Protein 4U5A (pdb70)

Nearest PDB structures (foldseek):
  4u5a-assembly2_B  TM=1.005E+00  e=2.539E-23  Plasmodium berghei
  4u5a-assembly1_A  TM=9.881E-01  e=2.448E-19  Plasmodium berghei
  4u5a-assembly4_D  TM=9.930E-01  e=2.817E-18  Plasmodium berghei
  4u5a-assembly3_C  TM=9.680E-01  e=3.582E-17  Plasmodium berghei
  1i49-assembly1_B  TM=2.188E-01  e=6.537E-01  Homo sapiens

Structure (mmCIF, N/CA/C/O backbone):
data_4U5A
#
_entry.id   4U5A
#
_cell.length_a   55.179
_cell.length_b   64.316
_cell.length_c   233.748
_cell.angle_alpha   90.000
_cell.angle_beta   90.000
_cell.angle_gamma   90.000
#
_symmetry.space_group_name_H-M   'P 21 21 21'
#
loop_
_atom_site.group_PDB
_atom_site.id
_atom_site.type_symbol
_atom_site.label_atom_id
_atom_site.label_alt_id
_atom_site.label_comp_id
_atom_site.label_asym_id
_atom_site.label_entity_id
_atom_site.label_seq_id
_atom_site.pdbx_PDB_ins_code
_atom_site.Cartn_x
_atom_site.Cartn_y
_atom_site.Cartn_z
_atom_site.occupancy
_atom_site.B_iso_or_equiv
_atom_site.auth_seq_id
_atom_site.auth_comp_id
_atom_site.auth_asym_id
_atom_site.auth_atom_id
_atom_site.pdbx_PDB_model_num
ATOM 1 N N . ASN A 1 8 ? 23.363 8.495 -29.189 1.00 62.52 48 ASN A N 1
ATOM 2 C CA . ASN A 1 8 ? 22.541 7.468 -29.819 1.00 91.08 48 ASN A CA 1
ATOM 3 C C . ASN A 1 8 ? 21.394 7.028 -28.901 1.00 92.37 48 ASN A C 1
ATOM 4 O O . ASN A 1 8 ? 20.244 6.915 -29.332 1.00 67.48 48 ASN A O 1
ATOM 9 N N . ASN A 1 9 ? 21.717 6.790 -27.632 1.00 78.01 49 ASN A N 1
ATOM 10 C CA . ASN A 1 9 ? 20.712 6.520 -26.607 1.00 71.41 49 ASN A CA 1
ATOM 11 C C . ASN A 1 9 ? 20.032 7.819 -26.184 1.00 75.27 49 ASN A C 1
ATOM 12 O O . ASN A 1 9 ? 19.079 7.819 -25.399 1.00 86.42 49 ASN A O 1
ATOM 17 N N . ILE A 1 10 ? 20.543 8.927 -26.709 1.00 68.27 50 ILE A N 1
ATOM 18 C CA . ILE A 1 10 ? 19.973 10.243 -26.472 1.00 73.25 50 ILE A CA 1
ATOM 19 C C . ILE A 1 10 ? 18.544 10.267 -27.012 1.00 62.92 50 ILE A C 1
ATOM 20 O O . ILE A 1 10 ? 17.619 10.754 -26.351 1.00 64.60 50 ILE A O 1
ATOM 25 N N . ILE A 1 11 ? 18.374 9.719 -28.211 1.00 59.76 51 ILE A N 1
ATOM 26 C CA . ILE A 1 11 ? 17.062 9.606 -28.830 1.00 57.13 51 ILE A CA 1
ATOM 27 C C . ILE A 1 11 ? 16.135 8.758 -27.957 1.00 55.13 51 ILE A C 1
ATOM 28 O O . ILE A 1 11 ? 14.938 9.032 -27.855 1.00 59.90 51 ILE A O 1
ATOM 33 N N . GLU A 1 12 ? 16.699 7.747 -27.303 1.00 58.87 52 GLU A N 1
ATOM 34 C CA . GLU A 1 12 ? 15.931 6.906 -26.392 1.00 53.39 52 GLU A CA 1
ATOM 35 C C . GLU A 1 12 ? 15.503 7.693 -25.156 1.00 53.46 52 GLU A C 1
ATOM 36 O O . GLU A 1 12 ? 14.417 7.473 -24.611 1.00 48.36 52 GLU A O 1
ATOM 38 N N . GLU A 1 13 ? 16.356 8.620 -24.730 1.00 48.10 53 GLU A N 1
ATOM 39 C CA . GLU A 1 13 ? 16.081 9.436 -23.551 1.00 53.28 53 GLU A CA 1
ATOM 40 C C . GLU A 1 13 ? 14.977 10.457 -23.836 1.00 51.46 53 GLU A C 1
ATOM 41 O O . GLU A 1 13 ? 14.110 10.716 -22.987 1.00 46.13 53 GLU A O 1
ATOM 47 N N . PHE A 1 14 ? 15.003 11.019 -25.042 1.00 44.46 54 PHE A N 1
ATOM 48 C CA . PHE A 1 14 ? 13.945 11.923 -25.488 1.00 47.92 54 PHE A CA 1
ATOM 49 C C . PHE A 1 14 ? 12.631 11.152 -25.621 1.00 46.15 54 PHE A C 1
ATOM 50 O O . PHE A 1 14 ? 11.556 11.640 -25.232 1.00 42.25 54 PHE A O 1
ATOM 58 N N . ASP A 1 15 ? 12.730 9.948 -26.180 1.00 34.84 55 ASP A N 1
ATOM 59 C CA . ASP A 1 15 ? 11.597 9.039 -26.248 1.00 39.50 55 ASP A CA 1
ATOM 60 C C . ASP A 1 15 ? 11.023 8.811 -24.845 1.00 42.30 55 ASP A C 1
ATOM 61 O O . ASP A 1 15 ? 9.803 8.727 -24.666 1.00 42.35 55 ASP A O 1
ATOM 66 N N . LYS A 1 16 ? 11.907 8.735 -23.852 1.00 38.04 56 LYS A N 1
ATOM 67 C CA . LYS A 1 16 ? 11.484 8.582 -22.463 1.00 41.90 56 LYS A CA 1
ATOM 68 C C . LYS A 1 16 ? 10.750 9.826 -21.974 1.00 48.73 56 LYS A C 1
ATOM 69 O O . LYS A 1 16 ? 9.771 9.719 -21.233 1.00 33.73 56 LYS A O 1
ATOM 71 N N . LEU A 1 17 ? 11.222 11.004 -22.379 1.00 42.09 57 LEU A N 1
ATOM 72 C CA . LEU A 1 17 ? 10.496 12.237 -22.064 1.00 34.07 57 LEU A CA 1
ATOM 73 C C . LEU A 1 17 ? 9.058 12.159 -22.582 1.00 39.68 57 LEU A C 1
ATOM 74 O O . LEU A 1 17 ? 8.093 12.410 -21.836 1.00 45.44 57 LEU A O 1
ATOM 79 N N . SER A 1 18 ? 8.919 11.780 -23.851 1.00 39.85 58 SER A N 1
ATOM 80 C CA . SER A 1 18 ? 7.598 11.674 -24.460 1.00 34.09 58 SER A CA 1
ATOM 81 C C . SER A 1 18 ? 6.705 10.672 -23.727 1.00 41.26 58 SER A C 1
ATOM 82 O O . SER A 1 18 ? 5.553 10.978 -23.389 1.00 39.15 58 SER A O 1
ATOM 85 N N . ASP A 1 19 ? 7.251 9.489 -23.461 1.00 35.21 59 ASP A N 1
ATOM 86 C CA . ASP A 1 19 ? 6.487 8.418 -22.830 1.00 39.76 59 ASP A CA 1
ATOM 87 C C . ASP A 1 19 ? 6.050 8.761 -21.400 1.00 47.94 59 ASP A C 1
ATOM 88 O O . ASP A 1 19 ? 4.897 8.514 -21.017 1.00 43.53 59 ASP A O 1
ATOM 93 N N . ASP A 1 20 ? 6.965 9.331 -20.620 1.00 39.53 60 ASP A N 1
ATOM 94 C CA . ASP A 1 20 ? 6.649 9.762 -19.262 1.00 38.38 60 ASP A CA 1
ATOM 95 C C . ASP A 1 20 ? 5.550 10.812 -19.273 1.00 39.58 60 ASP A C 1
ATOM 96 O O . ASP A 1 20 ? 4.581 10.724 -18.507 1.00 47.03 60 ASP A O 1
ATOM 101 N N . PHE A 1 21 ? 5.699 11.802 -20.150 1.00 44.84 61 PHE A N 1
ATOM 102 C CA . PHE A 1 21 ? 4.696 12.854 -20.249 1.00 37.75 61 PHE A CA 1
ATOM 103 C C . PHE A 1 21 ? 3.334 12.250 -20.582 1.00 40.25 61 PHE A C 1
ATOM 104 O O . PHE A 1 21 ? 2.320 12.622 -19.991 1.00 34.81 61 PHE A O 1
ATOM 112 N N . SER A 1 22 ? 3.322 11.302 -21.515 1.00 38.89 62 SER A N 1
ATOM 113 C CA . SER A 1 22 ? 2.086 10.628 -21.897 1.00 34.69 62 SER A CA 1
ATOM 114 C C . SER A 1 22 ? 1.442 9.910 -20.711 1.00 42.16 62 SER A C 1
ATOM 115 O O . SER A 1 22 ? 0.227 10.004 -20.508 1.00 44.68 62 SER A O 1
ATOM 118 N N . ASN A 1 23 ? 2.259 9.211 -19.924 1.00 44.25 63 ASN A N 1
ATOM 119 C CA . ASN A 1 23 ? 1.767 8.526 -18.728 1.00 38.38 63 ASN A CA 1
ATOM 120 C C . ASN A 1 23 ? 1.128 9.490 -17.731 1.00 47.95 63 ASN A C 1
ATOM 121 O O . ASN A 1 23 ? 0.005 9.263 -17.257 1.00 48.80 63 ASN A O 1
ATOM 126 N N . ASP A 1 24 ? 1.845 10.570 -17.424 1.00 33.65 64 ASP A N 1
ATOM 127 C CA . ASP A 1 24 ? 1.342 11.579 -16.496 1.00 41.29 64 ASP A CA 1
ATOM 128 C C . ASP A 1 24 ? 0.022 12.185 -16.991 1.00 40.88 64 ASP A C 1
ATOM 129 O O . ASP A 1 24 ? -0.931 12.349 -16.218 1.00 42.61 64 ASP A O 1
ATOM 134 N N . ILE A 1 25 ? -0.029 12.502 -18.283 1.00 38.74 65 ILE A N 1
ATOM 135 C CA . ILE A 1 25 ? -1.236 13.051 -18.894 1.00 33.47 65 ILE A CA 1
ATOM 136 C C . ILE A 1 25 ? -2.414 12.077 -18.799 1.00 44.28 65 ILE A C 1
ATOM 137 O O . ILE A 1 25 ? -3.533 12.484 -18.485 1.00 40.30 65 ILE A O 1
ATOM 142 N N . ASN A 1 26 ? -2.166 10.794 -19.056 1.00 40.39 66 ASN A N 1
ATOM 143 C CA . ASN A 1 26 ? -3.229 9.794 -18.966 1.00 43.41 66 ASN A CA 1
ATOM 144 C C . ASN A 1 26 ? -3.732 9.674 -17.528 1.00 48.27 66 ASN A C 1
ATOM 145 O O . ASN A 1 26 ? -4.931 9.491 -17.290 1.00 37.73 66 ASN A O 1
ATOM 147 N N . ALA A 1 27 ? -2.812 9.783 -16.572 1.00 38.92 67 ALA A N 1
ATOM 148 C CA . ALA A 1 27 ? -3.186 9.776 -15.162 1.00 38.41 67 ALA A CA 1
ATOM 149 C C . ALA A 1 27 ? -4.109 10.954 -14.832 1.00 41.59 67 ALA A C 1
ATOM 150 O O . ALA A 1 27 ? -5.147 10.785 -14.176 1.00 46.04 67 ALA A O 1
ATOM 152 N N . THR A 1 28 ? -3.724 12.143 -15.287 1.00 37.32 68 THR A N 1
ATOM 153 C CA . THR A 1 28 ? -4.558 13.335 -15.132 1.00 41.31 68 THR A CA 1
ATOM 154 C C . THR A 1 28 ? -5.944 13.131 -15.748 1.00 49.61 68 THR A C 1
ATOM 155 O O . THR A 1 28 ? -6.972 13.484 -15.149 1.00 54.90 68 THR A O 1
ATOM 159 N N . LYS A 1 29 ? -5.958 12.545 -16.944 1.00 40.09 69 LYS A N 1
ATOM 160 C CA . LYS A 1 29 ? -7.193 12.257 -17.660 1.00 38.13 69 LYS A CA 1
ATOM 161 C C . LYS A 1 29 ? -8.094 11.379 -16.809 1.00 41.99 69 LYS A C 1
ATOM 162 O O . LYS A 1 29 ? -9.289 11.648 -16.678 1.00 47.20 69 LYS A O 1
ATOM 168 N N . GLN A 1 30 ? -7.515 10.335 -16.224 1.00 42.89 70 GLN A N 1
ATOM 169 C CA . GLN A 1 30 ? -8.279 9.437 -15.369 1.00 41.67 70 GLN A CA 1
ATOM 170 C C . GLN A 1 30 ? -8.812 10.163 -14.136 1.00 41.61 70 GLN A C 1
ATOM 171 O O . GLN A 1 30 ? -9.944 9.928 -13.718 1.00 40.48 70 GLN A O 1
ATOM 177 N N . THR A 1 31 ? -8.003 11.048 -13.561 1.00 45.08 71 THR A N 1
ATOM 178 C CA . THR A 1 31 ? -8.446 11.828 -12.406 1.00 38.03 71 THR A CA 1
ATOM 179 C C . THR A 1 31 ? -9.686 12.669 -12.736 1.00 46.96 71 THR A C 1
ATOM 180 O O . THR A 1 31 ? -10.684 12.644 -12.002 1.00 54.18 71 THR A O 1
ATOM 184 N N . ILE A 1 32 ? -9.621 13.411 -13.841 1.00 48.21 72 ILE A N 1
ATOM 185 C CA . ILE A 1 32 ? -10.740 14.265 -14.252 1.00 46.93 72 ILE A CA 1
ATOM 186 C C . ILE A 1 32 ? -11.979 13.428 -14.609 1.00 50.43 72 ILE A C 1
ATOM 187 O O . ILE A 1 32 ? -13.124 13.798 -14.287 1.00 60.92 72 ILE A O 1
ATOM 192 N N . LYS A 1 33 ? -11.751 12.296 -15.268 1.00 47.34 73 LYS A N 1
ATOM 193 C CA . LYS A 1 33 ? -12.843 11.378 -15.556 1.00 54.47 73 LYS A CA 1
ATOM 194 C C . LYS A 1 33 ? -13.497 10.948 -14.251 1.00 55.95 73 LYS A C 1
ATOM 195 O O . LYS A 1 33 ? -14.714 10.865 -14.173 1.00 54.17 73 LYS A O 1
ATOM 201 N N . ASP A 1 34 ? -12.681 10.675 -13.232 1.00 60.45 74 ASP A N 1
ATOM 202 C CA . ASP A 1 34 ? -13.189 10.343 -11.901 1.00 58.83 74 ASP A CA 1
ATOM 203 C C . ASP A 1 34 ? -14.016 11.482 -11.317 1.00 54.46 74 ASP A C 1
ATOM 204 O O . ASP A 1 34 ? -15.005 11.238 -10.629 1.00 50.48 74 ASP A O 1
ATOM 209 N N . LEU A 1 35 ? -13.611 12.722 -11.586 1.00 53.95 75 LEU A N 1
ATOM 210 C CA . LEU A 1 35 ? -14.414 13.868 -11.168 1.00 50.16 75 LEU A CA 1
ATOM 211 C C . LEU A 1 35 ? -15.811 13.744 -11.758 1.00 55.52 75 LEU A C 1
ATOM 212 O O . LEU A 1 35 ? -16.817 13.737 -11.032 1.00 61.65 75 LEU A O 1
ATOM 217 N N . PHE A 1 36 ? -15.866 13.618 -13.082 1.00 63.73 76 PHE A N 1
ATOM 218 C CA . PHE A 1 36 ? -17.152 13.521 -13.766 1.00 59.50 76 PHE A CA 1
ATOM 219 C C . PHE A 1 36 ? -17.990 12.311 -13.329 1.00 64.97 76 PHE A C 1
ATOM 220 O O . PHE A 1 36 ? -19.199 12.427 -13.164 1.00 59.27 76 PHE A O 1
ATOM 228 N N . LEU A 1 37 ? -17.349 11.165 -13.120 1.00 58.08 77 LEU A N 1
ATOM 229 C CA . LEU A 1 37 ? -18.050 9.958 -12.688 1.00 57.39 77 LEU A CA 1
ATOM 230 C C . LEU A 1 37 ? -18.631 10.133 -11.291 1.00 65.00 77 LEU A C 1
ATOM 231 O O . LEU A 1 37 ? -19.757 9.713 -11.020 1.00 67.16 77 LEU A O 1
ATOM 236 N N . ASP A 1 38 ? -17.850 10.738 -10.401 1.00 66.24 78 ASP A N 1
ATOM 237 C CA . ASP A 1 38 ? -18.299 10.993 -9.039 1.00 66.56 78 ASP A CA 1
ATOM 238 C C . ASP A 1 38 ? -19.472 11.967 -9.039 1.00 67.32 78 ASP A C 1
ATOM 239 O O . ASP A 1 38 ? -20.367 11.872 -8.199 1.00 80.00 78 ASP A O 1
ATOM 244 N N . ILE A 1 39 ? -19.474 12.896 -9.990 1.00 61.57 79 ILE A N 1
ATOM 245 C CA . ILE A 1 39 ? -20.604 13.813 -10.121 1.00 57.98 79 ILE A CA 1
ATOM 246 C C . ILE A 1 39 ? -21.838 13.094 -10.666 1.00 65.60 79 ILE A C 1
ATOM 247 O O . ILE A 1 39 ? -22.963 13.389 -10.264 1.00 78.32 79 ILE A O 1
ATOM 252 N N . GLU A 1 40 ? -21.632 12.126 -11.556 1.00 76.62 80 GLU A N 1
ATOM 253 C CA . GLU A 1 40 ? -22.750 11.377 -12.123 1.00 72.51 80 GLU A CA 1
ATOM 254 C C . GLU A 1 40 ? -23.326 10.348 -11.149 1.00 80.36 80 GLU 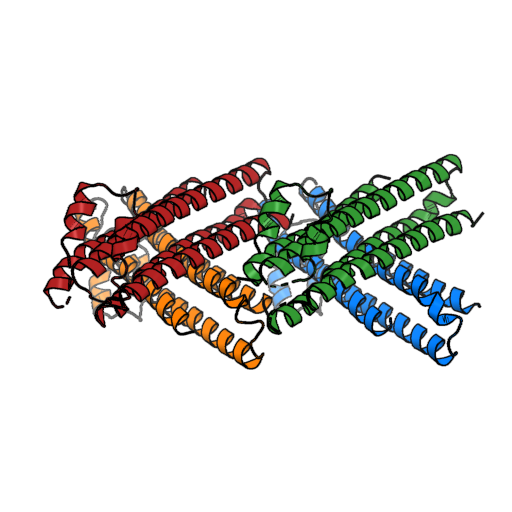A C 1
ATOM 255 O O . GLU A 1 40 ? -23.685 9.241 -11.547 1.00 86.55 80 GLU A O 1
ATOM 261 N N . ALA A 1 41 ? -23.413 10.720 -9.875 1.00 88.39 81 ALA A N 1
ATOM 262 C CA . ALA A 1 41 ? -24.075 9.903 -8.862 1.00 81.69 81 ALA A CA 1
ATOM 263 C C . ALA A 1 41 ? -24.819 10.760 -7.831 1.00 85.46 81 ALA A C 1
ATOM 264 O O . ALA A 1 41 ? -24.321 10.936 -6.721 1.00 77.36 81 ALA A O 1
ATOM 266 N N . SER A 1 42 ? -25.986 11.302 -8.177 1.00 79.19 82 SER A N 1
ATOM 267 C CA . SER A 1 42 ? -26.583 11.162 -9.500 1.00 70.74 82 SER A CA 1
ATOM 268 C C . SER A 1 42 ? -26.515 12.475 -10.273 1.00 68.13 82 SER A C 1
ATOM 269 O O . SER A 1 42 ? -27.424 13.302 -10.197 1.00 52.88 82 SER A O 1
ATOM 272 N N . ASP A 1 48 ? -30.726 10.261 -14.584 1.00 67.32 88 ASP A N 1
ATOM 273 C CA . ASP A 1 48 ? -30.572 9.488 -15.813 1.00 69.50 88 ASP A CA 1
ATOM 274 C C . ASP A 1 48 ? -30.523 10.404 -17.033 1.00 77.56 88 ASP A C 1
ATOM 275 O O . ASP A 1 48 ? -29.981 10.039 -18.077 1.00 70.84 88 ASP A O 1
ATOM 277 N N . ASP A 1 49 ? -31.091 11.596 -16.886 1.00 74.19 89 ASP A N 1
ATOM 278 C CA . ASP A 1 49 ? -31.175 12.562 -17.977 1.00 50.95 89 ASP A CA 1
ATOM 279 C C . ASP A 1 49 ? -30.016 13.555 -17.926 1.00 73.53 89 ASP A C 1
ATOM 280 O O . ASP A 1 49 ? -29.460 13.939 -18.956 1.00 70.90 89 ASP A O 1
ATOM 285 N N . VAL A 1 50 ? -29.666 13.973 -16.713 1.00 85.24 90 VAL A N 1
ATOM 286 C CA . VAL A 1 50 ? -28.535 14.865 -16.484 1.00 72.72 90 VAL A CA 1
ATOM 287 C C . VAL A 1 50 ? -27.212 14.107 -16.646 1.00 64.40 90 VAL A C 1
ATOM 288 O O . VAL A 1 50 ? -26.191 14.677 -17.059 1.00 66.75 90 VAL A O 1
ATOM 292 N N . VAL A 1 51 ? -27.254 12.809 -16.358 1.00 54.93 91 VAL A N 1
ATOM 293 C CA . VAL A 1 51 ? -26.084 11.944 -16.468 1.00 63.28 91 VAL A CA 1
ATOM 294 C C . VAL A 1 51 ? -25.509 11.928 -17.884 1.00 49.68 91 VAL A C 1
ATOM 295 O O . VAL A 1 51 ? -24.295 12.052 -18.067 1.00 70.12 91 VAL A O 1
ATOM 299 N N . LYS A 1 52 ? -26.378 11.783 -18.881 1.00 64.69 92 LYS A N 1
ATOM 300 C CA . LYS A 1 52 ? -25.931 11.743 -20.270 1.00 69.99 92 LYS A CA 1
ATOM 301 C C . LYS A 1 52 ? -25.298 13.078 -20.644 1.00 74.45 92 LYS A C 1
ATOM 302 O O . LYS A 1 52 ? -24.320 13.134 -21.396 1.00 70.62 92 LYS A O 1
ATOM 304 N N . LEU A 1 53 ? -25.861 14.149 -20.092 1.00 65.62 93 LEU A N 1
ATOM 305 C CA . LEU A 1 53 ? -25.376 15.500 -20.334 1.00 63.17 93 LEU A CA 1
ATOM 306 C C . LEU A 1 53 ? -23.950 15.656 -19.812 1.00 72.65 93 LEU A C 1
ATOM 307 O O . LEU A 1 53 ? -23.071 16.177 -20.505 1.00 74.68 93 LEU A O 1
ATOM 312 N N . LEU A 1 54 ? -23.731 15.202 -18.580 1.00 64.09 94 LEU A N 1
ATOM 313 C CA . LEU A 1 54 ? -22.416 15.297 -17.957 1.00 61.76 94 LEU A CA 1
ATOM 314 C C . LEU A 1 54 ? -21.395 14.416 -18.667 1.00 59.81 94 LEU A C 1
ATOM 315 O O . LEU A 1 54 ? -20.234 14.800 -18.825 1.00 72.00 94 LEU A O 1
ATOM 320 N N . SER A 1 55 ? -21.836 13.238 -19.101 1.00 53.83 95 SER A N 1
ATOM 321 C CA . SER A 1 55 ? -20.965 12.327 -19.836 1.00 58.15 95 SER A CA 1
ATOM 322 C C . SER A 1 55 ? -20.567 12.934 -21.171 1.00 64.51 95 SER A C 1
ATOM 323 O O . SER A 1 55 ? -19.463 12.701 -21.662 1.00 68.86 95 SER A O 1
ATOM 326 N N . LYS A 1 56 ? -21.473 13.710 -21.758 1.00 67.83 96 LYS A N 1
ATOM 327 C CA . LYS A 1 56 ? -21.138 14.483 -22.946 1.00 67.45 96 LYS A CA 1
ATOM 328 C C . LYS A 1 56 ? -20.077 15.522 -22.592 1.00 51.93 96 LYS A C 1
ATOM 329 O O . LYS A 1 56 ? -19.075 15.658 -23.295 1.00 62.99 96 LYS A O 1
ATOM 331 N N . TYR A 1 57 ? -20.318 16.260 -21.509 1.00 60.60 97 TYR A N 1
ATOM 332 C CA . TYR A 1 57 ? -19.393 17.297 -21.047 1.00 57.56 97 TYR A CA 1
ATOM 333 C C . TYR A 1 57 ? -17.977 16.774 -20.804 1.00 53.60 97 TYR A C 1
ATOM 334 O O . TYR A 1 57 ? -17.001 17.499 -20.980 1.00 50.11 97 TYR A O 1
ATOM 343 N N . SER A 1 58 ? -17.874 15.517 -20.386 1.00 46.69 98 SER A N 1
ATOM 344 C CA . SER A 1 58 ? -16.593 14.942 -19.988 1.00 46.90 98 SER A CA 1
ATOM 345 C C . SER A 1 58 ? -15.655 14.631 -21.154 1.00 48.59 98 SER A C 1
ATOM 346 O O . SER A 1 58 ? -14.490 14.300 -20.942 1.00 53.65 98 SER A O 1
ATOM 349 N N . PHE A 1 59 ? -16.153 14.743 -22.380 1.00 46.79 99 PHE A N 1
ATOM 350 C CA . PHE A 1 59 ? -15.363 14.357 -23.546 1.00 51.20 99 PHE A CA 1
ATOM 351 C C . PHE A 1 59 ? -14.402 15.453 -23.988 1.00 51.15 99 PHE A C 1
ATOM 352 O O . PHE A 1 59 ? -13.340 15.168 -24.544 1.00 37.17 99 PHE A O 1
ATOM 360 N N . VAL A 1 60 ? -14.770 16.703 -23.739 1.00 37.99 100 VAL A N 1
ATOM 361 C CA . VAL A 1 60 ? -13.943 17.826 -24.166 1.00 44.96 100 VAL A CA 1
ATOM 362 C C . VAL A 1 60 ? -12.630 17.947 -23.366 1.00 49.36 100 VAL A C 1
ATOM 363 O O . VAL A 1 60 ? -11.576 18.145 -23.968 1.00 44.48 100 VAL A O 1
ATOM 367 N N . PRO A 1 61 ? -12.677 17.820 -22.020 1.00 51.69 101 PRO A N 1
ATOM 368 C CA . PRO A 1 61 ? -11.402 17.904 -21.299 1.00 40.43 101 PRO A CA 1
ATOM 369 C C . PRO A 1 61 ? -10.413 16.817 -21.708 1.00 36.79 101 PRO A C 1
ATOM 370 O O . PRO A 1 61 ? -9.211 17.077 -21.707 1.00 36.22 101 PRO A O 1
ATOM 374 N N . GLU A 1 62 ? -10.907 15.634 -22.070 1.00 38.51 102 GLU A N 1
ATOM 375 C CA . GLU A 1 62 ? -10.033 14.551 -22.518 1.00 40.82 102 GLU A CA 1
ATOM 376 C C . GLU A 1 62 ? -9.371 14.924 -23.831 1.00 37.66 102 GLU A C 1
ATOM 377 O O . GLU A 1 62 ? -8.201 14.623 -24.054 1.00 42.53 102 GLU A O 1
ATOM 383 N N . GLU A 1 63 ? -10.125 15.593 -24.695 1.00 31.70 103 GLU A N 1
ATOM 384 C CA . GLU A 1 63 ? -9.590 16.027 -25.970 1.00 34.06 103 GLU A CA 1
ATOM 385 C C . GLU A 1 63 ? -8.471 17.044 -25.789 1.00 37.85 103 GLU A C 1
ATOM 386 O O . GLU A 1 63 ? -7.456 16.983 -26.482 1.00 42.78 103 GLU A O 1
ATOM 392 N N . LYS A 1 64 ? -8.648 17.955 -24.839 1.00 34.18 104 LYS A N 1
ATOM 393 C CA . LYS A 1 64 ? -7.654 18.986 -24.570 1.00 31.86 104 LYS A CA 1
ATOM 394 C C . LYS A 1 64 ? -6.354 18.393 -24.040 1.00 35.27 104 LYS A C 1
ATOM 395 O O . LYS A 1 64 ? -5.268 18.880 -24.346 1.00 35.67 104 LYS A O 1
ATOM 401 N N . LEU A 1 65 ? -6.470 17.336 -23.249 1.00 33.66 105 LEU A N 1
ATOM 402 C CA . LEU A 1 65 ? -5.297 16.694 -22.680 1.00 31.44 105 LEU A CA 1
ATOM 403 C C . LEU A 1 65 ? -4.616 15.820 -23.731 1.00 27.76 105 LEU A C 1
ATOM 404 O O . LEU A 1 65 ? -3.404 15.618 -23.691 1.00 36.72 105 LEU A O 1
ATOM 409 N N . ASN A 1 66 ? -5.395 15.314 -24.681 1.00 34.82 106 ASN A N 1
ATOM 410 C CA . ASN A 1 66 ? -4.827 14.558 -25.788 1.00 31.13 106 ASN A CA 1
ATOM 411 C C . ASN A 1 66 ? -4.039 15.483 -26.712 1.00 31.96 106 ASN A C 1
ATOM 412 O O . ASN A 1 66 ? -3.064 15.073 -27.338 1.00 33.04 106 ASN A O 1
ATOM 417 N N . ILE A 1 67 ? -4.459 16.744 -26.770 1.00 30.39 107 ILE A N 1
ATOM 418 C CA . ILE A 1 67 ? -3.762 17.762 -27.549 1.00 29.59 107 ILE A CA 1
ATOM 419 C C . ILE A 1 67 ? -2.407 18.089 -26.921 1.00 31.70 107 ILE A C 1
ATOM 420 O O . ILE A 1 67 ? -1.383 18.100 -27.602 1.00 26.23 107 ILE A O 1
ATOM 425 N N . ILE A 1 68 ? -2.420 18.355 -25.616 1.00 35.99 108 ILE A N 1
ATOM 426 C CA . ILE A 1 68 ? -1.204 18.632 -24.857 1.00 33.13 108 ILE A CA 1
ATOM 427 C C . ILE A 1 68 ? -0.202 17.489 -24.982 1.00 28.57 108 ILE A C 1
ATOM 428 O O . ILE A 1 68 ? 0.985 17.705 -25.235 1.00 33.29 108 ILE A O 1
ATOM 433 N N . ASP A 1 69 ? -0.701 16.269 -24.819 1.00 30.03 109 ASP A N 1
ATOM 434 C CA . ASP A 1 69 ? 0.114 15.070 -24.953 1.00 28.08 109 ASP A CA 1
ATOM 435 C C . ASP A 1 69 ? 0.710 14.974 -26.352 1.00 34.77 109 ASP A C 1
ATOM 436 O O . ASP A 1 69 ? 1.903 14.721 -26.505 1.00 30.14 109 ASP A O 1
ATOM 441 N N . GLY A 1 70 ? -0.114 15.208 -27.369 1.00 35.26 110 GLY A N 1
ATOM 442 C CA . GLY A 1 70 ? 0.344 15.078 -28.739 1.00 29.38 110 GLY A CA 1
ATOM 443 C C . GLY A 1 70 ? 1.264 16.194 -29.195 1.00 30.95 110 GLY A C 1
ATOM 444 O O . GLY A 1 70 ? 2.203 15.953 -29.956 1.00 26.96 110 GLY A O 1
ATOM 445 N N . ILE A 1 71 ? 1.010 17.409 -28.714 1.00 27.29 111 ILE A N 1
ATOM 446 C CA . ILE A 1 71 ? 1.837 18.560 -29.064 1.00 24.53 111 ILE A CA 1
ATOM 447 C C . ILE A 1 71 ? 3.258 18.378 -28.543 1.00 35.01 111 ILE A C 1
ATOM 448 O O . ILE A 1 71 ? 4.231 18.668 -29.247 1.00 38.38 111 ILE A O 1
ATOM 453 N N . LEU A 1 72 ? 3.383 17.866 -27.324 1.00 30.30 112 LEU A N 1
ATOM 454 C CA . LEU A 1 72 ? 4.705 17.674 -26.751 1.00 31.54 112 LEU A CA 1
ATOM 455 C C . LEU A 1 72 ? 5.440 16.551 -27.469 1.00 27.93 112 LEU A C 1
ATOM 456 O O . LEU A 1 72 ? 6.629 16.667 -27.757 1.00 40.58 112 LEU A O 1
ATOM 461 N N . ARG A 1 73 ? 4.726 15.470 -27.766 1.00 25.66 113 ARG A N 1
ATOM 462 C CA . ARG A 1 73 ? 5.325 14.332 -28.448 1.00 28.75 113 ARG A CA 1
ATOM 463 C C . ARG A 1 73 ? 5.768 14.725 -29.848 1.00 37.38 113 ARG A C 1
ATOM 464 O O . ARG A 1 73 ? 6.825 14.305 -30.314 1.00 36.89 113 ARG A O 1
ATOM 472 N N . SER A 1 74 ? 4.969 15.558 -30.505 1.00 28.22 114 SER A N 1
ATOM 473 C CA . SER A 1 74 ? 5.312 16.034 -31.838 1.00 26.08 114 SER A CA 1
ATOM 474 C C . SER A 1 74 ? 6.533 16.939 -31.781 1.00 41.50 114 SER A C 1
ATOM 475 O O . SER A 1 74 ? 7.373 16.913 -32.679 1.00 46.43 114 SER A O 1
ATOM 478 N N . PHE A 1 75 ? 6.639 17.727 -30.716 1.00 34.00 115 PHE A N 1
ATOM 479 C CA . PHE A 1 75 ? 7.776 18.627 -30.567 1.00 35.07 115 PHE A CA 1
ATOM 480 C C . PHE A 1 75 ? 9.085 17.869 -30.398 1.00 43.25 115 PHE A C 1
ATOM 481 O O . PHE A 1 75 ? 10.084 18.188 -31.044 1.00 46.01 115 PHE A O 1
ATOM 489 N N . ILE A 1 76 ? 9.073 16.873 -29.519 1.00 37.32 116 ILE A N 1
ATOM 490 C CA . ILE A 1 76 ? 10.253 16.064 -29.240 1.00 34.22 116 ILE A CA 1
ATOM 491 C C . ILE A 1 76 ? 10.737 15.319 -30.489 1.00 44.07 116 ILE A C 1
ATOM 492 O O . ILE A 1 76 ? 11.940 15.248 -30.743 1.00 53.82 116 ILE A O 1
ATOM 497 N N . GLU A 1 77 ? 9.812 14.769 -31.269 1.00 42.46 117 GLU A N 1
ATOM 498 C CA . GLU A 1 77 ? 10.186 14.039 -32.476 1.00 38.68 117 GLU A CA 1
ATOM 499 C C . GLU A 1 77 ? 10.897 14.952 -33.470 1.00 43.76 117 GLU A C 1
ATOM 500 O O . GLU A 1 77 ? 11.921 14.581 -34.048 1.00 52.06 117 GLU A O 1
ATOM 506 N N . ASN A 1 78 ? 10.342 16.143 -33.670 1.00 38.69 118 ASN A N 1
ATOM 507 C CA . ASN A 1 78 ? 10.886 17.100 -34.624 1.00 39.54 118 ASN A CA 1
ATOM 508 C C . ASN A 1 78 ? 12.150 17.778 -34.104 1.00 48.39 118 ASN A C 1
ATOM 509 O O . ASN A 1 78 ? 12.821 18.504 -34.840 1.00 62.10 118 ASN A O 1
ATOM 514 N N . ASN A 1 79 ? 12.478 17.526 -32.840 1.00 44.96 119 ASN A N 1
ATOM 515 C CA . ASN A 1 79 ? 13.629 18.155 -32.201 1.00 47.69 119 ASN A CA 1
ATOM 516 C C . ASN A 1 79 ? 14.799 17.175 -32.103 1.00 49.60 119 ASN A C 1
ATOM 517 O O . ASN A 1 79 ? 15.911 17.546 -31.726 1.00 53.15 119 ASN A O 1
ATOM 522 N N . LYS A 1 80 ? 14.533 15.920 -32.453 1.00 44.57 120 LYS A N 1
ATOM 523 C CA . LYS A 1 80 ? 15.561 14.890 -32.504 1.00 49.27 120 LYS A CA 1
ATOM 524 C C . LYS A 1 80 ? 16.649 15.235 -33.514 1.00 46.85 120 LYS A C 1
ATOM 525 O O . LYS A 1 80 ? 17.812 14.885 -33.326 1.00 56.88 120 LYS A O 1
ATOM 531 N N . THR A 1 81 ? 16.250 15.902 -34.594 1.00 46.81 121 THR A N 1
ATOM 532 C CA . THR A 1 81 ? 17.155 16.298 -35.670 1.00 46.42 121 THR A CA 1
ATOM 533 C C . THR A 1 81 ? 18.259 17.233 -35.172 1.00 63.10 121 THR A C 1
ATOM 534 O O . THR A 1 81 ? 19.430 17.068 -35.516 1.00 68.73 121 THR A O 1
ATOM 538 N N . HIS A 1 82 ? 17.873 18.201 -34.346 1.00 44.74 122 HIS A N 1
ATOM 539 C CA . HIS A 1 82 ? 18.804 19.180 -33.785 1.00 47.23 122 HIS A CA 1
ATOM 540 C C . HIS A 1 82 ? 19.769 18.549 -32.780 1.00 40.64 122 HIS A C 1
ATOM 541 O O . HIS A 1 82 ? 20.820 19.112 -32.476 1.00 54.78 122 HIS A O 1
ATOM 548 N N . VAL A 1 83 ? 19.408 17.378 -32.270 1.00 48.90 123 VAL A N 1
ATOM 549 C CA . VAL A 1 83 ? 20.135 16.756 -31.174 1.00 59.75 123 VAL A CA 1
ATOM 550 C C . VAL A 1 83 ? 21.361 15.988 -31.673 1.00 58.53 123 VAL A C 1
ATOM 551 O O . VAL A 1 83 ? 22.406 15.974 -31.015 1.00 64.20 123 VAL A O 1
ATOM 555 N N . ILE A 1 84 ? 21.239 15.370 -32.844 1.00 55.22 124 ILE A N 1
ATOM 556 C CA . ILE A 1 84 ? 22.313 14.543 -33.387 1.00 63.43 124 ILE A CA 1
ATOM 557 C C . ILE A 1 84 ? 23.618 15.297 -33.685 1.00 72.52 124 ILE A C 1
ATOM 558 O O . ILE A 1 84 ? 24.702 14.820 -33.348 1.00 74.61 124 ILE A O 1
ATOM 563 N N . ASN A 1 85 ? 23.520 16.469 -34.308 1.00 73.85 125 ASN A N 1
ATOM 564 C CA . ASN A 1 85 ? 24.722 17.216 -34.688 1.00 70.90 125 ASN A CA 1
ATOM 565 C C . ASN A 1 85 ? 25.081 18.411 -33.803 1.00 70.80 125 ASN A C 1
ATOM 566 O O . ASN A 1 85 ? 25.870 19.258 -34.212 1.00 74.21 125 ASN A O 1
ATOM 571 N N . SER A 1 86 ? 24.545 18.463 -32.589 1.00 60.79 126 SER A N 1
ATOM 572 C CA . SER A 1 86 ? 24.807 19.587 -31.690 1.00 55.25 126 SER A CA 1
ATOM 573 C C . SER A 1 86 ? 25.719 19.206 -30.536 1.00 51.30 126 SER A C 1
ATOM 574 O O . SER A 1 86 ? 25.954 18.025 -30.284 1.00 65.50 126 SER A O 1
ATOM 577 N N . SER A 1 87 ? 26.237 20.215 -29.841 1.00 61.31 127 SER A N 1
ATOM 578 C CA . SER A 1 87 ? 27.137 19.978 -28.718 1.00 57.79 127 SER A CA 1
ATOM 579 C C . SER A 1 87 ? 26.387 19.298 -27.581 1.00 61.04 127 SER A C 1
ATOM 580 O O . SER A 1 87 ? 25.162 19.402 -27.482 1.00 58.68 127 SER A O 1
ATOM 583 N N . ASN A 1 88 ? 27.128 18.588 -26.735 1.00 67.94 128 ASN A N 1
ATOM 584 C CA . ASN A 1 88 ? 26.541 17.865 -25.612 1.00 69.37 128 ASN A CA 1
ATOM 585 C C . ASN A 1 88 ? 25.812 18.829 -24.683 1.00 59.61 128 ASN A C 1
ATOM 586 O O . ASN A 1 88 ? 24.772 18.491 -24.095 1.00 70.87 128 ASN A O 1
ATOM 588 N N . ALA A 1 89 ? 26.364 20.034 -24.571 1.00 51.52 129 ALA A N 1
ATOM 589 C CA . ALA A 1 89 ? 25.763 21.097 -23.780 1.00 55.21 129 ALA A CA 1
ATOM 590 C C . ALA A 1 89 ? 24.328 21.346 -24.226 1.00 55.69 129 ALA A C 1
ATOM 591 O O . ALA A 1 89 ? 23.410 21.330 -23.404 1.00 51.19 129 ALA A O 1
ATOM 593 N N . TYR A 1 90 ? 24.133 21.552 -25.527 1.00 53.24 130 TYR A N 1
ATOM 594 C CA . TYR A 1 90 ? 22.789 21.767 -26.052 1.00 49.48 130 TYR A CA 1
ATOM 595 C C . TYR A 1 90 ? 21.855 20.620 -25.750 1.00 40.09 130 TYR A C 1
ATOM 596 O O . TYR A 1 90 ? 20.709 20.845 -25.395 1.00 39.56 130 TYR A O 1
ATOM 605 N N . ILE A 1 91 ? 22.346 19.394 -25.871 1.00 33.61 131 ILE A N 1
ATOM 606 C CA . ILE A 1 91 ? 21.504 18.232 -25.634 1.00 39.45 131 ILE A CA 1
ATOM 607 C C . ILE A 1 91 ? 21.011 18.171 -24.194 1.00 40.26 131 ILE A C 1
ATOM 608 O O . ILE A 1 91 ? 19.808 18.045 -23.939 1.00 49.47 131 ILE A O 1
ATOM 613 N N . TYR A 1 92 ? 21.943 18.282 -23.256 1.00 37.83 132 TYR A N 1
ATOM 614 C CA . TYR A 1 92 ? 21.605 18.164 -21.842 1.00 51.07 132 TYR A CA 1
ATOM 615 C C . TYR A 1 92 ? 20.734 19.336 -21.355 1.00 44.31 132 TYR A C 1
ATOM 616 O O . TYR A 1 92 ? 19.742 19.143 -20.631 1.00 48.76 132 TYR A O 1
ATOM 625 N N . ILE A 1 93 ? 21.086 20.542 -21.798 1.00 35.61 133 ILE A N 1
ATOM 626 C CA . ILE A 1 93 ? 20.330 21.746 -21.462 1.00 40.69 133 ILE A CA 1
ATOM 627 C C . ILE A 1 93 ? 18.911 21.710 -22.047 1.00 42.57 133 ILE A C 1
ATOM 628 O O . ILE A 1 93 ? 17.943 22.000 -21.347 1.00 42.24 133 ILE A O 1
ATOM 633 N N . GLN A 1 94 ? 18.797 21.364 -23.327 1.00 45.25 134 GLN A N 1
ATOM 634 C CA . GLN A 1 94 ? 17.498 21.234 -23.990 1.00 49.38 134 GLN A CA 1
ATOM 635 C C . GLN A 1 94 ? 16.618 20.193 -23.325 1.00 39.02 134 GLN A C 1
ATOM 636 O O . GLN A 1 94 ? 15.419 20.415 -23.129 1.00 31.28 134 GLN A O 1
ATOM 642 N N . LYS A 1 95 ? 17.217 19.054 -22.989 1.00 36.69 135 LYS A N 1
ATOM 643 C CA . LYS A 1 95 ? 16.502 17.994 -22.291 1.00 40.19 135 LYS A CA 1
ATOM 644 C C . LYS A 1 95 ? 15.941 18.542 -20.978 1.00 45.44 135 LYS A C 1
ATOM 645 O O . LYS A 1 95 ? 14.763 18.337 -20.646 1.00 44.46 135 LYS A O 1
ATOM 651 N N . GLU A 1 96 ? 16.780 19.296 -20.271 1.00 34.61 136 GLU A N 1
ATOM 652 C CA . GLU A 1 96 ? 16.368 19.968 -19.042 1.00 44.41 136 GLU A CA 1
ATOM 653 C C . GLU A 1 96 ? 15.186 20.926 -19.257 1.00 46.01 136 GLU A C 1
ATOM 654 O O . GLU A 1 96 ? 14.219 20.917 -18.489 1.00 42.64 136 GLU A O 1
ATOM 660 N N . LYS A 1 97 ? 15.255 21.721 -20.320 1.00 41.36 137 LYS A N 1
ATOM 661 C CA . LYS A 1 97 ? 14.200 22.678 -20.653 1.00 47.39 137 LYS A CA 1
ATOM 662 C C . LYS A 1 97 ? 12.862 21.992 -20.935 1.00 47.45 137 LYS A C 1
ATOM 663 O O . LYS A 1 97 ? 11.804 22.439 -20.472 1.00 39.76 137 LYS A O 1
ATOM 669 N N . ILE A 1 98 ? 12.917 20.906 -21.698 1.00 40.12 138 ILE A N 1
ATOM 670 C CA . ILE A 1 98 ? 11.723 20.136 -22.014 1.00 42.02 138 ILE A CA 1
ATOM 671 C C . ILE A 1 98 ? 11.115 19.564 -20.734 1.00 46.20 138 ILE A C 1
ATOM 672 O O . ILE A 1 98 ? 9.895 19.650 -20.518 1.00 39.86 138 ILE A O 1
ATOM 677 N N . LYS A 1 99 ? 11.970 19.006 -19.878 1.00 50.90 139 LYS A N 1
ATOM 678 C CA . LYS A 1 99 ? 11.517 18.508 -18.582 1.00 37.63 139 LYS A CA 1
ATOM 679 C C . LYS A 1 99 ? 10.816 19.613 -17.788 1.00 36.28 139 LYS A C 1
ATOM 680 O O . LYS A 1 99 ? 9.765 19.380 -17.180 1.00 44.68 139 LYS A O 1
ATOM 682 N N . ASN A 1 100 ? 11.388 20.816 -17.814 1.00 36.64 140 ASN A N 1
ATOM 683 C CA . ASN A 1 100 ? 10.805 21.948 -17.098 1.00 42.94 140 ASN A CA 1
ATOM 684 C C . ASN A 1 100 ? 9.425 22.324 -17.631 1.00 42.41 140 ASN A C 1
ATOM 685 O O . ASN A 1 100 ? 8.500 22.574 -16.854 1.00 45.01 140 ASN A O 1
ATOM 690 N N . VAL A 1 101 ? 9.289 22.347 -18.955 1.00 39.16 141 VAL A N 1
ATOM 691 C CA . VAL A 1 101 ? 8.009 22.657 -19.587 1.00 29.88 141 VAL A CA 1
ATOM 692 C C . VAL A 1 101 ? 6.953 21.628 -19.184 1.00 39.00 141 VAL A C 1
ATOM 693 O O . VAL A 1 101 ? 5.823 21.982 -18.810 1.00 40.90 141 VAL A O 1
ATOM 697 N N . CYS A 1 102 ? 7.333 20.354 -19.248 1.00 29.34 142 CYS A N 1
ATOM 698 C CA . CYS A 1 102 ? 6.434 19.273 -18.856 1.00 30.14 142 CYS A CA 1
ATOM 699 C C . CYS A 1 102 ? 5.970 19.432 -17.404 1.00 46.85 142 CYS A C 1
ATOM 700 O O . CYS A 1 102 ? 4.772 19.319 -17.103 1.00 47.40 142 CYS A O 1
ATOM 703 N N . ASN A 1 103 ? 6.916 19.714 -16.511 1.00 46.48 143 ASN A N 1
ATOM 704 C CA . ASN A 1 103 ? 6.583 19.899 -15.104 1.00 32.69 143 ASN A CA 1
ATOM 705 C C . ASN A 1 103 ? 5.658 21.091 -14.893 1.00 37.18 143 ASN A C 1
ATOM 706 O O . ASN A 1 103 ? 4.753 21.041 -14.059 1.00 47.66 143 ASN A O 1
ATOM 711 N N . PHE A 1 104 ? 5.881 22.154 -15.661 1.00 24.34 144 PHE A N 1
ATOM 712 C CA . PHE A 1 104 ? 5.011 23.327 -15.631 1.00 34.52 144 PHE A CA 1
ATOM 713 C C . PHE A 1 104 ? 3.575 22.934 -15.967 1.00 46.46 144 PHE A C 1
ATOM 714 O O . PHE A 1 104 ? 2.633 23.235 -15.208 1.00 42.55 144 PHE A O 1
ATOM 722 N N . ILE A 1 105 ? 3.418 22.250 -17.099 1.00 37.88 145 ILE A N 1
ATOM 723 C CA . ILE A 1 105 ? 2.100 21.794 -17.530 1.00 39.16 145 ILE A CA 1
ATOM 724 C C . ILE A 1 105 ? 1.429 20.948 -16.447 1.00 37.32 145 ILE A C 1
ATOM 725 O O . ILE A 1 105 ? 0.269 21.189 -16.092 1.00 41.15 145 ILE A O 1
ATOM 730 N N . LEU A 1 106 ? 2.164 19.981 -15.903 1.00 33.52 146 LEU A N 1
ATOM 731 C CA . LEU A 1 106 ? 1.599 19.092 -14.888 1.00 33.23 146 LEU A CA 1
ATOM 732 C C . LEU A 1 106 ? 1.180 19.845 -13.623 1.00 41.28 146 LEU A C 1
ATOM 733 O O . LEU A 1 106 ? 0.134 19.546 -13.037 1.00 44.81 146 LEU A O 1
ATOM 738 N N . LYS A 1 107 ? 1.969 20.839 -13.221 1.00 33.10 147 LYS A N 1
ATOM 739 C CA . LYS A 1 107 ? 1.624 21.639 -12.046 1.00 33.34 147 LYS A CA 1
ATOM 740 C C . LYS A 1 107 ? 0.330 22.414 -12.276 1.00 37.41 147 LYS A C 1
ATOM 741 O O . LYS A 1 107 ? -0.568 22.421 -11.415 1.00 50.58 147 LYS A O 1
ATOM 743 N N . LYS A 1 108 ? 0.229 23.056 -13.440 1.00 28.35 148 LYS A N 1
ATOM 744 C CA . LYS A 1 108 ? -0.970 23.825 -13.761 1.00 27.82 148 LYS A CA 1
ATOM 745 C C . LYS A 1 108 ? -2.205 22.917 -13.789 1.00 40.46 148 LYS A C 1
ATOM 746 O O . LYS A 1 108 ? -3.277 23.270 -13.274 1.00 39.14 148 LYS A O 1
ATOM 752 N N . LEU A 1 109 ? -2.035 21.734 -14.373 1.00 39.77 149 LEU A N 1
ATOM 753 C CA . LEU A 1 109 ? -3.111 20.753 -14.458 1.00 37.80 149 LEU A CA 1
ATOM 754 C C . LEU A 1 109 ? -3.567 20.281 -13.076 1.00 33.63 149 LEU A C 1
ATOM 755 O O . LEU A 1 109 ? -4.764 20.165 -12.828 1.00 44.82 149 LEU A O 1
ATOM 760 N N . ASN A 1 110 ? -2.619 19.998 -12.186 1.00 38.32 150 ASN A N 1
ATOM 761 C CA . ASN A 1 110 ? -2.958 19.567 -10.829 1.00 40.09 150 ASN A CA 1
ATOM 762 C C . ASN A 1 110 ? -3.693 20.663 -10.041 1.00 37.39 150 ASN A C 1
ATOM 763 O O . ASN A 1 110 ? -4.658 20.383 -9.311 1.00 45.25 150 ASN A O 1
ATOM 768 N N . SER A 1 111 ? -3.250 21.908 -10.206 1.00 25.54 151 SER A N 1
ATOM 769 C CA . SER A 1 111 ? -3.945 23.043 -9.600 1.00 35.84 151 SER A CA 1
ATOM 770 C C . SER A 1 111 ? -5.400 23.093 -10.085 1.00 46.15 151 SER A C 1
ATOM 771 O O . SER A 1 111 ? -6.353 23.226 -9.290 1.00 48.15 151 SER A O 1
ATOM 774 N N . LEU A 1 112 ? -5.550 22.949 -11.399 1.00 45.74 152 LEU A N 1
ATOM 775 C CA . LEU A 1 112 ? -6.854 22.924 -12.051 1.00 39.47 152 LEU A CA 1
ATOM 776 C C . LEU A 1 112 ? -7.739 21.809 -11.489 1.00 43.06 152 LEU A C 1
ATOM 777 O O . LEU A 1 112 ? -8.949 21.994 -11.278 1.00 40.91 152 LEU A O 1
ATOM 782 N N . ILE A 1 113 ? -7.123 20.654 -11.243 1.00 32.77 153 ILE A N 1
ATOM 783 C CA . ILE A 1 113 ? -7.818 19.512 -10.665 1.00 35.43 153 ILE A CA 1
ATOM 784 C C . ILE A 1 113 ? -8.338 19.862 -9.277 1.00 51.77 153 ILE A C 1
ATOM 785 O O . ILE A 1 113 ? -9.487 19.569 -8.962 1.00 57.63 153 ILE A O 1
ATOM 790 N N . GLN A 1 114 ? -7.513 20.507 -8.457 1.00 45.38 154 GLN A N 1
ATOM 791 C CA . GLN A 1 114 ? -7.971 20.912 -7.126 1.00 55.12 154 GLN A CA 1
ATOM 792 C C . GLN A 1 114 ? -9.189 21.835 -7.203 1.00 54.67 154 GLN A C 1
ATOM 793 O O . GLN A 1 114 ? -10.238 21.595 -6.556 1.00 65.09 154 GLN A O 1
ATOM 799 N N . ILE A 1 115 ? -9.039 22.883 -8.011 1.00 41.56 155 ILE A N 1
ATOM 800 C CA . ILE A 1 115 ? -10.121 23.833 -8.258 1.00 40.59 155 ILE A CA 1
ATOM 801 C C . ILE A 1 115 ? -11.431 23.112 -8.607 1.00 49.32 155 ILE A C 1
ATOM 802 O O . ILE A 1 115 ? -12.487 23.395 -8.019 1.00 52.64 155 ILE A O 1
ATOM 807 N N . ASN A 1 116 ? -11.364 22.175 -9.550 1.00 46.80 156 ASN A N 1
ATOM 808 C CA . ASN A 1 116 ? -12.575 21.482 -9.985 1.00 56.20 156 ASN A CA 1
ATOM 809 C C . ASN A 1 116 ? -13.002 20.355 -9.040 1.00 46.83 156 ASN A C 1
ATOM 810 O O . ASN A 1 116 ? -14.069 19.769 -9.215 1.00 47.61 156 ASN A O 1
ATOM 815 N N . GLU A 1 117 ? -12.167 20.040 -8.054 1.00 48.24 157 GLU A N 1
ATOM 816 C CA . GLU A 1 117 ? -12.578 19.136 -6.986 1.00 56.80 157 GLU A CA 1
ATOM 817 C C . GLU A 1 117 ? -13.533 19.901 -6.091 1.00 49.81 157 GLU A C 1
ATOM 818 O O . GLU A 1 117 ? -14.618 19.410 -5.739 1.00 44.36 157 GLU A O 1
ATOM 824 N N . LEU A 1 118 ? -13.143 21.126 -5.747 1.00 43.88 158 LEU A N 1
ATOM 825 C CA . LEU A 1 118 ? -14.049 21.976 -4.981 1.00 36.03 158 LEU A CA 1
ATOM 826 C C . LEU A 1 118 ? -15.317 22.290 -5.790 1.00 49.94 158 LEU A C 1
ATOM 827 O O . LEU A 1 118 ? -16.425 22.314 -5.238 1.00 51.89 158 LEU A O 1
ATOM 832 N N . ASN A 1 119 ? -15.154 22.513 -7.095 1.00 51.23 159 ASN A N 1
ATOM 833 C CA . ASN A 1 119 ? -16.301 22.717 -7.988 1.00 51.60 159 ASN A CA 1
ATOM 834 C C . ASN A 1 119 ? -17.247 21.506 -8.030 1.00 43.48 159 ASN A C 1
ATOM 835 O O . ASN A 1 119 ? -18.473 21.660 -8.028 1.00 48.68 159 ASN A O 1
ATOM 840 N N . LYS A 1 120 ? -16.666 20.308 -8.069 1.00 36.56 160 LYS A N 1
ATOM 841 C CA . LYS A 1 120 ? -17.421 19.055 -8.034 1.00 35.18 160 LYS A CA 1
ATOM 842 C C . LYS A 1 120 ? -18.233 18.934 -6.753 1.00 56.79 160 LYS A C 1
ATOM 843 O O . LYS A 1 120 ? -19.433 18.638 -6.794 1.00 57.57 160 LYS A O 1
ATOM 849 N N . SER A 1 121 ? -17.570 19.155 -5.618 1.00 61.08 161 SER A N 1
ATOM 850 C CA . SER A 1 121 ? -18.246 19.110 -4.325 1.00 50.59 161 SER A CA 1
ATOM 851 C C . SER A 1 121 ? -19.405 20.102 -4.291 1.00 50.16 161 SER A C 1
ATOM 852 O O . SER A 1 121 ? -20.504 19.781 -3.826 1.00 48.64 161 SER A O 1
ATOM 855 N N . HIS A 1 122 ? -19.147 21.305 -4.796 1.00 43.81 162 HIS A N 1
ATOM 856 C CA . HIS A 1 122 ? -20.159 22.352 -4.862 1.00 41.25 162 HIS A CA 1
ATOM 857 C C . HIS A 1 122 ? -21.376 21.900 -5.678 1.00 55.04 162 HIS A C 1
ATOM 858 O O . HIS A 1 122 ? -22.527 22.127 -5.279 1.00 61.06 162 HIS A O 1
ATOM 865 N N . ILE A 1 123 ? -21.118 21.255 -6.815 1.00 52.60 163 ILE A N 1
ATOM 866 C CA . ILE A 1 123 ? -22.192 20.769 -7.678 1.00 59.59 163 ILE A CA 1
ATOM 867 C C . ILE A 1 123 ? -23.010 19.672 -6.994 1.00 59.46 163 ILE A C 1
ATOM 868 O O . ILE A 1 123 ? -24.244 19.713 -7.005 1.00 49.20 163 ILE A O 1
ATOM 873 N N . ILE A 1 124 ? -22.324 18.692 -6.408 1.00 54.37 164 ILE A N 1
ATOM 874 C CA . ILE A 1 124 ? -23.006 17.605 -5.705 1.00 57.73 164 ILE A CA 1
ATOM 875 C C . ILE A 1 124 ? -23.882 18.151 -4.583 1.00 65.62 164 ILE A C 1
ATOM 876 O O . ILE A 1 124 ? -25.019 17.719 -4.420 1.00 65.05 164 ILE A O 1
ATOM 881 N N . LEU A 1 125 ? -23.365 19.114 -3.826 1.00 62.95 165 LEU A N 1
ATOM 882 C CA . LEU A 1 125 ? -24.152 19.706 -2.751 1.00 57.26 165 LEU A CA 1
ATOM 883 C C . LEU A 1 125 ? -25.375 20.469 -3.266 1.00 62.32 165 LEU A C 1
ATOM 884 O O . LEU A 1 125 ? -26.495 20.228 -2.809 1.00 68.58 165 LEU A O 1
ATOM 889 N N . LYS A 1 126 ? -25.166 21.386 -4.209 1.00 58.65 166 LYS A N 1
ATOM 890 C CA . LYS A 1 126 ? -26.248 22.270 -4.644 1.00 53.69 166 LYS A CA 1
ATOM 891 C C . LYS A 1 126 ? -27.413 21.525 -5.301 1.00 68.56 166 LYS A C 1
ATOM 892 O O . LYS A 1 126 ? -28.564 21.945 -5.180 1.00 78.63 166 LYS A O 1
ATOM 898 N N . TYR A 1 127 ? -27.126 20.424 -5.992 1.00 70.40 167 TYR A N 1
ATOM 899 C CA . TYR A 1 127 ? -28.179 19.692 -6.697 1.00 62.64 167 TYR A CA 1
ATOM 900 C C . TYR A 1 127 ? -28.287 18.240 -6.257 1.00 67.88 167 TYR A C 1
ATOM 901 O O . TYR A 1 127 ? -29.250 17.870 -5.584 1.00 104.01 167 TYR A O 1
ATOM 910 N N . GLY A 1 128 ? -27.321 17.421 -6.665 1.00 43.34 168 GLY A N 1
ATOM 911 C CA . GLY A 1 128 ? -27.338 15.999 -6.367 1.00 42.44 168 GLY A CA 1
ATOM 912 C C . GLY A 1 128 ? -27.615 15.678 -4.912 1.00 50.89 168 GLY A C 1
ATOM 913 O O . GLY A 1 128 ? -27.379 16.495 -4.025 1.00 78.29 168 GLY A O 1
ATOM 914 N N . LYS A 1 129 ? -28.132 14.483 -4.663 1.00 79.97 169 LYS A N 1
ATOM 915 C CA . LYS A 1 129 ? -28.440 14.064 -3.305 1.00 72.41 169 LYS A CA 1
ATOM 916 C C . LYS A 1 129 ? -28.207 12.574 -3.164 1.00 68.77 169 LYS A C 1
ATOM 917 O O . LYS A 1 129 ? -29.120 11.777 -3.381 1.00 111.81 169 LYS A O 1
ATOM 919 N N . GLY A 1 130 ? -26.973 12.213 -2.825 1.00 79.98 170 GLY A N 1
ATOM 920 C CA . GLY A 1 130 ? -26.568 10.829 -2.653 1.00 85.70 170 GLY A CA 1
ATOM 921 C C . GLY A 1 130 ? -27.563 9.941 -1.926 1.00 90.78 170 GLY A C 1
ATOM 922 O O . GLY A 1 130 ? -28.194 9.082 -2.543 1.00 118.50 170 GLY A O 1
ATOM 923 N N . GLU A 1 131 ? -27.707 10.134 -0.618 1.00 83.76 171 GLU A N 1
ATOM 924 C CA . GLU A 1 131 ? -26.936 11.125 0.122 1.00 82.93 171 GLU A CA 1
ATOM 925 C C . GLU A 1 131 ? -25.633 10.520 0.623 1.00 94.27 171 GLU A C 1
ATOM 926 O O . GLU A 1 131 ? -24.868 11.169 1.339 1.00 90.58 171 GLU A O 1
ATOM 928 N N . ALA A 1 132 ? -25.389 9.269 0.245 1.00 81.76 172 ALA A N 1
ATOM 929 C CA . ALA A 1 132 ? -24.137 8.607 0.578 1.00 74.39 172 ALA A CA 1
ATOM 930 C C . ALA A 1 132 ? -23.010 9.248 -0.218 1.00 75.96 172 ALA A C 1
ATOM 931 O O . ALA A 1 132 ? -21.864 9.287 0.227 1.00 80.73 172 ALA A O 1
ATOM 933 N N . LYS A 1 133 ? -23.350 9.753 -1.400 1.00 86.45 173 LYS A N 1
ATOM 934 C CA . LYS A 1 133 ? -22.412 10.524 -2.201 1.00 73.60 173 LYS A CA 1
ATOM 935 C C . LYS A 1 133 ? -22.403 11.954 -1.687 1.00 72.59 173 LYS A C 1
ATOM 936 O O . LYS A 1 133 ? -21.416 12.676 -1.826 1.00 77.39 173 LYS A O 1
ATOM 938 N N . LYS A 1 134 ? -23.516 12.348 -1.073 1.00 77.62 174 LYS A N 1
ATOM 939 C CA . LYS A 1 134 ? -23.631 13.655 -0.442 1.00 79.62 174 LYS A CA 1
ATOM 940 C C . LYS A 1 134 ? -23.058 13.565 0.976 1.00 94.44 174 LYS A C 1
ATOM 941 O O . LYS A 1 134 ? -23.387 14.361 1.855 1.00 89.85 174 LYS A O 1
ATOM 947 N N . GLY A 1 135 ? -22.192 12.576 1.184 1.00 101.01 175 GLY A N 1
ATOM 948 C CA . GLY A 1 135 ? -21.324 12.538 2.347 1.00 71.79 175 GLY A CA 1
ATOM 949 C C . GLY A 1 135 ? -20.108 13.391 2.037 1.00 82.36 175 GLY A C 1
ATOM 950 O O . GLY A 1 135 ? -19.006 13.149 2.526 1.00 73.90 175 GLY A O 1
ATOM 951 N N . VAL A 1 136 ? -20.331 14.392 1.193 1.00 89.98 176 VAL A N 1
ATOM 952 C CA . VAL A 1 136 ? -19.351 15.409 0.862 1.00 74.89 176 VAL A CA 1
ATOM 953 C C . VAL A 1 136 ? -19.474 16.471 1.948 1.00 76.82 176 VAL A C 1
ATOM 954 O O . VAL A 1 136 ? -18.533 17.217 2.231 1.00 76.12 176 VAL A O 1
ATOM 958 N N . LEU A 1 137 ? -20.644 16.491 2.581 1.00 79.41 177 LEU A N 1
ATOM 959 C CA . LEU A 1 137 ? -20.914 17.369 3.709 1.00 71.03 177 LEU A CA 1
ATOM 960 C C . LEU A 1 137 ? -19.921 17.181 4.855 1.00 67.41 177 LEU A C 1
ATOM 961 O O . LEU A 1 137 ? -19.579 18.141 5.541 1.00 73.11 177 LEU A O 1
ATOM 966 N N . GLU A 1 138 ? -19.453 15.952 5.056 1.00 65.25 178 GLU A N 1
ATOM 967 C CA . GLU A 1 138 ? -18.481 15.683 6.111 1.00 86.86 178 GLU A CA 1
ATOM 968 C C . GLU A 1 138 ? -17.089 16.141 5.682 1.00 85.68 178 GLU A C 1
ATOM 969 O O . GLU A 1 138 ? -16.295 16.615 6.501 1.00 88.68 178 GLU A O 1
ATOM 975 N N . SER A 1 139 ? -16.822 16.044 4.384 1.00 76.31 179 SER A N 1
ATOM 976 C CA . SER A 1 139 ? -15.529 16.420 3.842 1.00 75.08 179 SER A CA 1
ATOM 977 C C . SER A 1 139 ? -15.438 17.933 3.825 1.00 71.16 179 SER A C 1
ATOM 978 O O . SER A 1 139 ? -14.368 18.507 4.025 1.00 77.12 179 SER A O 1
ATOM 981 N N . ILE A 1 140 ? -16.574 18.578 3.590 1.00 66.75 180 ILE A N 1
ATOM 982 C CA . ILE A 1 140 ? -16.637 20.028 3.614 1.00 66.73 180 ILE A CA 1
ATOM 983 C C . ILE A 1 140 ? -16.534 20.492 5.066 1.00 73.68 180 ILE A C 1
ATOM 984 O O . ILE A 1 140 ? -15.849 21.469 5.364 1.00 73.11 180 ILE A O 1
ATOM 989 N N . LYS A 1 141 ? -17.205 19.773 5.963 1.00 67.51 181 LYS A N 1
ATOM 990 C CA . LYS A 1 141 ? -17.182 20.088 7.392 1.00 63.41 181 LYS A CA 1
ATOM 991 C C . LYS A 1 141 ? -15.780 19.984 7.985 1.00 72.19 181 LYS A C 1
ATOM 992 O O . LYS A 1 141 ? -15.436 20.724 8.906 1.00 79.58 181 LYS A O 1
ATOM 994 N N . ASN A 1 142 ? -14.976 19.062 7.459 1.00 85.84 182 ASN A N 1
ATOM 995 C CA . ASN A 1 142 ? -13.610 18.889 7.949 1.00 80.08 182 ASN A CA 1
ATOM 996 C C . ASN A 1 142 ? -12.586 19.708 7.166 1.00 71.65 182 ASN A C 1
ATOM 997 O O . ASN A 1 142 ? -11.458 19.890 7.620 1.00 84.02 182 ASN A O 1
ATOM 1002 N N . ASN A 1 143 ? -12.979 20.196 5.994 1.00 72.04 183 ASN A N 1
ATOM 1003 C CA . ASN A 1 143 ? -12.086 20.983 5.150 1.00 66.10 183 ASN A CA 1
ATOM 1004 C C . ASN A 1 143 ? -11.589 22.235 5.866 1.00 67.47 183 ASN A C 1
ATOM 1005 O O . ASN A 1 143 ? -12.359 23.155 6.148 1.00 79.03 183 ASN A O 1
ATOM 1010 N N . ASP A 1 144 ? -10.293 22.255 6.158 1.00 76.30 184 ASP A N 1
ATOM 1011 C CA . ASP A 1 144 ? -9.674 23.391 6.823 1.00 83.26 184 ASP A CA 1
ATOM 1012 C C . ASP A 1 144 ? -9.040 24.321 5.797 1.00 61.00 184 ASP A C 1
ATOM 1013 O O . ASP A 1 144 ? -8.463 25.351 6.148 1.00 68.52 184 ASP A O 1
ATOM 1015 N N . ASP A 1 145 ? -9.157 23.953 4.524 1.00 47.01 185 ASP A N 1
ATOM 1016 C CA . ASP A 1 145 ? -8.522 24.713 3.454 1.00 64.26 185 ASP A CA 1
ATOM 1017 C C . ASP A 1 145 ? -9.433 25.784 2.848 1.00 48.41 185 ASP A C 1
ATOM 1018 O O . ASP A 1 145 ? -8.942 26.733 2.238 1.00 51.03 185 ASP A O 1
ATOM 1020 N N . ILE A 1 146 ? -10.748 25.652 3.016 1.00 54.70 186 ILE A N 1
ATOM 1021 C CA . ILE A 1 146 ? -11.652 26.683 2.509 1.00 51.88 186 ILE A CA 1
ATOM 1022 C C . ILE A 1 146 ? -11.999 27.664 3.617 1.00 51.56 186 ILE A C 1
ATOM 1023 O O . ILE A 1 146 ? -11.905 27.334 4.801 1.00 65.46 186 ILE A O 1
ATOM 1028 N N . SER A 1 147 ? -12.406 28.868 3.229 1.00 40.14 187 SER A N 1
ATOM 1029 C CA . SER A 1 147 ? -12.800 29.883 4.195 1.00 44.06 187 SER A CA 1
ATOM 1030 C C . SER A 1 147 ? -14.046 29.421 4.944 1.00 49.37 187 SER A C 1
ATOM 1031 O O . SER A 1 147 ? -14.778 28.551 4.471 1.00 43.88 187 SER A O 1
ATOM 1034 N N . LYS A 1 148 ? -14.278 29.993 6.118 1.00 44.95 188 LYS A N 1
ATOM 1035 C CA . LYS A 1 148 ? -15.453 29.638 6.896 1.00 44.25 188 LYS A CA 1
ATOM 1036 C C . LYS A 1 148 ? -16.685 30.240 6.226 1.00 48.94 188 LYS A C 1
ATOM 1037 O O . LYS A 1 148 ? -17.808 29.785 6.441 1.00 39.93 188 LYS A O 1
ATOM 1039 N N . ASN A 1 149 ? -16.461 31.274 5.420 1.00 33.87 189 ASN A N 1
ATOM 1040 C CA . ASN A 1 149 ? -17.524 31.895 4.636 1.00 47.02 189 ASN A CA 1
ATOM 1041 C C . ASN A 1 149 ? -18.134 30.919 3.626 1.00 48.15 189 ASN A C 1
ATOM 1042 O O . ASN A 1 149 ? -19.355 30.705 3.602 1.00 58.50 189 ASN A O 1
ATOM 1047 N N . LEU A 1 150 ? -17.279 30.342 2.784 1.00 41.08 190 LEU A N 1
ATOM 1048 C CA . LEU A 1 150 ? -17.719 29.356 1.802 1.00 53.63 190 LEU A CA 1
ATOM 1049 C C . LEU A 1 150 ? -18.343 28.155 2.500 1.00 43.65 190 LEU A C 1
ATOM 1050 O O . LEU A 1 150 ? -19.362 27.639 2.058 1.00 53.90 190 LEU A O 1
ATOM 1055 N N . LYS A 1 151 ? -17.714 27.717 3.586 1.00 42.42 191 LYS A N 1
ATOM 1056 C CA . LYS A 1 151 ? -18.191 26.592 4.385 1.00 40.52 191 LYS A CA 1
ATOM 1057 C C . LYS A 1 151 ? -19.616 26.837 4.855 1.00 55.65 191 LYS A C 1
ATOM 1058 O O . LYS A 1 151 ? -20.494 25.971 4.748 1.00 53.53 191 LYS A O 1
ATOM 1064 N N . SER A 1 152 ? -19.831 28.052 5.348 1.00 44.85 192 SER A N 1
ATOM 1065 C CA . SER A 1 152 ? -21.128 28.493 5.826 1.00 47.38 192 SER A CA 1
ATOM 1066 C C . SER A 1 152 ? -22.160 28.469 4.712 1.00 57.09 192 SER A C 1
ATOM 1067 O O . SER A 1 152 ? -23.241 27.900 4.866 1.00 62.75 192 SER A O 1
ATOM 1070 N N . GLU A 1 153 ? -21.820 29.078 3.582 1.00 49.45 193 GLU A N 1
ATOM 1071 C CA . GLU A 1 153 ? -22.740 29.114 2.453 1.00 59.81 193 GLU A CA 1
ATOM 1072 C C . GLU A 1 153 ? -23.027 27.723 1.872 1.00 66.88 193 GLU A C 1
ATOM 1073 O O . GLU A 1 153 ? -24.072 27.507 1.266 1.00 69.57 193 GLU A O 1
ATOM 1079 N N . LEU A 1 154 ? -22.106 26.782 2.049 1.00 60.56 194 LEU A N 1
ATOM 1080 C CA . LEU A 1 154 ? -22.280 25.454 1.474 1.00 56.70 194 LEU A CA 1
ATOM 1081 C C . LEU A 1 154 ? -23.068 24.511 2.373 1.00 62.60 194 LEU A C 1
ATOM 1082 O O . LEU A 1 154 ? -23.844 23.693 1.878 1.00 65.76 194 LEU A O 1
ATOM 1087 N N . LEU A 1 155 ? -22.890 24.623 3.688 1.00 68.57 195 LEU A N 1
ATOM 1088 C CA . LEU A 1 155 ? -23.533 23.673 4.595 1.00 68.12 195 LEU A CA 1
ATOM 1089 C C . LEU A 1 155 ? -25.036 23.913 4.705 1.00 64.62 195 LEU A C 1
ATOM 1090 O O . LEU A 1 155 ? -25.752 23.138 5.342 1.00 76.06 195 LEU A O 1
ATOM 1095 N N . LYS A 1 156 ? -25.514 24.974 4.064 1.00 57.02 196 LYS A N 1
ATOM 1096 C CA . LYS A 1 156 ? -26.941 25.262 4.027 1.00 51.53 196 LYS A CA 1
ATOM 1097 C C . LYS A 1 156 ? -27.664 24.315 3.056 1.00 72.20 196 LYS A C 1
ATOM 1098 O O . LYS A 1 156 ? -28.894 24.229 3.058 1.00 83.41 196 LYS A O 1
ATOM 1104 N N . TYR A 1 157 ? -26.902 23.611 2.221 1.00 69.25 197 TYR A N 1
ATOM 1105 C CA . TYR A 1 157 ? -27.492 22.647 1.294 1.00 63.81 197 TYR A CA 1
ATOM 1106 C C . TYR A 1 157 ? -27.738 21.299 1.970 1.00 59.94 197 TYR A C 1
ATOM 1107 O O . TYR A 1 157 ? -27.271 21.053 3.082 1.00 67.35 197 TYR A O 1
ATOM 1116 N N . ARG A 1 166 ? -35.415 22.756 -12.859 1.00 63.52 206 ARG A N 1
ATOM 1117 C CA . ARG A 1 166 ? -34.536 21.764 -12.249 1.00 67.77 206 ARG A CA 1
ATOM 1118 C C . ARG A 1 166 ? -33.335 21.446 -13.142 1.00 92.80 206 ARG A C 1
ATOM 1119 O O . ARG A 1 166 ? -32.198 21.414 -12.672 1.00 109.71 206 ARG A O 1
ATOM 1121 N N . VAL A 1 167 ? -33.585 21.230 -14.432 1.00 74.98 207 VAL A N 1
ATOM 1122 C CA . VAL A 1 167 ? -32.510 20.891 -15.361 1.00 50.24 207 VAL A CA 1
ATOM 1123 C C . VAL A 1 167 ? -31.978 22.158 -16.016 1.00 50.93 207 VAL A C 1
ATOM 1124 O O . VAL A 1 167 ? -30.770 22.321 -16.165 1.00 64.45 207 VAL A O 1
ATOM 1128 N N . SER A 1 168 ? -32.876 23.065 -16.382 1.00 49.94 208 SER A N 1
ATOM 1129 C CA . SER A 1 168 ? -32.472 24.320 -17.004 1.00 58.58 208 SER A CA 1
ATOM 1130 C C . SER A 1 168 ? -31.636 25.094 -15.987 1.00 59.32 208 SER A C 1
ATOM 1131 O O . SER A 1 168 ? -30.733 25.865 -16.335 1.00 63.23 208 SER A O 1
ATOM 1134 N N . GLU A 1 169 ? -31.950 24.853 -14.717 1.00 60.62 209 GLU A N 1
ATOM 1135 C CA . GLU A 1 169 ? -31.256 25.468 -13.597 1.00 70.51 209 GLU A CA 1
ATOM 1136 C C . GLU A 1 169 ? -29.861 24.875 -13.428 1.00 64.50 209 GLU A C 1
ATOM 1137 O O . GLU A 1 169 ? -28.905 25.595 -13.135 1.00 60.06 209 GLU A O 1
ATOM 1143 N N . LEU A 1 170 ? -29.754 23.560 -13.611 1.00 61.38 210 LEU A N 1
ATOM 1144 C CA . LEU A 1 170 ? -28.472 22.870 -13.496 1.00 61.52 210 LEU A CA 1
ATOM 1145 C C . LEU A 1 170 ? -27.544 23.310 -14.631 1.00 64.19 210 LEU A C 1
ATOM 1146 O O . LEU A 1 170 ? -26.352 23.543 -14.410 1.00 55.06 210 LEU A O 1
ATOM 1151 N N . ILE A 1 171 ? -28.091 23.416 -15.840 1.00 54.19 211 ILE A N 1
ATOM 1152 C CA . ILE A 1 171 ? -27.342 23.975 -16.959 1.00 61.68 211 ILE A CA 1
ATOM 1153 C C . ILE A 1 171 ? -26.891 25.386 -16.606 1.00 56.76 211 ILE A C 1
ATOM 1154 O O . ILE A 1 171 ? -25.719 25.740 -16.786 1.00 63.96 211 ILE A O 1
ATOM 1159 N N . ASN A 1 172 ? -27.811 26.173 -16.054 1.00 55.00 212 ASN A N 1
ATOM 1160 C CA . ASN A 1 172 ? -27.498 27.550 -15.696 1.00 67.07 212 ASN A CA 1
ATOM 1161 C C . ASN A 1 172 ? -26.401 27.649 -14.638 1.00 57.69 212 ASN A C 1
ATOM 1162 O O . ASN A 1 172 ? -25.676 28.642 -14.580 1.00 63.51 212 ASN A O 1
ATOM 1167 N N . PHE A 1 173 ? -26.249 26.606 -13.828 1.00 49.23 213 PHE A N 1
ATOM 1168 C CA . PHE A 1 173 ? -25.243 26.639 -12.773 1.00 56.93 213 PHE A CA 1
ATOM 1169 C C . PHE A 1 173 ? -23.880 26.119 -13.215 1.00 58.41 213 PHE A C 1
ATOM 1170 O O . PHE A 1 173 ? -22.851 26.709 -12.886 1.00 46.08 213 PHE A O 1
ATOM 1178 N N . ILE A 1 174 ? -23.864 25.014 -13.953 1.00 59.65 214 ILE A N 1
ATOM 1179 C CA . ILE A 1 174 ? -22.594 24.398 -14.313 1.00 50.82 214 ILE A CA 1
ATOM 1180 C C . ILE A 1 174 ? -22.004 24.986 -15.592 1.00 56.69 214 ILE A C 1
ATOM 1181 O O . ILE A 1 174 ? -20.837 24.746 -15.898 1.00 61.55 214 ILE A O 1
ATOM 1186 N N . THR A 1 175 ? -22.796 25.750 -16.342 1.00 53.70 215 THR A N 1
ATOM 1187 C CA . THR A 1 175 ? -22.277 26.346 -17.574 1.00 61.73 215 THR A CA 1
ATOM 1188 C C . THR A 1 175 ? -21.108 27.320 -17.318 1.00 54.86 215 THR A C 1
ATOM 1189 O O . THR A 1 175 ? -20.088 27.237 -18.003 1.00 51.00 215 THR A O 1
ATOM 1193 N N . PRO A 1 176 ? -21.234 28.238 -16.335 1.00 61.17 216 PRO A N 1
ATOM 1194 C CA . PRO A 1 176 ? -20.051 29.085 -16.126 1.00 59.50 216 PRO A CA 1
ATOM 1195 C C . PRO A 1 176 ? -18.839 28.311 -15.612 1.00 55.38 216 PRO A C 1
ATOM 1196 O O . PRO A 1 176 ? -17.716 28.591 -16.028 1.00 55.18 216 PRO A O 1
ATOM 1200 N N . ILE A 1 177 ? -19.077 27.344 -14.731 1.00 44.16 217 ILE A N 1
ATOM 1201 C CA . ILE A 1 177 ? -18.006 26.543 -14.147 1.00 51.85 217 ILE A CA 1
ATOM 1202 C C . ILE A 1 177 ? -17.288 25.708 -15.205 1.00 49.49 217 ILE A C 1
ATOM 1203 O O . ILE A 1 177 ? -16.059 25.700 -15.276 1.00 46.41 217 ILE A O 1
ATOM 1208 N N . TYR A 1 178 ? -18.067 25.021 -16.034 1.00 53.13 218 TYR A N 1
ATOM 1209 C CA . TYR A 1 178 ? -17.524 24.175 -17.092 1.00 46.60 218 TYR A CA 1
ATOM 1210 C C . TYR A 1 178 ? -16.826 24.995 -18.182 1.00 52.08 218 TYR A C 1
ATOM 1211 O O . TYR A 1 178 ? -15.764 24.605 -18.668 1.00 39.67 218 TYR A O 1
ATOM 1220 N N . ASP A 1 179 ? -17.421 26.119 -18.572 1.00 45.81 219 ASP A N 1
ATOM 1221 C CA . ASP A 1 179 ? -16.820 26.973 -19.593 1.00 39.27 219 ASP A CA 1
ATOM 1222 C C . ASP A 1 179 ? -15.479 27.537 -19.128 1.00 44.97 219 ASP A C 1
ATOM 1223 O O . ASP A 1 179 ? -14.545 27.677 -19.918 1.00 56.50 219 ASP A O 1
ATOM 1228 N N . ASP A 1 180 ? -15.385 27.841 -17.838 1.00 47.43 220 ASP A N 1
ATOM 1229 C CA . ASP A 1 180 ? -14.147 28.353 -17.265 1.00 46.71 220 ASP A CA 1
ATOM 1230 C C . ASP A 1 180 ? -13.074 27.269 -17.206 1.00 42.56 220 ASP A C 1
ATOM 1231 O O . ASP A 1 180 ? -11.887 27.547 -17.384 1.00 43.18 220 ASP A O 1
ATOM 1236 N N . PHE A 1 181 ? -13.505 26.028 -16.995 1.00 39.27 221 PHE A N 1
ATOM 1237 C CA . PHE A 1 181 ? -12.592 24.890 -16.946 1.00 28.65 221 PHE A CA 1
ATOM 1238 C C . PHE A 1 181 ? -11.951 24.680 -18.308 1.00 42.12 221 PHE A C 1
ATOM 1239 O O . PHE A 1 181 ? -10.728 24.609 -18.425 1.00 45.22 221 PHE A O 1
ATOM 1247 N N . ILE A 1 182 ? -12.791 24.600 -19.335 1.00 43.30 222 ILE A N 1
ATOM 1248 C CA . ILE A 1 182 ? -12.326 24.398 -20.698 1.00 38.78 222 ILE A CA 1
ATOM 1249 C C . ILE A 1 182 ? -11.492 25.583 -21.177 1.00 43.54 222 ILE A C 1
ATOM 1250 O O . ILE A 1 182 ? -10.534 25.411 -21.930 1.00 43.78 222 ILE A O 1
ATOM 1255 N N . LYS A 1 183 ? -11.837 26.779 -20.712 1.00 41.43 223 LYS A N 1
ATOM 1256 C CA . LYS A 1 183 ? -11.090 27.976 -21.074 1.00 39.30 223 LYS A CA 1
ATOM 1257 C C . LYS A 1 183 ? -9.671 27.893 -20.501 1.00 50.15 223 LYS A C 1
ATOM 1258 O O . LYS A 1 183 ? -8.700 28.234 -21.178 1.00 41.10 223 LYS A O 1
ATOM 1264 N N . ASN A 1 184 ? -9.558 27.430 -19.258 1.00 39.32 224 ASN A N 1
ATOM 1265 C CA . ASN A 1 184 ? -8.255 27.269 -18.614 1.00 46.02 224 ASN A CA 1
ATOM 1266 C C . ASN A 1 184 ? -7.399 26.217 -19.314 1.00 41.34 224 ASN A C 1
ATOM 1267 O O . ASN A 1 184 ? -6.182 26.364 -19.411 1.00 37.18 224 ASN A O 1
ATOM 1272 N N . LEU A 1 185 ? -8.041 25.159 -19.802 1.00 37.12 225 LEU A N 1
ATOM 1273 C CA . LEU A 1 185 ? -7.344 24.112 -20.542 1.00 35.60 225 LEU A CA 1
ATOM 1274 C C . LEU A 1 185 ? -6.895 24.627 -21.904 1.00 41.30 225 LEU A C 1
ATOM 1275 O O . LEU A 1 185 ? -5.846 24.234 -22.415 1.00 42.04 225 LEU A O 1
ATOM 1280 N N . THR A 1 186 ? -7.689 25.523 -22.478 1.00 33.86 226 THR A N 1
ATOM 1281 C CA . THR A 1 186 ? -7.397 26.084 -23.789 1.00 38.18 226 THR A CA 1
ATOM 1282 C C . THR A 1 186 ? -6.212 27.044 -23.742 1.00 40.17 226 THR A C 1
ATOM 1283 O O . THR A 1 186 ? -5.360 27.041 -24.630 1.00 45.71 226 THR A O 1
ATOM 1287 N N . ASP A 1 187 ? -6.158 27.854 -22.691 1.00 43.61 227 ASP A N 1
ATOM 1288 C CA . ASP A 1 187 ? -5.064 28.799 -22.504 1.00 45.16 227 ASP A CA 1
ATOM 1289 C C . ASP A 1 187 ? -3.777 28.091 -22.088 1.00 42.00 227 ASP A C 1
ATOM 1290 O O . ASP A 1 187 ? -2.678 28.579 -22.352 1.00 37.93 227 ASP A O 1
ATOM 1295 N N . LEU A 1 188 ? -3.922 26.936 -21.445 1.00 41.50 228 LEU A N 1
ATOM 1296 C CA . LEU A 1 188 ? -2.776 26.128 -21.046 1.00 33.68 228 LEU A CA 1
ATOM 1297 C C . LEU A 1 188 ? -2.092 25.553 -22.277 1.00 40.76 228 LEU A C 1
ATOM 1298 O O . LEU A 1 188 ? -0.864 25.508 -22.359 1.00 38.02 228 LEU A O 1
ATOM 1303 N N . ILE A 1 189 ? -2.906 25.126 -23.236 1.00 33.05 229 ILE A N 1
ATOM 1304 C CA . ILE A 1 189 ? -2.417 24.656 -24.525 1.00 32.17 229 ILE A CA 1
ATOM 1305 C C . ILE A 1 189 ? -1.672 25.792 -25.219 1.00 40.16 229 ILE A C 1
ATOM 1306 O O . ILE A 1 189 ? -0.654 25.574 -25.877 1.00 39.80 229 ILE A O 1
ATOM 1311 N N . ASN A 1 190 ? -2.172 27.012 -25.051 1.00 36.27 230 ASN A N 1
ATOM 1312 C CA . ASN A 1 190 ? -1.531 28.175 -25.648 1.00 43.53 230 ASN A CA 1
ATOM 1313 C C . ASN A 1 190 ? -0.190 28.467 -24.973 1.00 46.63 230 ASN A C 1
ATOM 1314 O O . ASN A 1 190 ? 0.783 28.811 -25.644 1.00 55.08 230 ASN A O 1
ATOM 1319 N N . ASP A 1 191 ? -0.140 28.321 -23.651 1.00 47.40 231 ASP A N 1
ATOM 1320 C CA . ASP A 1 191 ? 1.105 28.511 -22.908 1.00 48.77 231 ASP A CA 1
ATOM 1321 C C . ASP A 1 191 ? 2.152 27.473 -23.305 1.00 40.03 231 ASP A C 1
ATOM 1322 O O . ASP A 1 191 ? 3.338 27.785 -23.409 1.00 36.83 231 ASP A O 1
ATOM 1327 N N . LEU A 1 192 ? 1.702 26.242 -23.531 1.00 42.11 232 LEU A N 1
ATOM 1328 C CA . LEU A 1 192 ? 2.585 25.156 -23.945 1.00 37.23 232 LEU A CA 1
ATOM 1329 C C . LEU A 1 192 ? 3.200 25.429 -25.316 1.00 37.96 232 LEU A C 1
ATOM 1330 O O . LEU A 1 192 ? 4.395 25.224 -25.526 1.00 39.52 232 LEU A O 1
ATOM 1335 N N . GLN A 1 193 ? 2.375 25.888 -26.250 1.00 43.44 233 GLN A N 1
ATOM 1336 C CA . GLN A 1 193 ? 2.848 26.184 -27.594 1.00 38.59 233 GLN A CA 1
ATOM 1337 C C . GLN A 1 193 ? 3.810 27.364 -27.602 1.00 48.68 233 GLN A C 1
ATOM 1338 O O . GLN A 1 193 ? 4.695 27.446 -28.454 1.00 58.31 233 GLN A O 1
ATOM 1344 N N . ILE A 1 194 ? 3.643 28.268 -26.643 1.00 33.33 234 ILE A N 1
ATOM 1345 C CA . ILE A 1 194 ? 4.531 29.416 -26.522 1.00 35.61 234 ILE A CA 1
ATOM 1346 C C . ILE A 1 194 ? 5.878 28.999 -25.930 1.00 49.62 234 ILE A C 1
ATOM 1347 O O . ILE A 1 194 ? 6.933 29.360 -26.454 1.00 53.90 234 ILE A O 1
ATOM 1352 N N . LYS A 1 195 ? 5.842 28.226 -24.849 1.00 40.10 235 LYS A N 1
ATOM 1353 C CA . LYS A 1 195 ? 7.068 27.810 -24.176 1.00 42.67 235 LYS A CA 1
ATOM 1354 C C . LYS A 1 195 ? 7.908 26.874 -25.039 1.00 42.10 235 LYS A C 1
ATOM 1355 O O . LYS A 1 195 ? 9.136 26.909 -24.978 1.00 48.50 235 LYS A O 1
ATOM 1361 N N . LEU A 1 196 ? 7.253 26.050 -25.851 1.00 43.08 236 LEU A N 1
ATOM 1362 C CA . LEU A 1 196 ? 7.974 25.145 -26.741 1.00 51.21 236 LEU A CA 1
ATOM 1363 C C . LEU A 1 196 ? 8.649 25.918 -27.865 1.00 46.03 236 LEU A C 1
ATOM 1364 O O . LEU A 1 196 ? 9.733 25.553 -28.317 1.00 51.23 236 LEU A O 1
ATOM 1369 N N . LYS A 1 197 ? 8.005 26.992 -28.307 1.00 52.41 237 LYS A N 1
ATOM 1370 C CA . LYS A 1 197 ? 8.563 27.827 -29.361 1.00 53.53 237 LYS A CA 1
ATOM 1371 C C . LYS A 1 197 ? 9.829 28.540 -28.883 1.00 52.84 237 LYS A C 1
ATOM 1372 O O . LYS A 1 197 ? 10.765 28.745 -29.656 1.00 62.09 237 LYS A O 1
ATOM 1378 N N . ASN A 1 198 ? 9.859 28.894 -27.601 1.00 44.61 238 ASN A N 1
ATOM 1379 C CA . ASN A 1 198 ? 10.998 29.597 -27.013 1.00 55.87 238 ASN A CA 1
ATOM 1380 C C . ASN A 1 198 ? 12.231 28.708 -26.888 1.00 63.16 238 ASN A C 1
ATOM 1381 O O . ASN A 1 198 ? 13.318 29.182 -26.561 1.00 81.95 238 ASN A O 1
ATOM 1386 N N . ILE A 1 199 ? 12.053 27.418 -27.151 1.00 58.36 239 ILE A N 1
ATOM 1387 C CA . ILE A 1 199 ? 13.150 26.458 -27.107 1.00 60.61 239 ILE A CA 1
ATOM 1388 C C . ILE A 1 199 ? 13.160 25.652 -28.401 1.00 50.59 239 ILE A C 1
ATOM 1389 O O . ILE A 1 199 ? 13.812 24.612 -28.502 1.00 56.06 239 ILE A O 1
ATOM 1394 N N . SER A 1 200 ? 12.426 26.159 -29.387 1.00 39.59 240 SER A N 1
ATOM 1395 C CA . SER A 1 200 ? 12.356 25.561 -30.715 1.00 51.89 240 SER A CA 1
ATOM 1396 C C . SER A 1 200 ? 13.393 26.189 -31.644 1.00 48.32 240 SER A C 1
ATOM 1397 O O . SER A 1 200 ? 14.110 27.113 -31.255 1.00 54.12 240 SER A O 1
ATOM 1400 N N . ILE B 1 10 ? -6.375 43.096 -23.903 1.00 72.90 50 ILE B N 1
ATOM 1401 C CA . ILE B 1 10 ? -6.892 44.460 -23.902 1.00 78.12 50 ILE B CA 1
ATOM 1402 C C . ILE B 1 10 ? -8.341 44.479 -24.391 1.00 72.42 50 ILE B C 1
ATOM 1403 O O . ILE B 1 10 ? -9.210 45.099 -23.772 1.00 70.26 50 ILE B O 1
ATOM 1408 N N . ILE B 1 11 ? -8.594 43.790 -25.502 1.00 62.79 51 ILE B N 1
ATOM 1409 C CA . ILE B 1 11 ? -9.942 43.667 -26.049 1.00 62.42 51 ILE B CA 1
ATOM 1410 C C . ILE B 1 11 ? -10.865 42.934 -25.074 1.00 63.84 51 ILE B C 1
ATOM 1411 O O . ILE B 1 11 ? -12.064 43.203 -25.022 1.00 68.14 51 ILE B O 1
ATOM 1416 N N . GLU B 1 12 ? -10.298 42.002 -24.313 1.00 70.12 52 GLU B N 1
ATOM 1417 C CA . GLU B 1 12 ? -11.048 41.254 -23.311 1.00 60.43 52 GLU B CA 1
ATOM 1418 C C . GLU B 1 12 ? -11.508 42.177 -22.191 1.00 66.28 52 GLU B C 1
ATOM 1419 O O . GLU B 1 12 ? -12.565 41.975 -21.593 1.00 74.10 52 GLU B O 1
ATOM 1421 N N . GLU B 1 13 ? -10.691 43.185 -21.911 1.00 54.28 53 GLU B N 1
ATOM 1422 C CA . GLU B 1 13 ? -10.963 44.152 -20.859 1.00 44.94 53 GLU B CA 1
ATOM 1423 C C . GLU B 1 13 ? -12.100 45.096 -21.278 1.00 60.77 53 GLU B C 1
ATOM 1424 O O . GLU B 1 13 ? -12.975 45.448 -20.473 1.00 69.16 53 GLU B O 1
ATOM 1430 N N . PHE B 1 14 ? -12.094 45.473 -22.555 1.00 54.61 54 PHE B N 1
ATOM 1431 C CA . PHE B 1 14 ? -13.162 46.282 -23.138 1.00 51.05 54 PHE B CA 1
ATOM 1432 C C . PHE B 1 14 ? -14.467 45.494 -23.166 1.00 44.92 54 PHE B C 1
ATOM 1433 O O . PHE B 1 14 ? -15.543 46.000 -22.806 1.00 49.59 54 PHE B O 1
ATOM 1441 N N . ASP B 1 15 ? -14.353 44.242 -23.597 1.00 39.97 55 ASP B N 1
ATOM 1442 C CA . ASP B 1 15 ? -15.466 43.307 -23.582 1.00 43.56 55 ASP B CA 1
ATOM 1443 C C . ASP B 1 15 ? -16.029 43.200 -22.173 1.00 46.61 55 ASP B C 1
ATOM 1444 O O . ASP B 1 15 ? -17.242 43.091 -21.981 1.00 52.53 55 ASP B O 1
ATOM 1449 N N . LYS B 1 16 ? -15.137 43.246 -21.187 1.00 46.26 56 LYS B N 1
ATOM 1450 C CA . LYS B 1 16 ? -15.550 43.187 -19.795 1.00 46.54 56 LYS B CA 1
ATOM 1451 C C . LYS B 1 16 ? -16.324 44.450 -19.427 1.00 46.68 56 LYS B C 1
ATOM 1452 O O . LYS B 1 16 ? -17.314 44.374 -18.696 1.00 42.16 56 LYS B O 1
ATOM 1458 N N . LEU B 1 17 ? -15.890 45.604 -19.938 1.00 38.55 57 LEU B N 1
ATOM 1459 C CA . LEU B 1 17 ? -16.668 46.835 -19.751 1.00 37.49 57 LEU B CA 1
ATOM 1460 C C . LEU B 1 17 ? -18.095 46.660 -20.260 1.00 42.89 57 LEU B C 1
ATOM 1461 O O . LEU B 1 17 ? -19.068 46.948 -19.547 1.00 44.33 57 LEU B O 1
ATOM 1466 N N . SER B 1 18 ? -18.209 46.170 -21.492 1.00 43.85 58 SER B N 1
ATOM 1467 C CA . SER B 1 18 ? -19.518 45.976 -22.106 1.00 37.01 58 SER B CA 1
ATOM 1468 C C . SER B 1 18 ? -20.397 45.017 -21.303 1.00 46.18 58 SER B C 1
ATOM 1469 O O . SER B 1 18 ? -21.562 45.315 -21.028 1.00 42.74 58 SER B O 1
ATOM 1472 N N . ASP B 1 19 ? -19.831 43.875 -20.918 1.00 43.75 59 ASP B N 1
ATOM 1473 C CA . ASP B 1 19 ? -20.588 42.856 -20.200 1.00 42.83 59 ASP B CA 1
ATOM 1474 C C . ASP B 1 19 ? -21.036 43.328 -18.820 1.00 52.38 59 ASP B C 1
ATOM 1475 O O . ASP B 1 19 ? -22.196 43.140 -18.433 1.00 58.13 59 ASP B O 1
ATOM 1480 N N . ASP B 1 20 ? -20.119 43.957 -18.090 1.00 43.23 60 ASP B N 1
ATOM 1481 C CA . ASP B 1 20 ? -20.426 44.481 -16.765 1.00 41.85 60 ASP B CA 1
ATOM 1482 C C . ASP B 1 20 ? -21.533 45.526 -16.843 1.00 45.15 60 ASP B C 1
ATOM 1483 O O . ASP B 1 20 ? -22.509 45.478 -16.081 1.00 53.66 60 ASP B O 1
ATOM 1488 N N . PHE B 1 21 ? -21.384 46.462 -17.778 1.00 42.05 61 PHE B N 1
ATOM 1489 C CA . PHE B 1 21 ? -22.382 47.508 -17.958 1.00 34.15 61 PHE B CA 1
ATOM 1490 C C . PHE B 1 21 ? -23.743 46.914 -18.305 1.00 45.74 61 PHE B C 1
ATOM 1491 O O . PHE B 1 21 ? -24.769 47.337 -17.771 1.00 48.13 61 PHE B O 1
ATOM 1499 N N . SER B 1 22 ? -23.742 45.929 -19.197 1.00 43.39 62 SER B N 1
ATOM 1500 C CA . SER B 1 22 ? -24.975 45.259 -19.593 1.00 40.45 62 SER B CA 1
ATOM 1501 C C . SER B 1 22 ? -25.658 44.590 -18.404 1.00 43.97 62 SER B C 1
ATOM 1502 O O . SER B 1 22 ? -26.877 44.695 -18.240 1.00 47.26 62 SER B O 1
ATOM 1505 N N . ASN B 1 23 ? -24.868 43.915 -17.573 1.00 42.06 63 ASN B N 1
ATOM 1506 C CA . ASN B 1 23 ? -25.397 43.282 -16.369 1.00 50.91 63 ASN B CA 1
ATOM 1507 C C . ASN B 1 23 ? -26.044 44.306 -15.440 1.00 53.97 63 ASN B C 1
ATOM 1508 O O . ASN B 1 23 ? -27.173 44.109 -14.967 1.00 54.76 63 ASN B O 1
ATOM 1513 N N . ASP B 1 24 ? -25.327 45.400 -15.190 1.00 34.66 64 ASP B N 1
ATOM 1514 C CA . ASP B 1 24 ? -25.837 46.468 -14.336 1.00 39.49 64 ASP B CA 1
ATOM 1515 C C . ASP B 1 24 ? -27.159 47.024 -14.884 1.00 45.01 64 ASP B C 1
ATOM 1516 O O . ASP B 1 24 ? -28.111 47.259 -14.129 1.00 42.07 64 ASP B O 1
ATOM 1521 N N . ILE B 1 25 ? -27.206 47.234 -16.198 1.00 39.08 65 ILE B N 1
ATOM 1522 C CA . ILE B 1 25 ? -28.416 47.716 -16.864 1.00 33.97 65 ILE B CA 1
ATOM 1523 C C . ILE B 1 25 ? -29.590 46.741 -16.720 1.00 44.06 65 ILE B C 1
ATOM 1524 O O . ILE B 1 25 ? -30.721 47.165 -16.493 1.00 44.43 65 ILE B O 1
ATOM 1529 N N . ASN B 1 26 ? -29.333 45.443 -16.859 1.00 42.18 66 ASN B N 1
ATOM 1530 C CA . ASN B 1 26 ? -30.396 44.455 -16.669 1.00 53.97 66 ASN B CA 1
ATOM 1531 C C . ASN B 1 26 ? -30.904 44.472 -15.231 1.00 50.04 66 ASN B C 1
ATOM 1532 O O . ASN B 1 26 ? -32.107 44.337 -14.982 1.00 37.41 66 ASN B O 1
ATOM 1537 N N . ALA B 1 27 ? -29.982 44.635 -14.286 1.00 40.84 67 ALA B N 1
ATOM 1538 C CA . ALA B 1 27 ? -30.363 44.779 -12.888 1.00 36.75 67 ALA B CA 1
ATOM 1539 C C . ALA B 1 27 ? -31.305 45.971 -12.712 1.00 43.77 67 ALA B C 1
ATOM 1540 O O . ALA B 1 27 ? -32.360 45.860 -12.068 1.00 54.38 67 ALA B O 1
ATOM 1542 N N . THR B 1 28 ? -30.927 47.102 -13.304 1.00 35.59 68 THR B N 1
ATOM 1543 C CA . THR B 1 28 ? -31.768 48.300 -13.293 1.00 42.46 68 THR B CA 1
ATOM 1544 C C . THR B 1 28 ? -33.157 48.029 -13.881 1.00 47.54 68 THR B C 1
ATOM 1545 O O . THR B 1 28 ? -34.183 48.440 -13.317 1.00 48.46 68 THR B O 1
ATOM 1549 N N . LYS B 1 29 ? -33.174 47.326 -15.011 1.00 45.77 69 LYS B N 1
ATOM 1550 C CA . LYS B 1 29 ? -34.414 46.970 -15.693 1.00 44.18 69 LYS B CA 1
ATOM 1551 C C . LYS B 1 29 ? -35.332 46.159 -14.799 1.00 49.34 69 LYS B C 1
ATOM 1552 O O . LYS B 1 29 ? -36.527 46.438 -14.710 1.00 50.90 69 LYS B O 1
ATOM 1558 N N . GLN B 1 30 ? -34.773 45.148 -14.140 1.00 59.58 70 GLN B N 1
ATOM 1559 C CA . GLN B 1 30 ? -35.569 44.316 -13.251 1.00 52.66 70 GLN B CA 1
ATOM 1560 C C . GLN B 1 30 ? -36.089 45.138 -12.071 1.00 50.61 70 GLN B C 1
ATOM 1561 O O . GLN B 1 30 ? -37.218 44.937 -11.622 1.00 61.43 70 GLN B O 1
ATOM 1567 N N . THR B 1 31 ? -35.264 46.052 -11.565 1.00 44.34 71 THR B N 1
ATOM 1568 C CA . THR B 1 31 ? -35.700 46.934 -10.482 1.00 38.59 71 THR B CA 1
ATOM 1569 C C . THR B 1 31 ? -36.934 47.759 -10.890 1.00 42.83 71 THR B C 1
ATOM 1570 O O . THR B 1 31 ? -37.937 47.797 -10.165 1.00 58.04 71 THR B O 1
ATOM 1574 N N . ILE B 1 32 ? -36.862 48.409 -12.050 1.00 46.90 72 ILE B N 1
ATOM 1575 C CA . ILE B 1 32 ? -37.975 49.237 -12.536 1.00 44.70 72 ILE B CA 1
ATOM 1576 C C . ILE B 1 32 ? -39.223 48.399 -12.838 1.00 48.70 72 ILE B C 1
ATOM 1577 O O . ILE B 1 32 ? -40.368 48.807 -12.556 1.00 62.09 72 ILE B O 1
ATOM 1582 N N . LYS B 1 33 ? -38.994 47.223 -13.412 1.00 47.05 73 LYS B N 1
ATOM 1583 C CA . LYS B 1 33 ? -40.069 46.284 -13.685 1.00 56.16 73 LYS B CA 1
ATOM 1584 C C . LYS B 1 33 ? -40.769 45.944 -12.375 1.00 57.94 73 LYS B C 1
ATOM 1585 O O . LYS B 1 33 ? -41.994 45.900 -12.310 1.00 56.16 73 LYS B O 1
ATOM 1591 N N . ASP B 1 34 ? -39.974 45.722 -11.333 1.00 55.29 74 ASP B N 1
ATOM 1592 C CA . ASP B 1 34 ? -40.486 45.477 -9.989 1.00 56.74 74 ASP B CA 1
ATOM 1593 C C . ASP B 1 34 ? -41.279 46.670 -9.456 1.00 56.03 74 ASP B C 1
ATOM 1594 O O . ASP B 1 34 ? -42.239 46.484 -8.708 1.00 65.77 74 ASP B O 1
ATOM 1599 N N . LEU B 1 35 ? -40.866 47.887 -9.809 1.00 55.76 75 LEU B N 1
ATOM 1600 C CA . LEU B 1 35 ? -41.661 49.068 -9.461 1.00 52.98 75 LEU B CA 1
ATOM 1601 C C . LEU B 1 35 ? -43.065 48.924 -10.038 1.00 56.49 75 LEU B C 1
ATOM 1602 O O . LEU B 1 35 ? -44.073 48.997 -9.309 1.00 60.72 75 LEU B O 1
ATOM 1607 N N . PHE B 1 36 ? -43.123 48.704 -11.350 1.00 58.43 76 PHE B N 1
ATOM 1608 C CA . PHE B 1 36 ? -44.411 48.575 -12.030 1.00 58.53 76 PHE B CA 1
ATOM 1609 C C . PHE B 1 36 ? -45.245 47.426 -11.459 1.00 65.82 76 PHE B C 1
ATOM 1610 O O . PHE B 1 36 ? -46.457 47.554 -11.300 1.00 59.20 76 PHE B O 1
ATOM 1618 N N . LEU B 1 37 ? -44.590 46.316 -11.129 1.00 60.30 77 LEU B N 1
ATOM 1619 C CA . LEU B 1 37 ? -45.276 45.158 -10.562 1.00 68.01 77 LEU B CA 1
ATOM 1620 C C . LEU B 1 37 ? -45.868 45.481 -9.192 1.00 67.03 77 LEU B C 1
ATOM 1621 O O . LEU B 1 37 ? -46.993 45.082 -8.886 1.00 71.33 77 LEU B O 1
ATOM 1626 N N . ASP B 1 38 ? -45.104 46.191 -8.367 1.00 59.36 78 ASP B N 1
ATOM 1627 C CA . ASP B 1 38 ? -45.577 46.585 -7.046 1.00 61.51 78 ASP B CA 1
ATOM 1628 C C . ASP B 1 38 ? -46.761 47.540 -7.155 1.00 67.48 78 ASP B C 1
ATOM 1629 O O . ASP B 1 38 ? -47.660 47.518 -6.313 1.00 82.35 78 ASP B O 1
ATOM 1634 N N . ILE B 1 39 ? -46.773 48.373 -8.194 1.00 69.83 79 ILE B N 1
ATOM 1635 C CA . ILE B 1 39 ? -47.928 49.249 -8.404 1.00 69.10 79 ILE B CA 1
ATOM 1636 C C . ILE B 1 39 ? -49.125 48.420 -8.873 1.00 67.11 79 ILE B C 1
ATOM 1637 O O . ILE B 1 39 ? -50.270 48.730 -8.541 1.00 74.67 79 ILE B O 1
ATOM 1642 N N . GLU B 1 40 ? -48.863 47.347 -9.617 1.00 79.45 80 GLU B N 1
ATOM 1643 C CA . GLU B 1 40 ? -49.945 46.469 -10.057 1.00 81.05 80 GLU B CA 1
ATOM 1644 C C . GLU B 1 40 ? -50.461 45.675 -8.866 1.00 86.45 80 GLU B C 1
ATOM 1645 O O . GLU B 1 40 ? -50.192 44.483 -8.703 1.00 84.49 80 GLU B O 1
ATOM 1651 N N . ALA B 1 41 ? -51.212 46.389 -8.040 1.00 92.56 81 ALA B N 1
ATOM 1652 C CA . ALA B 1 41 ? -51.913 45.854 -6.891 1.00 82.27 81 ALA B CA 1
ATOM 1653 C C . ALA B 1 41 ? -53.328 46.375 -7.029 1.00 87.54 81 ALA B C 1
ATOM 1654 O O . ALA B 1 41 ? -54.012 46.658 -6.042 1.00 82.46 81 ALA B O 1
ATOM 1656 N N . SER B 1 42 ? -53.718 46.538 -8.294 1.00 82.31 82 SER B N 1
ATOM 1657 C CA . SER B 1 42 ? -55.021 47.049 -8.703 1.00 73.05 82 SER B CA 1
ATOM 1658 C C . SER B 1 42 ? -55.172 48.519 -8.318 1.00 74.90 82 SER B C 1
ATOM 1659 O O . SER B 1 42 ? -54.364 49.361 -8.721 1.00 57.99 82 SER B O 1
ATOM 1662 N N . ASP B 1 49 ? -58.409 46.565 -17.034 1.00 80.59 89 ASP B N 1
ATOM 1663 C CA . ASP B 1 49 ? -58.107 47.119 -15.719 1.00 85.83 89 ASP B CA 1
ATOM 1664 C C . ASP B 1 49 ? -56.853 47.990 -15.741 1.00 87.01 89 ASP B C 1
ATOM 1665 O O . ASP B 1 49 ? -56.272 48.241 -16.798 1.00 77.72 89 ASP B O 1
ATOM 1670 N N . VAL B 1 50 ? -56.439 48.436 -14.558 1.00 100.47 90 VAL B N 1
ATOM 1671 C CA . VAL B 1 50 ? -55.221 49.223 -14.407 1.00 76.90 90 VAL B CA 1
ATOM 1672 C C . VAL B 1 50 ? -53.996 48.322 -14.582 1.00 70.46 90 VAL B C 1
ATOM 1673 O O . VAL B 1 50 ? -52.934 48.782 -15.006 1.00 79.93 90 VAL B O 1
ATOM 1677 N N . VAL B 1 51 ? -54.158 47.035 -14.280 1.00 63.11 91 VAL B N 1
ATOM 1678 C CA . VAL B 1 51 ? -53.065 46.067 -14.388 1.00 68.91 91 VAL B CA 1
ATOM 1679 C C . VAL B 1 51 ? -52.482 46.000 -15.801 1.00 79.00 91 VAL B C 1
ATOM 1680 O O . VAL B 1 51 ? -51.260 46.102 -15.985 1.00 73.25 91 VAL B O 1
ATOM 1684 N N . LYS B 1 52 ? -53.356 45.847 -16.793 1.00 74.92 92 LYS B N 1
ATOM 1685 C CA . LYS B 1 52 ? -52.922 45.755 -18.183 1.00 69.56 92 LYS B CA 1
ATOM 1686 C C . LYS B 1 52 ? -52.271 47.057 -18.625 1.00 76.47 92 LYS B C 1
ATOM 1687 O O . LYS B 1 52 ? -51.302 47.060 -19.387 1.00 76.20 92 LYS B O 1
ATOM 1689 N N . LEU B 1 53 ? -52.811 48.164 -18.130 1.00 68.32 93 LEU B N 1
ATOM 1690 C CA . LEU B 1 53 ? -52.301 49.486 -18.456 1.00 65.70 93 LEU B CA 1
ATOM 1691 C C . LEU B 1 53 ? -50.872 49.681 -17.950 1.00 70.60 93 LEU B C 1
ATOM 1692 O O . LEU B 1 53 ? -50.008 50.167 -18.678 1.00 67.58 93 LEU B O 1
ATOM 1697 N N . LEU B 1 54 ? -50.642 49.319 -16.692 1.00 60.25 94 LEU B N 1
ATOM 1698 C CA . LEU B 1 54 ? -49.328 49.454 -16.074 1.00 62.80 94 LEU B CA 1
ATOM 1699 C C . LEU B 1 54 ? -48.318 48.503 -16.705 1.00 65.20 94 LEU B C 1
ATOM 1700 O O . LEU B 1 54 ? -47.153 48.862 -16.906 1.00 69.11 94 LEU B O 1
ATOM 1705 N N . SER B 1 55 ? -48.774 47.293 -17.024 1.00 64.36 95 SER B N 1
ATOM 1706 C CA . SER B 1 55 ? -47.920 46.313 -17.688 1.00 67.61 95 SER B CA 1
ATOM 1707 C C . SER B 1 55 ? -47.540 46.795 -19.083 1.00 66.73 95 SER B C 1
ATOM 1708 O O . SER B 1 55 ? -46.451 46.502 -19.579 1.00 51.41 95 SER B O 1
ATOM 1711 N N . LYS B 1 56 ? -48.449 47.535 -19.711 1.00 61.03 96 LYS B N 1
ATOM 1712 C CA . LYS B 1 56 ? -48.193 48.092 -21.030 1.00 61.64 96 LYS B CA 1
ATOM 1713 C C . LYS B 1 56 ? -47.273 49.311 -20.929 1.00 74.03 96 LYS B C 1
ATOM 1714 O O . LYS B 1 56 ? -46.492 49.587 -21.840 1.00 65.16 96 LYS B O 1
ATOM 1720 N N . TYR B 1 57 ? -47.358 50.028 -19.811 1.00 68.85 97 TYR B N 1
ATOM 1721 C CA . TYR B 1 57 ? -46.489 51.176 -19.565 1.00 59.65 97 TYR B CA 1
ATOM 1722 C C . TYR B 1 57 ? -45.064 50.727 -19.266 1.00 55.34 97 TYR B C 1
ATOM 1723 O O . TYR B 1 57 ? -44.105 51.446 -19.546 1.00 58.37 97 TYR B O 1
ATOM 1732 N N . SER B 1 58 ? -44.932 49.536 -18.692 1.00 49.64 98 SER B N 1
ATOM 1733 C CA . SER B 1 58 ? -43.641 49.052 -18.213 1.00 47.37 98 SER B CA 1
ATOM 1734 C C . SER B 1 58 ? -42.678 48.702 -19.347 1.00 49.24 98 SER B C 1
ATOM 1735 O O . SER B 1 58 ? -41.510 48.401 -19.101 1.00 54.43 98 SER B O 1
ATOM 1738 N N . PHE B 1 59 ? -43.166 48.740 -20.583 1.00 53.53 99 PHE B N 1
ATOM 1739 C CA . PHE B 1 59 ? -42.356 48.347 -21.733 1.00 59.91 99 PHE B CA 1
ATOM 1740 C C . PHE B 1 59 ? -41.443 49.471 -22.210 1.00 64.12 99 PHE B C 1
ATOM 1741 O O . PHE B 1 59 ? -40.360 49.216 -22.739 1.00 72.38 99 PHE B O 1
ATOM 1749 N N . VAL B 1 60 ? -41.875 50.713 -22.016 1.00 42.48 100 VAL B N 1
ATOM 1750 C CA . VAL B 1 60 ? -41.122 51.863 -22.513 1.00 51.99 100 VAL B CA 1
ATOM 1751 C C . VAL B 1 60 ? -39.801 52.105 -21.763 1.00 54.05 100 VAL B C 1
ATOM 1752 O O . VAL B 1 60 ? -38.777 52.349 -22.404 1.00 49.91 100 VAL B O 1
ATOM 1756 N N . PRO B 1 61 ? -39.806 52.044 -20.414 1.00 53.44 101 PRO B N 1
ATOM 1757 C CA . PRO B 1 61 ? -38.501 52.214 -19.765 1.00 41.08 101 PRO B CA 1
ATOM 1758 C C . PRO B 1 61 ? -37.498 51.133 -20.158 1.00 39.72 101 PRO B C 1
ATOM 1759 O O . PRO B 1 61 ? -36.305 51.409 -20.251 1.00 46.16 101 PRO B O 1
ATOM 1763 N N . GLU B 1 62 ? -37.991 49.923 -20.404 1.00 43.22 102 GLU B N 1
ATOM 1764 C CA . GLU B 1 62 ? -37.141 48.818 -20.827 1.00 43.24 102 GLU B CA 1
ATOM 1765 C C . GLU B 1 62 ? -36.538 49.078 -22.205 1.00 44.27 102 GLU B C 1
ATOM 1766 O O . GLU B 1 62 ? -35.370 48.767 -22.444 1.00 37.41 102 GLU B O 1
ATOM 1772 N N . GLU B 1 63 ? -37.331 49.651 -23.107 1.00 45.35 103 GLU B N 1
ATOM 1773 C CA . GLU B 1 63 ? -36.835 50.010 -24.436 1.00 38.46 103 GLU B CA 1
ATOM 1774 C C . GLU B 1 63 ? -35.767 51.095 -24.354 1.00 39.70 103 GLU B C 1
ATOM 1775 O O . GLU B 1 63 ? -34.773 51.045 -25.078 1.00 44.49 103 GLU B O 1
ATOM 1781 N N . LYS B 1 64 ? -35.969 52.068 -23.469 1.00 43.12 104 LYS B N 1
ATOM 1782 C CA . LYS B 1 64 ? -35.000 53.146 -23.293 1.00 36.15 104 LYS B CA 1
ATOM 1783 C C . LYS B 1 64 ? -33.676 52.644 -22.712 1.00 36.87 104 LYS B C 1
ATOM 1784 O O . LYS B 1 64 ? -32.605 53.119 -23.087 1.00 37.26 104 LYS B O 1
ATOM 1790 N N . LEU B 1 65 ? -33.757 51.668 -21.814 1.00 31.37 105 LEU B N 1
ATOM 1791 C CA . LEU B 1 65 ? -32.569 51.116 -21.171 1.00 34.06 105 LEU B CA 1
ATOM 1792 C C . LEU B 1 65 ? -31.829 50.148 -22.099 1.00 33.70 105 LEU B C 1
ATOM 1793 O O . LEU B 1 65 ? -30.615 49.975 -21.984 1.00 43.69 105 LEU B O 1
ATOM 1798 N N . ASN B 1 66 ? -32.554 49.519 -23.019 1.00 39.82 106 ASN B N 1
ATOM 1799 C CA . ASN B 1 66 ? -31.910 48.659 -24.005 1.00 32.57 106 ASN B CA 1
ATOM 1800 C C . ASN B 1 66 ? -31.075 49.501 -24.969 1.00 38.82 106 ASN B C 1
ATOM 1801 O O . ASN B 1 66 ? -30.064 49.040 -25.511 1.00 32.58 106 ASN B O 1
ATOM 1806 N N . ILE B 1 67 ? -31.494 50.748 -25.163 1.00 29.00 107 ILE B N 1
ATOM 1807 C CA . ILE B 1 67 ? -30.745 51.680 -25.992 1.00 27.69 107 ILE B CA 1
ATOM 1808 C C . ILE B 1 67 ? -29.423 52.062 -25.319 1.00 35.32 107 ILE B C 1
ATOM 1809 O O . ILE B 1 67 ? -28.361 51.996 -25.943 1.00 38.31 107 ILE B O 1
ATOM 1814 N N . ILE B 1 68 ? -29.492 52.451 -24.048 1.00 29.67 108 ILE B N 1
ATOM 1815 C CA . ILE B 1 68 ? -28.298 52.790 -23.278 1.00 32.49 108 ILE B CA 1
ATOM 1816 C C . ILE B 1 68 ? -27.310 51.630 -23.301 1.00 30.39 108 ILE B C 1
ATOM 1817 O O . ILE B 1 68 ? -26.116 51.817 -23.529 1.00 33.11 108 ILE B O 1
ATOM 1822 N N . ASP B 1 69 ? -27.831 50.427 -23.086 1.00 34.45 109 ASP B N 1
ATOM 1823 C CA . ASP B 1 69 ? -27.029 49.212 -23.106 1.00 28.21 109 ASP B CA 1
ATOM 1824 C C . ASP B 1 69 ? -26.368 49.025 -24.469 1.00 35.15 109 ASP B C 1
ATOM 1825 O O . ASP B 1 69 ? -25.170 48.746 -24.556 1.00 38.88 109 ASP B O 1
ATOM 1830 N N . GLY B 1 70 ? -27.146 49.206 -25.529 1.00 35.12 110 GLY B N 1
ATOM 1831 C CA . GLY B 1 70 ? -26.650 49.004 -26.878 1.00 29.58 110 GLY B CA 1
ATOM 1832 C C . GLY B 1 70 ? -25.724 50.079 -27.413 1.00 28.13 110 GLY B C 1
ATOM 1833 O O . GLY B 1 70 ? -24.819 49.790 -28.199 1.00 31.87 110 GLY B O 1
ATOM 1834 N N . ILE B 1 71 ? -25.952 51.323 -27.000 1.00 24.06 111 ILE B N 1
ATOM 1835 C CA . ILE B 1 71 ? -25.116 52.435 -27.443 1.00 26.82 111 ILE B CA 1
ATOM 1836 C C . ILE B 1 71 ? -23.677 52.265 -26.968 1.00 36.93 111 ILE B C 1
ATOM 1837 O O . ILE B 1 71 ? -22.729 52.453 -27.734 1.00 47.68 111 ILE B O 1
ATOM 1842 N N . LEU B 1 72 ? -23.516 51.871 -25.711 1.00 33.38 112 LEU B N 1
ATOM 1843 C CA . LEU B 1 72 ? -22.182 51.705 -25.157 1.00 37.94 112 LEU B CA 1
ATOM 1844 C C . LEU B 1 72 ? -21.475 50.489 -25.743 1.00 34.25 112 LEU B C 1
ATOM 1845 O O . LEU B 1 72 ? -20.281 50.549 -26.039 1.00 36.51 112 LEU B O 1
ATOM 1850 N N . ARG B 1 73 ? -22.209 49.392 -25.912 1.00 26.59 113 ARG B N 1
ATOM 1851 C CA . ARG B 1 73 ? -21.616 48.171 -26.447 1.00 38.10 113 ARG B CA 1
ATOM 1852 C C . ARG B 1 73 ? -21.134 48.403 -27.870 1.00 44.14 113 ARG B C 1
ATOM 1853 O O . ARG B 1 73 ? -20.072 47.918 -28.261 1.00 35.66 113 ARG B O 1
ATOM 1861 N N . SER B 1 74 ? -21.906 49.175 -28.629 1.00 36.17 114 SER B N 1
ATOM 1862 C CA . SER B 1 74 ? -21.523 49.515 -29.988 1.00 31.07 114 SER B CA 1
ATOM 1863 C C . SER B 1 74 ? -20.302 50.417 -29.965 1.00 33.60 114 SER B C 1
ATOM 1864 O O . SER B 1 74 ? -19.413 50.299 -30.808 1.00 47.28 114 SER B O 1
ATOM 1867 N N . PHE B 1 75 ? -20.248 51.299 -28.972 1.00 39.40 115 PHE B N 1
ATOM 1868 C CA . PHE B 1 75 ? -19.129 52.221 -28.837 1.00 38.74 115 PHE B CA 1
ATOM 1869 C C . PHE B 1 75 ? -17.843 51.453 -28.542 1.00 42.34 115 PHE B C 1
ATOM 1870 O O . PHE B 1 75 ? -16.801 51.731 -29.129 1.00 40.28 115 PHE B O 1
ATOM 1878 N N . ILE B 1 76 ? -17.923 50.494 -27.624 1.00 38.94 116 ILE B N 1
ATOM 1879 C CA . ILE B 1 76 ? -16.771 49.676 -27.262 1.00 38.51 116 ILE B CA 1
ATOM 1880 C C . ILE B 1 76 ? -16.245 48.891 -28.468 1.00 43.90 116 ILE B C 1
ATOM 1881 O O . ILE B 1 76 ? -15.039 48.850 -28.712 1.00 59.61 116 ILE B O 1
ATOM 1886 N N . GLU B 1 77 ? -17.154 48.294 -29.233 1.00 48.96 117 GLU B N 1
ATOM 1887 C CA . GLU B 1 77 ? -16.776 47.505 -30.403 1.00 43.94 117 GLU B CA 1
ATOM 1888 C C . GLU B 1 77 ? -16.095 48.357 -31.475 1.00 50.22 117 GLU B C 1
ATOM 1889 O O . GLU B 1 77 ? -15.050 47.981 -32.011 1.00 51.70 117 GLU B O 1
ATOM 1895 N N . ASN B 1 78 ? -16.684 49.510 -31.776 1.00 40.73 118 ASN B N 1
ATOM 1896 C CA . ASN B 1 78 ? -16.159 50.388 -32.818 1.00 42.81 118 ASN B CA 1
ATOM 1897 C C . ASN B 1 78 ? -14.909 51.145 -32.378 1.00 51.96 118 ASN B C 1
ATOM 1898 O O . ASN B 1 78 ? -14.254 51.803 -33.187 1.00 65.46 118 ASN B O 1
ATOM 1903 N N . ASN B 1 79 ? -14.565 51.037 -31.099 1.00 47.62 119 ASN B N 1
ATOM 1904 C CA . ASN B 1 79 ? -13.420 51.763 -30.570 1.00 43.00 119 ASN B CA 1
ATOM 1905 C C . ASN B 1 79 ? -12.243 50.818 -30.415 1.00 52.09 119 ASN B C 1
ATOM 1906 O O . ASN B 1 79 ? -11.124 51.242 -30.140 1.00 63.23 119 ASN B O 1
ATOM 1911 N N . LYS B 1 80 ? -12.508 49.531 -30.615 1.00 49.70 120 LYS B N 1
ATOM 1912 C CA . LYS B 1 80 ? -11.463 48.518 -30.649 1.00 52.09 120 LYS B CA 1
ATOM 1913 C C . LYS B 1 80 ? -10.505 48.852 -31.790 1.00 54.08 120 LYS B C 1
ATOM 1914 O O . LYS B 1 80 ? -9.314 48.549 -31.727 1.00 62.43 120 LYS B O 1
ATOM 1920 N N . THR B 1 81 ? -11.051 49.456 -32.845 1.00 47.54 121 THR B N 1
ATOM 1921 C CA . THR B 1 81 ? -10.275 49.861 -34.014 1.00 50.75 121 THR B CA 1
ATOM 1922 C C . THR B 1 81 ? -9.180 50.863 -33.655 1.00 65.25 121 THR B C 1
ATOM 1923 O O . THR B 1 81 ? -7.994 50.560 -33.776 1.00 78.46 121 THR B O 1
ATOM 1927 N N . HIS B 1 82 ? -9.574 52.049 -33.198 1.00 60.88 122 HIS B N 1
ATOM 1928 C CA . HIS B 1 82 ? -8.612 53.084 -32.817 1.00 54.01 122 HIS B CA 1
ATOM 1929 C C . HIS B 1 82 ? -7.899 52.750 -31.502 1.00 49.35 122 HIS B C 1
ATOM 1930 O O . HIS B 1 82 ? -7.751 53.602 -30.625 1.00 80.67 122 HIS B O 1
ATOM 1932 N N . VAL B 1 83 ? -7.455 51.502 -31.384 1.00 46.77 123 VAL B N 1
ATOM 1933 C CA . VAL B 1 83 ? -6.756 51.005 -30.204 1.00 64.33 123 VAL B CA 1
ATOM 1934 C C . VAL B 1 83 ? -5.394 50.446 -30.603 1.00 62.24 123 VAL B C 1
ATOM 1935 O O . VAL B 1 83 ? -4.407 50.597 -29.877 1.00 69.13 123 VAL B O 1
ATOM 1939 N N . ILE B 1 84 ? -5.348 49.833 -31.782 1.00 63.47 124 ILE B N 1
ATOM 1940 C CA . ILE B 1 84 ? -4.145 49.173 -32.277 1.00 69.36 124 ILE B CA 1
ATOM 1941 C C . ILE B 1 84 ? -2.971 50.143 -32.400 1.00 74.50 124 ILE B C 1
ATOM 1942 O O . ILE B 1 84 ? -1.831 49.784 -32.101 1.00 74.88 124 ILE B O 1
ATOM 1947 N N . ASN B 1 85 ? -3.247 51.371 -32.824 1.00 70.32 125 ASN B N 1
ATOM 1948 C CA . ASN B 1 85 ? -2.187 52.349 -33.007 1.00 60.74 125 ASN B CA 1
ATOM 1949 C C . ASN B 1 85 ? -2.065 53.260 -31.792 1.00 64.52 125 ASN B C 1
ATOM 1950 O O . ASN B 1 85 ? -1.500 54.348 -31.880 1.00 69.50 125 ASN B O 1
ATOM 1955 N N . SER B 1 86 ? -2.580 52.818 -30.647 1.00 59.39 126 SER B N 1
ATOM 1956 C CA . SER B 1 86 ? -2.481 53.641 -29.450 1.00 53.97 126 SER B CA 1
ATOM 1957 C C . SER B 1 86 ? -1.492 53.063 -28.451 1.00 54.31 126 SER B C 1
ATOM 1958 O O . SER B 1 86 ? -1.249 51.855 -28.425 1.00 57.42 126 SER B O 1
ATOM 1961 N N . SER B 1 87 ? -0.948 53.935 -27.609 1.00 59.23 127 SER B N 1
ATOM 1962 C CA . SER B 1 87 ? -0.029 53.522 -26.561 1.00 52.19 127 SER B CA 1
ATOM 1963 C C . SER B 1 87 ? -0.840 52.818 -25.486 1.00 58.28 127 SER B C 1
ATOM 1964 O O . SER B 1 87 ? -2.060 52.979 -25.427 1.00 62.03 127 SER B O 1
ATOM 1967 N N . ASN B 1 88 ? -0.180 52.028 -24.650 1.00 57.49 128 ASN B N 1
ATOM 1968 C CA . ASN B 1 88 ? -0.885 51.335 -23.586 1.00 57.65 128 ASN B CA 1
ATOM 1969 C C . ASN B 1 88 ? -1.473 52.358 -22.622 1.00 56.50 128 ASN B C 1
ATOM 1970 O O . ASN B 1 88 ? -2.579 52.184 -22.105 1.00 68.44 128 ASN B O 1
ATOM 1975 N N . ALA B 1 89 ? -0.729 53.441 -22.413 1.00 54.52 129 ALA B N 1
ATOM 1976 C CA . ALA B 1 89 ? -1.147 54.523 -21.529 1.00 56.82 129 ALA B CA 1
ATOM 1977 C C . ALA B 1 89 ? -2.448 55.166 -21.994 1.00 56.08 129 ALA B C 1
ATOM 1978 O O . ALA B 1 89 ? -3.392 55.315 -21.211 1.00 59.33 129 ALA B O 1
ATOM 1980 N N . TYR B 1 90 ? -2.487 55.551 -23.267 1.00 45.41 130 TYR B N 1
ATOM 1981 C CA . TYR B 1 90 ? -3.667 56.188 -23.842 1.00 48.95 130 TYR B CA 1
ATOM 1982 C C . TYR B 1 90 ? -4.875 55.263 -23.722 1.00 46.45 130 TYR B C 1
ATOM 1983 O O . TYR B 1 90 ? -5.985 55.707 -23.421 1.00 47.12 130 TYR B O 1
ATOM 1992 N N . ILE B 1 91 ? -4.640 53.974 -23.950 1.00 41.45 131 ILE B N 1
ATOM 1993 C CA . ILE B 1 91 ? -5.682 52.957 -23.863 1.00 38.47 131 ILE B CA 1
ATOM 1994 C C . ILE B 1 91 ? -6.242 52.841 -22.449 1.00 47.61 131 ILE B C 1
ATOM 1995 O O . ILE B 1 91 ? -7.457 52.835 -22.262 1.00 55.68 131 ILE B O 1
ATOM 2000 N N . TYR B 1 92 ? -5.364 52.744 -21.456 1.00 42.57 132 TYR B N 1
ATOM 2001 C CA . TYR B 1 92 ? -5.810 52.623 -20.071 1.00 47.31 132 TYR B CA 1
ATOM 2002 C C . TYR B 1 92 ? -6.545 53.880 -19.610 1.00 44.51 132 TYR B C 1
ATOM 2003 O O . TYR B 1 92 ? -7.539 53.793 -18.884 1.00 55.33 132 TYR B O 1
ATOM 2012 N N . ILE B 1 93 ? -6.062 55.045 -20.034 1.00 44.07 133 ILE B N 1
ATOM 2013 C CA . ILE B 1 93 ? -6.730 56.303 -19.702 1.00 48.08 133 ILE B CA 1
ATOM 2014 C C . ILE B 1 93 ? -8.128 56.366 -20.309 1.00 44.27 133 ILE B C 1
ATOM 2015 O O . ILE B 1 93 ? -9.104 56.677 -19.616 1.00 47.96 133 ILE B O 1
ATOM 2020 N N . GLN B 1 94 ? -8.220 56.049 -21.598 1.00 43.30 134 GLN B N 1
ATOM 2021 C CA . GLN B 1 94 ? -9.501 56.043 -22.303 1.00 52.75 134 GLN B CA 1
ATOM 2022 C C . GLN B 1 94 ? -10.479 55.066 -21.650 1.00 46.99 134 GLN B C 1
ATOM 2023 O O . GLN B 1 94 ? -11.657 55.369 -21.461 1.00 39.76 134 GLN B O 1
ATOM 2029 N N . LYS B 1 95 ? -9.968 53.891 -21.313 1.00 42.79 135 LYS B N 1
ATOM 2030 C CA . LYS B 1 95 ? -10.727 52.854 -20.631 1.00 44.95 135 LYS B CA 1
ATOM 2031 C C . LYS B 1 95 ? -11.259 53.359 -19.271 1.00 44.97 135 LYS B C 1
ATOM 2032 O O . LYS B 1 95 ? -12.425 53.122 -18.918 1.00 40.62 135 LYS B O 1
ATOM 2038 N N . GLU B 1 96 ? -10.421 54.078 -18.528 1.00 38.15 136 GLU B N 1
ATOM 2039 C CA . GLU B 1 96 ? -10.858 54.716 -17.284 1.00 48.11 136 GLU B CA 1
ATOM 2040 C C . GLU B 1 96 ? -11.993 55.714 -17.523 1.00 47.16 136 GLU B C 1
ATOM 2041 O O . GLU B 1 96 ? -12.993 55.739 -16.797 1.00 42.91 136 GLU B O 1
ATOM 2047 N N . LYS B 1 97 ? -11.833 56.530 -18.559 1.00 42.50 137 LYS B N 1
ATOM 2048 C CA . LYS B 1 97 ? -12.827 57.539 -18.906 1.00 47.42 137 LYS B CA 1
ATOM 2049 C C . LYS B 1 97 ? -14.180 56.896 -19.254 1.00 51.87 137 LYS B C 1
ATOM 2050 O O . LYS B 1 97 ? -15.241 57.367 -18.815 1.00 45.90 137 LYS B O 1
ATOM 2056 N N . ILE B 1 98 ? -14.132 55.814 -20.029 1.00 41.90 138 ILE B N 1
ATOM 2057 C CA . ILE B 1 98 ? -15.331 55.063 -20.390 1.00 37.91 138 ILE B CA 1
ATOM 2058 C C . ILE B 1 98 ? -16.013 54.474 -19.158 1.00 42.11 138 ILE B C 1
ATOM 2059 O O . ILE B 1 98 ? -17.241 54.570 -19.007 1.00 45.04 138 ILE B O 1
ATOM 2064 N N . LYS B 1 99 ? -15.212 53.876 -18.276 1.00 45.49 139 LYS B N 1
ATOM 2065 C CA . LYS B 1 99 ? -15.733 53.344 -17.018 1.00 46.61 139 LYS B CA 1
ATOM 2066 C C . LYS B 1 99 ? -16.443 54.444 -16.226 1.00 38.42 139 LYS B C 1
ATOM 2067 O O . LYS B 1 99 ? -17.506 54.220 -15.633 1.00 34.06 139 LYS B O 1
ATOM 2073 N N . ASN B 1 100 ? -15.859 55.639 -16.243 1.00 31.95 140 ASN B N 1
ATOM 2074 C CA . ASN B 1 100 ? -16.449 56.782 -15.563 1.00 41.13 140 ASN B CA 1
ATOM 2075 C C . ASN B 1 100 ? -17.791 57.164 -16.176 1.00 42.06 140 ASN B C 1
ATOM 2076 O O . ASN B 1 100 ? -18.733 57.511 -15.458 1.00 44.92 140 ASN B O 1
ATOM 2081 N N . VAL B 1 101 ? -17.872 57.115 -17.503 1.00 38.59 141 VAL B N 1
ATOM 2082 C CA . VAL B 1 101 ? -19.129 57.401 -18.187 1.00 31.28 141 VAL B CA 1
ATOM 2083 C C . VAL B 1 101 ? -20.210 56.413 -17.743 1.00 36.40 141 VAL B C 1
ATOM 2084 O O . VAL B 1 101 ? -21.337 56.811 -17.394 1.00 42.33 141 VAL B O 1
ATOM 2088 N N . CYS B 1 102 ? -19.855 55.129 -17.728 1.00 33.00 142 CYS B N 1
ATOM 2089 C CA . CYS B 1 102 ? -20.785 54.089 -17.289 1.00 30.70 142 CYS B CA 1
ATOM 2090 C C . CYS B 1 102 ? -21.274 54.322 -15.859 1.00 40.25 142 CYS B C 1
ATOM 2091 O O . CYS B 1 102 ? -22.480 54.264 -15.581 1.00 44.22 142 CYS B O 1
ATOM 2094 N N . ASN B 1 103 ? -20.339 54.611 -14.959 1.00 40.65 143 ASN B N 1
ATOM 2095 C CA . ASN B 1 103 ? -20.688 54.850 -13.562 1.00 39.74 143 ASN B CA 1
ATOM 2096 C C . ASN B 1 103 ? -21.582 56.079 -13.396 1.00 40.95 143 ASN B C 1
ATOM 2097 O O . ASN B 1 103 ? -22.494 56.093 -12.562 1.00 39.79 143 ASN B O 1
ATOM 2102 N N . PHE B 1 104 ? -21.317 57.101 -14.204 1.00 28.89 144 PHE B N 1
ATOM 2103 C CA . PHE B 1 104 ? -22.141 58.306 -14.239 1.00 36.53 144 PHE B CA 1
ATOM 2104 C C . PHE B 1 104 ? -23.588 57.953 -14.569 1.00 45.36 144 PHE B C 1
ATOM 2105 O O . PHE B 1 104 ? -24.529 58.310 -13.828 1.00 44.19 144 PHE B O 1
ATOM 2113 N N . ILE B 1 105 ? -23.755 57.236 -15.682 1.00 38.58 145 ILE B N 1
ATOM 2114 C CA . ILE B 1 105 ? -25.082 56.813 -16.117 1.00 35.83 145 ILE B CA 1
ATOM 2115 C C . ILE B 1 105 ? -25.793 56.008 -15.029 1.00 32.11 145 ILE B C 1
ATOM 2116 O O . ILE B 1 105 ? -26.940 56.304 -14.684 1.00 30.71 145 ILE B O 1
ATOM 2121 N N . LEU B 1 106 ? -25.101 55.020 -14.464 1.00 32.94 146 LEU B N 1
ATOM 2122 C CA . LEU B 1 106 ? -25.712 54.158 -13.451 1.00 32.44 146 LEU B CA 1
ATOM 2123 C C . LEU B 1 106 ? -26.130 54.956 -12.217 1.00 39.57 146 LEU B C 1
ATOM 2124 O O . LEU B 1 106 ? -27.161 54.669 -11.599 1.00 41.38 146 LEU B O 1
ATOM 2129 N N . LYS B 1 107 ? -25.328 55.956 -11.864 1.00 33.80 147 LYS B N 1
ATOM 2130 C CA . LYS B 1 107 ? -25.664 56.851 -10.763 1.00 29.75 147 LYS B CA 1
ATOM 2131 C C . LYS B 1 107 ? -26.983 57.571 -11.032 1.00 35.17 147 LYS B C 1
ATOM 2132 O O . LYS B 1 107 ? -27.907 57.554 -10.194 1.00 42.59 147 LYS B O 1
ATOM 2138 N N . LYS B 1 108 ? -27.077 58.183 -12.213 1.00 36.49 148 LYS B N 1
ATOM 2139 C CA . LYS B 1 108 ? -28.310 58.876 -12.593 1.00 45.22 148 LYS B CA 1
ATOM 2140 C C . LYS B 1 108 ? -29.516 57.939 -12.569 1.00 31.81 148 LYS B C 1
ATOM 2141 O O . LYS B 1 108 ? -30.587 58.304 -12.077 1.00 40.43 148 LYS B O 1
ATOM 2147 N N . LEU B 1 109 ? -29.325 56.723 -13.071 1.00 33.97 149 LEU B N 1
ATOM 2148 C CA . LEU B 1 109 ? -30.387 55.723 -13.086 1.00 39.82 149 LEU B CA 1
ATOM 2149 C C . LEU B 1 109 ? -30.856 55.353 -11.682 1.00 35.51 149 LEU B C 1
ATOM 2150 O O . LEU B 1 109 ? -32.056 55.272 -11.432 1.00 38.93 149 LEU B O 1
ATOM 2155 N N . ASN B 1 110 ? -29.915 55.140 -10.768 1.00 38.50 150 ASN B N 1
ATOM 2156 C CA . ASN B 1 110 ? -30.280 54.803 -9.400 1.00 41.63 150 ASN B CA 1
ATOM 2157 C C . ASN B 1 110 ? -31.045 55.948 -8.732 1.00 41.14 150 ASN B C 1
ATOM 2158 O O . ASN B 1 110 ? -32.021 55.710 -8.008 1.00 42.10 150 ASN B O 1
ATOM 2163 N N . SER B 1 111 ? -30.620 57.186 -8.990 1.00 31.76 151 SER B N 1
ATOM 2164 C CA . SER B 1 111 ? -31.362 58.352 -8.498 1.00 35.11 151 SER B CA 1
ATOM 2165 C C . SER B 1 111 ? -32.799 58.375 -9.028 1.00 42.07 151 SER B C 1
ATOM 2166 O O . SER B 1 111 ? -33.763 58.593 -8.270 1.00 54.47 151 SER B O 1
ATOM 2169 N N . LEU B 1 112 ? -32.931 58.146 -10.332 1.00 34.76 152 LEU B N 1
ATOM 2170 C CA . LEU B 1 112 ? -34.238 58.101 -10.978 1.00 42.49 152 LEU B CA 1
ATOM 2171 C C . LEU B 1 112 ? -35.119 57.032 -10.338 1.00 45.50 152 LEU B C 1
ATOM 2172 O O . LEU B 1 112 ? -36.318 57.244 -10.111 1.00 42.16 152 LEU B O 1
ATOM 2177 N N . ILE B 1 113 ? -34.507 55.887 -10.042 1.00 36.16 153 ILE B N 1
ATOM 2178 C CA . ILE B 1 113 ? -35.203 54.784 -9.394 1.00 35.78 153 ILE B CA 1
ATOM 2179 C C . ILE B 1 113 ? -35.692 55.194 -8.015 1.00 45.83 153 ILE B C 1
ATOM 2180 O O . ILE B 1 113 ? -36.825 54.909 -7.667 1.00 56.08 153 ILE B O 1
ATOM 2185 N N . GLN B 1 114 ? -34.856 55.873 -7.234 1.00 43.59 154 GLN B N 1
ATOM 2186 C CA . GLN B 1 114 ? -35.292 56.336 -5.914 1.00 51.36 154 GLN B CA 1
ATOM 2187 C C . GLN B 1 114 ? -36.505 57.266 -6.002 1.00 48.76 154 GLN B C 1
ATOM 2188 O O . GLN B 1 114 ? -37.550 57.027 -5.350 1.00 63.91 154 GLN B O 1
ATOM 2194 N N . ILE B 1 115 ? -36.370 58.303 -6.830 1.00 38.26 155 ILE B N 1
ATOM 2195 C CA . ILE B 1 115 ? -37.472 59.227 -7.090 1.00 33.37 155 ILE B CA 1
ATOM 2196 C C . ILE B 1 115 ? -38.765 58.481 -7.425 1.00 45.06 155 ILE B C 1
ATOM 2197 O O . ILE B 1 115 ? -39.820 58.724 -6.821 1.00 50.46 155 ILE B O 1
ATOM 2202 N N . ASN B 1 116 ? -38.672 57.546 -8.366 1.00 45.16 156 ASN B N 1
ATOM 2203 C CA . ASN B 1 116 ? -39.860 56.841 -8.832 1.00 59.48 156 ASN B CA 1
ATOM 2204 C C . ASN B 1 116 ? -40.315 55.725 -7.891 1.00 43.16 156 ASN B C 1
ATOM 2205 O O . ASN B 1 116 ? -41.384 55.150 -8.082 1.00 49.62 156 ASN B O 1
ATOM 2210 N N . GLU B 1 117 ? -39.505 55.411 -6.885 1.00 46.80 157 GLU B N 1
ATOM 2211 C CA . GLU B 1 117 ? -39.940 54.522 -5.815 1.00 56.38 157 GLU B CA 1
ATOM 2212 C C . GLU B 1 117 ? -40.880 55.312 -4.935 1.00 49.96 157 GLU B C 1
ATOM 2213 O O . GLU B 1 117 ? -41.954 54.830 -4.551 1.00 42.32 157 GLU B O 1
ATOM 2219 N N . LEU B 1 118 ? -40.479 56.545 -4.633 1.00 43.81 158 LEU B N 1
ATOM 2220 C CA . LEU B 1 118 ? -41.371 57.422 -3.886 1.00 37.11 158 LEU B CA 1
ATOM 2221 C C . LEU B 1 118 ? -42.652 57.663 -4.688 1.00 50.70 158 LEU B C 1
ATOM 2222 O O . LEU B 1 118 ? -43.754 57.703 -4.126 1.00 49.25 158 LEU B O 1
ATOM 2227 N N . ASN B 1 119 ? -42.502 57.805 -6.004 1.00 56.08 159 ASN B N 1
ATOM 2228 C CA . ASN B 1 119 ? -43.656 57.927 -6.894 1.00 48.74 159 ASN B CA 1
ATOM 2229 C C . ASN B 1 119 ? -44.568 56.698 -6.84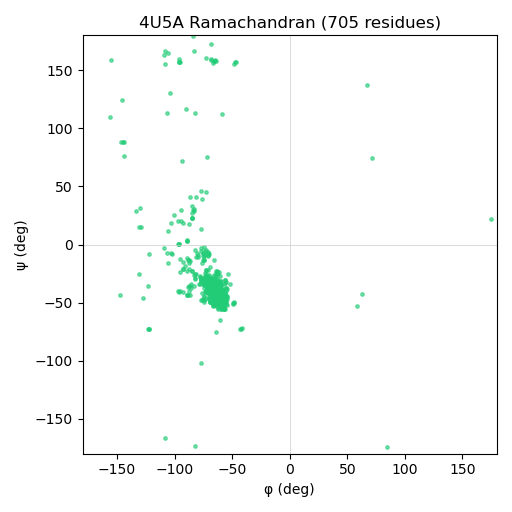1 1.00 45.22 159 ASN B C 1
ATOM 2230 O O . ASN B 1 119 ? -45.798 56.822 -6.839 1.00 43.75 159 ASN B O 1
ATOM 2235 N N . LYS B 1 120 ? -43.955 55.517 -6.795 1.00 45.76 160 LYS B N 1
ATOM 2236 C CA . LYS B 1 120 ? -44.690 54.258 -6.680 1.00 44.72 160 LYS B CA 1
ATOM 2237 C C . LYS B 1 120 ? -45.516 54.212 -5.399 1.00 54.25 160 LYS B C 1
ATOM 2238 O O . LYS B 1 120 ? -46.712 53.913 -5.430 1.00 57.79 160 LYS B O 1
ATOM 2244 N N . SER B 1 121 ? -44.868 54.502 -4.275 1.00 52.85 161 SER B N 1
ATOM 2245 C CA . SER B 1 121 ? -45.555 54.528 -2.989 1.00 49.73 161 SER B CA 1
ATOM 2246 C C . SER B 1 121 ? -46.710 55.519 -3.003 1.00 49.15 161 SER B C 1
ATOM 2247 O O . SER B 1 121 ? -47.807 55.223 -2.518 1.00 52.99 161 SER B O 1
ATOM 2250 N N . HIS B 1 122 ? -46.453 56.695 -3.564 1.00 44.80 162 HIS B N 1
ATOM 2251 C CA . HIS B 1 122 ? -47.469 57.733 -3.659 1.00 46.97 162 HIS B CA 1
ATOM 2252 C C . HIS B 1 122 ? -48.691 57.256 -4.443 1.00 51.56 162 HIS B C 1
ATOM 2253 O O . HIS B 1 122 ? -49.834 57.464 -4.022 1.00 65.60 162 HIS B O 1
ATOM 2260 N N . ILE B 1 123 ? -48.438 56.598 -5.572 1.00 54.91 163 ILE B N 1
ATOM 2261 C CA . ILE B 1 123 ? -49.509 56.088 -6.424 1.00 62.14 163 ILE B CA 1
ATOM 2262 C C . ILE B 1 123 ? -50.304 54.994 -5.711 1.00 60.75 163 ILE B C 1
ATOM 2263 O O . ILE B 1 123 ? -51.538 54.997 -5.731 1.00 52.10 163 ILE B O 1
ATOM 2268 N N . ILE B 1 124 ? -49.593 54.053 -5.094 1.00 56.05 164 ILE B N 1
ATOM 2269 C CA . ILE B 1 124 ? -50.233 52.958 -4.370 1.00 59.08 164 ILE B CA 1
ATOM 2270 C C . ILE B 1 124 ? -51.140 53.485 -3.264 1.00 64.93 164 ILE B C 1
ATOM 2271 O O . ILE B 1 124 ? -52.282 53.048 -3.119 1.00 67.82 164 ILE B O 1
ATOM 2276 N N . LEU B 1 125 ? -50.639 54.454 -2.506 1.00 61.47 165 LEU B N 1
ATOM 2277 C CA . LEU B 1 125 ? -51.418 55.037 -1.422 1.00 56.22 165 LEU B CA 1
ATOM 2278 C C . LEU B 1 125 ? -52.643 55.792 -1.921 1.00 63.94 165 LEU B C 1
ATOM 2279 O O . LEU B 1 125 ? -53.755 55.573 -1.436 1.00 69.49 165 LEU B O 1
ATOM 2284 N N . LYS B 1 126 ? -52.435 56.691 -2.881 1.00 60.64 166 LYS B N 1
ATOM 2285 C CA . LYS B 1 126 ? -53.496 57.599 -3.321 1.00 53.41 166 LYS B CA 1
ATOM 2286 C C . LYS B 1 126 ? -54.694 56.865 -3.927 1.00 71.36 166 LYS B C 1
ATOM 2287 O O . LYS B 1 126 ? -55.839 57.300 -3.786 1.00 73.06 166 LYS B O 1
ATOM 2293 N N . TYR B 1 127 ? -54.433 55.750 -4.599 1.00 70.38 167 TYR B N 1
ATOM 2294 C CA . TYR B 1 127 ? -55.499 55.025 -5.274 1.00 64.25 167 TYR B CA 1
ATOM 2295 C C . TYR B 1 127 ? -55.619 53.577 -4.818 1.00 68.90 167 TYR B C 1
ATOM 2296 O O . TYR B 1 127 ? -56.549 53.248 -4.092 1.00 109.05 167 TYR B O 1
ATOM 2305 N N . GLY B 1 128 ? -54.683 52.723 -5.222 1.00 45.62 168 GLY B N 1
ATOM 2306 C CA . GLY B 1 128 ? -54.753 51.299 -4.920 1.00 68.69 168 GLY B CA 1
ATOM 2307 C C . GLY B 1 128 ? -55.085 50.917 -3.485 1.00 69.94 168 GLY B C 1
ATOM 2308 O O . GLY B 1 128 ? -54.888 51.699 -2.554 1.00 79.59 168 GLY B O 1
ATOM 2309 N N . LYS B 1 129 ? -55.598 49.703 -3.309 1.00 77.20 169 LYS B N 1
ATOM 2310 C CA . LYS B 1 129 ? -55.977 49.216 -1.988 1.00 90.61 169 LYS B CA 1
ATOM 2311 C C . LYS B 1 129 ? -55.695 47.727 -1.863 1.00 89.02 169 LYS B C 1
ATOM 2312 O O . LYS B 1 129 ? -56.557 46.897 -2.155 1.00 81.60 169 LYS B O 1
ATOM 2314 N N . GLY B 1 130 ? -54.471 47.407 -1.451 1.00 99.27 170 GLY B N 1
ATOM 2315 C CA . GLY B 1 130 ? -54.020 46.037 -1.268 1.00 102.62 170 GLY B CA 1
ATOM 2316 C C . GLY B 1 130 ? -54.991 45.089 -0.585 1.00 102.17 170 GLY B C 1
ATOM 2317 O O . GLY B 1 130 ? -55.574 44.221 -1.235 1.00 118.42 170 GLY B O 1
ATOM 2318 N N . GLU B 1 131 ? -55.169 45.247 0.725 1.00 111.36 171 GLU B N 1
ATOM 2319 C CA . GLU B 1 131 ? -54.450 46.254 1.499 1.00 112.13 171 GLU B CA 1
ATOM 2320 C C . GLU B 1 131 ? -53.133 45.703 2.031 1.00 109.63 171 GLU B C 1
ATOM 2321 O O . GLU B 1 131 ? -52.407 46.391 2.751 1.00 110.45 171 GLU B O 1
ATOM 2323 N N . ALA B 1 132 ? -52.830 44.460 1.672 1.00 103.72 172 ALA B N 1
ATOM 2324 C CA . ALA B 1 132 ? -51.551 43.855 2.024 1.00 115.77 172 ALA B CA 1
ATOM 2325 C C . ALA B 1 132 ? -50.450 44.524 1.215 1.00 114.31 172 ALA B C 1
ATOM 2326 O O . ALA B 1 132 ? -49.300 44.610 1.648 1.00 114.75 172 ALA B O 1
ATOM 2328 N N . LYS B 1 133 ? -50.823 44.994 0.030 1.00 105.77 173 LYS B N 1
ATOM 2329 C CA . LYS B 1 133 ? -49.929 45.767 -0.818 1.00 101.88 173 LYS B CA 1
ATOM 2330 C C . LYS B 1 133 ? -49.898 47.222 -0.371 1.00 95.80 173 LYS B C 1
ATOM 2331 O O . LYS B 1 133 ? -48.925 47.937 -0.612 1.00 91.54 173 LYS B O 1
ATOM 2333 N N . LYS B 1 134 ? -50.972 47.655 0.283 1.00 87.22 174 LYS B N 1
ATOM 2334 C CA . LYS B 1 134 ? -51.041 48.997 0.844 1.00 81.07 174 LYS B CA 1
ATOM 2335 C C . LYS B 1 134 ? -50.396 48.981 2.235 1.00 94.92 174 LYS B C 1
ATOM 2336 O O . LYS B 1 134 ? -50.668 49.834 3.080 1.00 86.07 174 LYS B O 1
ATOM 2342 N N . GLY B 1 135 ? -49.530 47.992 2.455 1.00 103.71 175 GLY B N 1
ATOM 2343 C CA . GLY B 1 135 ? -48.617 47.985 3.585 1.00 79.57 175 GLY B CA 1
ATOM 2344 C C . GLY B 1 135 ? -47.382 48.803 3.254 1.00 89.25 175 GLY B C 1
ATOM 2345 O O . GLY B 1 135 ? -46.285 48.553 3.760 1.00 75.41 175 GLY B O 1
ATOM 2346 N N . VAL B 1 136 ? -47.585 49.796 2.394 1.00 93.43 176 VAL B N 1
ATOM 2347 C CA . VAL B 1 136 ? -46.571 50.773 2.036 1.00 78.55 176 VAL B CA 1
ATOM 2348 C C . VAL B 1 136 ? -46.630 51.850 3.112 1.00 81.74 176 VAL B C 1
ATOM 2349 O O . VAL B 1 136 ? -45.655 52.561 3.379 1.00 76.22 176 VAL B O 1
ATOM 2353 N N . LEU B 1 137 ? -47.794 51.915 3.754 1.00 84.53 177 LEU B N 1
ATOM 2354 C CA . LEU B 1 137 ? -48.042 52.774 4.903 1.00 71.99 177 LEU B CA 1
ATOM 2355 C C . LEU B 1 137 ? -47.037 52.480 6.014 1.00 69.83 177 LEU B C 1
ATOM 2356 O O . LEU B 1 137 ? -46.678 53.361 6.796 1.00 68.41 177 LEU B O 1
ATOM 2361 N N . GLU B 1 138 ? -46.592 51.226 6.075 1.00 75.62 178 GLU B N 1
ATOM 2362 C CA . GLU B 1 138 ? -45.629 50.792 7.079 1.00 87.31 178 GLU B CA 1
ATOM 2363 C C . GLU B 1 138 ? -44.218 51.285 6.764 1.00 82.26 178 GLU B C 1
ATOM 2364 O O . GLU B 1 138 ? -43.444 51.596 7.670 1.00 87.47 178 GLU B O 1
ATOM 2370 N N . SER B 1 139 ? -43.889 51.359 5.477 1.00 76.17 179 SER B N 1
ATOM 2371 C CA . SER B 1 139 ? -42.577 51.839 5.051 1.00 79.94 179 SER B CA 1
ATOM 2372 C C . SER B 1 139 ? -42.503 53.359 5.107 1.00 70.61 179 SER B C 1
ATOM 2373 O O . SER B 1 139 ? -41.456 53.929 5.418 1.00 71.43 179 SER B O 1
ATOM 2376 N N . ILE B 1 140 ? -43.628 54.008 4.820 1.00 66.50 180 ILE B N 1
ATOM 2377 C CA . ILE B 1 140 ? -43.708 55.465 4.833 1.00 68.27 180 ILE B CA 1
ATOM 2378 C C . ILE B 1 140 ? -43.638 56.016 6.255 1.00 74.48 180 ILE B C 1
ATOM 2379 O O . ILE B 1 140 ? -42.960 57.012 6.507 1.00 70.39 180 ILE B O 1
ATOM 2384 N N . LYS B 1 141 ? -44.326 55.361 7.184 1.00 69.70 181 LYS B N 1
ATOM 2385 C CA . LYS B 1 141 ? -44.313 55.796 8.575 1.00 75.71 181 LYS B CA 1
ATOM 2386 C C . LYS B 1 141 ? -42.906 55.717 9.158 1.00 77.40 181 LYS B C 1
ATOM 2387 O O . LYS B 1 141 ? -42.512 56.548 9.975 1.00 76.84 181 LYS B O 1
ATOM 2389 N N . ASN B 1 142 ? -42.151 54.716 8.715 1.00 83.78 182 ASN B N 1
ATOM 2390 C CA . ASN B 1 142 ? -40.783 54.513 9.172 1.00 83.73 182 ASN B CA 1
ATOM 2391 C C . ASN B 1 142 ? -39.762 55.157 8.238 1.00 80.16 182 ASN B C 1
ATOM 2392 O O . ASN B 1 142 ? -38.630 54.688 8.126 1.00 93.20 182 ASN B O 1
ATOM 2397 N N . ASN B 1 143 ? -40.163 56.236 7.576 1.00 70.15 183 ASN B N 1
ATOM 2398 C CA . ASN B 1 143 ? -39.293 56.908 6.619 1.00 62.00 183 ASN B CA 1
ATOM 2399 C C . ASN B 1 143 ? -38.772 58.222 7.190 1.00 53.51 183 ASN B C 1
ATOM 2400 O O . ASN B 1 143 ? -39.534 59.166 7.412 1.00 60.36 183 ASN B O 1
ATOM 2405 N N . ASP B 1 144 ? -37.468 58.269 7.435 1.00 72.58 184 ASP B N 1
ATOM 2406 C CA . ASP B 1 144 ? -36.833 59.464 7.971 1.00 89.28 184 ASP B CA 1
ATOM 2407 C C . ASP B 1 144 ? -36.241 60.303 6.845 1.00 77.56 184 ASP B C 1
ATOM 2408 O O . ASP B 1 144 ? -35.649 61.358 7.087 1.00 72.40 184 ASP B O 1
ATOM 2410 N N . ASP B 1 145 ? -36.406 59.826 5.614 1.00 71.38 185 ASP B N 1
ATOM 2411 C CA . ASP B 1 145 ? -35.826 60.497 4.456 1.00 71.61 185 ASP B CA 1
ATOM 2412 C C . ASP B 1 145 ? -36.786 61.499 3.810 1.00 67.99 185 ASP B C 1
ATOM 2413 O O . ASP B 1 145 ? -36.346 62.416 3.119 1.00 73.25 185 ASP B O 1
ATOM 2415 N N . ILE B 1 146 ? -38.086 61.342 4.046 1.00 57.75 186 ILE B N 1
ATOM 2416 C CA . ILE B 1 146 ? -39.063 62.292 3.519 1.00 54.12 186 ILE B CA 1
ATOM 2417 C C . ILE B 1 146 ? -39.417 63.335 4.572 1.00 55.47 186 ILE B C 1
ATOM 2418 O O . ILE B 1 146 ? -39.260 63.090 5.768 1.00 62.76 186 ILE B O 1
ATOM 2423 N N . SER B 1 147 ? -39.894 64.495 4.124 1.00 42.20 187 SER B N 1
ATOM 2424 C CA . SER B 1 147 ? -40.300 65.553 5.041 1.00 38.91 187 SER B CA 1
ATOM 2425 C C . SER B 1 147 ? -41.508 65.087 5.836 1.00 51.06 187 SER B C 1
ATOM 2426 O O . SER B 1 147 ? -42.234 64.191 5.403 1.00 52.56 187 SER B O 1
ATOM 2429 N N . LYS B 1 148 ? -41.733 65.692 6.994 1.00 53.93 188 LYS B N 1
ATOM 2430 C CA . LYS B 1 148 ? -42.874 65.302 7.806 1.00 53.75 188 LYS B CA 1
ATOM 2431 C C . LYS B 1 148 ? -44.164 65.821 7.184 1.00 54.25 188 LYS B C 1
ATOM 2432 O O . LYS B 1 148 ? -45.238 65.248 7.390 1.00 44.60 188 LYS B O 1
ATOM 2434 N N . ASN B 1 149 ? -44.044 66.888 6.397 1.00 39.47 189 ASN B N 1
ATOM 2435 C CA . ASN B 1 149 ? -45.186 67.451 5.686 1.00 47.14 189 ASN B CA 1
ATOM 2436 C C . ASN B 1 149 ? -45.758 66.434 4.709 1.00 50.92 189 ASN B C 1
ATOM 2437 O O . ASN B 1 149 ? -46.951 66.104 4.751 1.00 62.98 189 ASN B O 1
ATOM 2442 N N . LEU B 1 150 ? -44.889 65.933 3.837 1.00 43.91 190 LEU B N 1
ATOM 2443 C CA . LEU B 1 150 ? -45.281 64.936 2.855 1.00 52.67 190 LEU B CA 1
ATOM 2444 C C . LEU B 1 150 ? -45.823 63.689 3.530 1.00 42.83 190 LEU B C 1
ATOM 2445 O O . LEU B 1 150 ? -46.832 63.150 3.097 1.00 53.26 190 LEU B O 1
ATOM 2450 N N . LYS B 1 151 ? -45.148 63.230 4.580 1.00 51.27 191 LYS B N 1
ATOM 2451 C CA . LYS B 1 151 ? -45.578 62.041 5.315 1.00 43.33 191 LYS B CA 1
ATOM 2452 C C . LYS B 1 151 ? -46.982 62.199 5.892 1.00 56.11 191 LYS B C 1
ATOM 2453 O O . LYS B 1 151 ? -47.811 61.288 5.794 1.00 51.76 191 LYS B O 1
ATOM 2459 N N . SER B 1 152 ? -47.242 63.357 6.493 1.00 52.33 192 SER B N 1
ATOM 2460 C CA . SER B 1 152 ? -48.558 63.654 7.052 1.00 54.90 192 SER B CA 1
ATOM 2461 C C . SER B 1 152 ? -49.616 63.655 5.952 1.00 57.01 192 SER B C 1
ATOM 2462 O O . SER B 1 152 ? -50.659 63.015 6.083 1.00 64.11 192 SER B O 1
ATOM 2465 N N . GLU B 1 153 ? -49.340 64.372 4.867 1.00 54.64 193 GLU B N 1
ATOM 2466 C CA . GLU B 1 153 ? -50.265 64.424 3.737 1.00 61.85 193 GLU B CA 1
ATOM 2467 C C . GLU B 1 153 ? -50.475 63.059 3.078 1.00 64.56 193 GLU B C 1
ATOM 2468 O O . GLU B 1 153 ? -51.494 62.822 2.428 1.00 72.56 193 GLU B O 1
ATOM 2474 N N . LEU B 1 154 ? -49.504 62.169 3.246 1.00 57.50 194 LEU B N 1
ATOM 2475 C CA . LEU B 1 154 ? -49.528 60.860 2.605 1.00 57.01 194 LEU B CA 1
ATOM 2476 C C . LEU B 1 154 ? -50.305 59.835 3.415 1.00 66.63 194 LEU B C 1
ATOM 2477 O O . LEU B 1 154 ? -50.999 58.988 2.856 1.00 71.07 194 LEU B O 1
ATOM 2482 N N . LEU B 1 155 ? -50.176 59.909 4.736 1.00 74.38 195 LEU B N 1
ATOM 2483 C CA . LEU B 1 155 ? -50.798 58.927 5.618 1.00 67.15 195 LEU B CA 1
ATOM 2484 C C . LEU B 1 155 ? -52.304 59.156 5.781 1.00 72.62 195 LEU B C 1
ATOM 2485 O O . LEU B 1 155 ? -52.990 58.381 6.449 1.00 80.57 195 LEU B O 1
ATOM 2490 N N . LYS B 1 156 ? -52.810 60.222 5.166 1.00 64.74 196 LYS B N 1
ATOM 2491 C CA . LYS B 1 156 ? -54.236 60.534 5.191 1.00 53.72 196 LYS B CA 1
ATOM 2492 C C . LYS B 1 156 ? -55.024 59.592 4.281 1.00 68.60 196 LYS B C 1
ATOM 2493 O O . LYS B 1 156 ? -56.250 59.519 4.353 1.00 86.34 196 LYS B O 1
ATOM 2499 N N . TYR B 1 157 ? -54.305 58.866 3.429 1.00 68.02 197 TYR B N 1
ATOM 2500 C CA . TYR B 1 157 ? -54.916 57.911 2.509 1.00 67.23 197 TYR B CA 1
ATOM 2501 C C . TYR B 1 157 ? -55.201 56.573 3.190 1.00 65.63 197 TYR B C 1
ATOM 2502 O O . TYR B 1 157 ? -55.798 55.676 2.590 1.00 73.90 197 TYR B O 1
ATOM 2511 N N . GLU B 1 158 ? -54.770 56.445 4.442 1.00 79.96 198 GLU B N 1
ATOM 2512 C CA . GLU B 1 158 ? -55.152 55.302 5.261 1.00 75.62 198 GLU B CA 1
ATOM 2513 C C . GLU B 1 158 ? -56.632 55.409 5.610 1.00 83.39 198 GLU B C 1
ATOM 2514 O O . GLU B 1 158 ? -57.343 54.405 5.673 1.00 93.44 198 GLU B O 1
ATOM 2516 N N . ASN B 1 159 ? -57.090 56.641 5.823 1.00 88.11 199 ASN B N 1
ATOM 2517 C CA . ASN B 1 159 ? -58.499 56.910 6.090 1.00 90.16 199 ASN B CA 1
ATOM 2518 C C . ASN B 1 159 ? -59.290 57.050 4.792 1.00 75.16 199 ASN B C 1
ATOM 2519 O O . ASN B 1 159 ? -60.247 57.821 4.719 1.00 96.40 199 ASN B O 1
ATOM 2521 N N . VAL B 1 160 ? -58.879 56.305 3.770 1.00 76.78 200 VAL B N 1
ATOM 2522 C CA . VAL B 1 160 ? -59.583 56.289 2.492 1.00 84.72 200 VAL B CA 1
ATOM 2523 C C . VAL B 1 160 ? -59.517 54.905 1.858 1.00 65.24 200 VAL B C 1
ATOM 2524 O O . VAL B 1 160 ? -58.433 54.353 1.663 1.00 66.05 200 VAL B O 1
ATOM 2526 N N . ASN B 1 161 ? -60.682 54.346 1.547 1.00 73.79 201 ASN B N 1
ATOM 2527 C CA . ASN B 1 161 ? -60.757 53.063 0.861 1.00 73.98 201 ASN B CA 1
ATOM 2528 C C . ASN B 1 161 ? -61.116 53.274 -0.605 1.00 86.85 201 ASN B C 1
ATOM 2529 O O . ASN B 1 161 ? -62.068 53.986 -0.922 1.00 81.24 201 ASN B O 1
ATOM 2531 N N . ASN B 1 162 ? -60.348 52.656 -1.496 1.00 85.94 202 ASN B N 1
ATOM 2532 C CA . ASN B 1 162 ? -60.593 52.785 -2.927 1.00 81.39 202 ASN B CA 1
ATOM 2533 C C . ASN B 1 162 ? -61.768 51.932 -3.375 1.00 98.84 202 ASN B C 1
ATOM 2534 O O . ASN B 1 162 ? -62.926 52.309 -3.186 1.00 115.26 202 ASN B O 1
ATOM 2536 N N . GLN B 1 163 ? -61.454 50.790 -3.987 1.00 90.08 203 GLN B N 1
ATOM 2537 C CA . GLN B 1 163 ? -62.447 49.888 -4.578 1.00 82.15 203 GLN B CA 1
ATOM 2538 C C . GLN B 1 163 ? -63.293 50.594 -5.643 1.00 88.62 203 GLN B C 1
ATOM 2539 O O . GLN B 1 163 ? -63.403 50.118 -6.773 1.00 85.21 203 GLN B O 1
ATOM 2541 N N . ASN B 1 164 ? -63.886 51.728 -5.276 1.00 100.64 204 ASN B N 1
ATOM 2542 C CA . ASN B 1 164 ? -64.596 52.579 -6.222 1.00 100.77 204 ASN B CA 1
ATOM 2543 C C . ASN B 1 164 ? -63.638 53.554 -6.906 1.00 103.04 204 ASN B C 1
ATOM 2544 O O . ASN B 1 164 ? -63.965 54.725 -7.099 1.00 98.60 204 ASN B O 1
ATOM 2546 N N . ILE B 1 165 ? -62.456 53.064 -7.267 1.00 107.85 205 ILE B N 1
ATOM 2547 C CA . ILE B 1 165 ? -61.453 53.885 -7.935 1.00 90.43 205 ILE B CA 1
ATOM 2548 C C . ILE B 1 165 ? -61.728 53.986 -9.431 1.00 90.14 205 ILE B C 1
ATOM 2549 O O . ILE B 1 165 ? -61.626 52.997 -10.161 1.00 79.90 205 ILE B O 1
ATOM 2551 N N . ARG B 1 166 ? -62.076 55.189 -9.879 1.00 79.42 206 ARG B N 1
ATOM 2552 C CA . ARG B 1 166 ? -62.281 55.457 -11.298 1.00 100.50 206 ARG B CA 1
ATOM 2553 C C . ARG B 1 166 ? -60.958 55.370 -12.056 1.00 90.42 206 ARG B C 1
ATOM 2554 O O . ARG B 1 166 ? -59.897 55.222 -11.451 1.00 89.70 206 ARG B O 1
ATOM 2556 N N . VAL B 1 167 ? -61.019 55.444 -13.380 1.00 72.74 207 VAL B N 1
ATOM 2557 C CA . VAL B 1 167 ? -59.808 55.335 -14.180 1.00 72.55 207 VAL B CA 1
ATOM 2558 C C . VAL B 1 167 ? -59.222 56.698 -14.565 1.00 59.90 207 VAL B C 1
ATOM 2559 O O . VAL B 1 167 ? -58.009 56.892 -14.508 1.00 58.70 207 VAL B O 1
ATOM 2563 N N . SER B 1 168 ? -60.081 57.648 -14.927 1.00 69.73 208 SER B N 1
ATOM 2564 C CA . SER B 1 168 ? -59.611 58.938 -15.442 1.00 74.48 208 SER B CA 1
ATOM 2565 C C . SER B 1 168 ? -58.799 59.795 -14.467 1.00 64.77 208 SER B C 1
ATOM 2566 O O . SER B 1 168 ? -57.869 60.498 -14.878 1.00 68.13 208 SER B O 1
ATOM 2569 N N . GLU B 1 169 ? -59.115 59.707 -13.181 1.00 69.55 209 GLU B N 1
ATOM 2570 C CA . GLU B 1 169 ? -58.387 60.469 -12.175 1.00 75.82 209 GLU B CA 1
ATOM 2571 C C . GLU B 1 169 ? -57.000 59.875 -12.006 1.00 73.65 209 GLU B C 1
ATOM 2572 O O . GLU B 1 169 ? -56.009 60.593 -11.852 1.00 69.71 209 GLU B O 1
ATOM 2578 N N . LEU B 1 170 ? -56.945 58.550 -12.057 1.00 68.50 210 LEU B N 1
ATOM 2579 C CA . LEU B 1 170 ? -55.696 57.816 -11.945 1.00 62.70 210 LEU B CA 1
ATOM 2580 C C . LEU B 1 170 ? -54.804 58.101 -13.151 1.00 65.90 210 LEU B C 1
ATOM 2581 O O . LEU B 1 170 ? -53.595 58.311 -13.006 1.00 61.89 210 LEU B O 1
ATOM 2586 N N . ILE B 1 171 ? -55.406 58.116 -14.338 1.00 59.96 211 ILE B N 1
ATOM 2587 C CA . ILE B 1 171 ? -54.684 58.460 -15.557 1.00 62.44 211 ILE B CA 1
ATOM 2588 C C . ILE B 1 171 ? -54.099 59.858 -15.439 1.00 60.25 211 ILE B C 1
ATOM 2589 O O . ILE B 1 171 ? -52.910 60.078 -15.696 1.00 63.45 211 ILE B O 1
ATOM 2594 N N . ASN B 1 172 ? -54.942 60.793 -15.010 1.00 61.92 212 ASN B N 1
ATOM 2595 C CA . ASN B 1 172 ? -54.529 62.181 -14.851 1.00 67.67 212 ASN B CA 1
ATOM 2596 C C . ASN B 1 172 ? -53.462 62.358 -13.780 1.00 52.70 212 ASN B C 1
ATOM 2597 O O . ASN B 1 172 ? -52.715 63.333 -13.803 1.00 59.40 212 ASN B O 1
ATOM 2602 N N . PHE B 1 173 ? -53.380 61.412 -12.849 1.00 55.85 213 PHE B N 1
ATOM 2603 C CA . PHE B 1 173 ? -52.404 61.522 -11.772 1.00 61.63 213 PHE B CA 1
ATOM 2604 C C . PHE B 1 173 ? -51.057 60.945 -12.177 1.00 57.00 213 PHE B C 1
ATOM 2605 O O . PHE B 1 173 ? -50.016 61.545 -11.913 1.00 44.87 213 PHE B O 1
ATOM 2613 N N . ILE B 1 174 ? -51.076 59.790 -12.831 1.00 50.19 214 ILE B N 1
ATOM 2614 C CA . ILE B 1 174 ? -49.831 59.109 -13.153 1.00 46.90 214 ILE B CA 1
ATOM 2615 C C . ILE B 1 174 ? -49.229 59.582 -14.472 1.00 54.28 214 ILE B C 1
ATOM 2616 O O . ILE B 1 174 ? -48.062 59.307 -14.752 1.00 58.06 214 ILE B O 1
ATOM 2621 N N . THR B 1 175 ? -50.010 60.300 -15.274 1.00 62.87 215 THR B N 1
ATOM 2622 C CA . THR B 1 175 ? -49.506 60.793 -16.556 1.00 63.20 215 THR B CA 1
ATOM 2623 C C . THR B 1 175 ? -48.320 61.769 -16.391 1.00 59.13 215 THR B C 1
ATOM 2624 O O . THR B 1 175 ? -47.302 61.610 -17.070 1.00 50.99 215 THR B O 1
ATOM 2628 N N . PRO B 1 176 ? -48.429 62.766 -15.484 1.00 56.34 216 PRO B N 1
ATOM 2629 C CA . PRO B 1 176 ? -47.249 63.629 -15.328 1.00 62.76 216 PRO B CA 1
ATOM 2630 C C . PRO B 1 176 ? -46.043 62.885 -14.758 1.00 57.11 216 PRO B C 1
ATOM 2631 O O . PRO B 1 176 ? -44.905 63.144 -15.148 1.00 49.74 216 PRO B O 1
ATOM 2635 N N . ILE B 1 177 ? -46.308 61.967 -13.838 1.00 45.22 217 ILE B N 1
ATOM 2636 C CA . ILE B 1 177 ? -45.264 61.184 -13.198 1.00 48.13 217 ILE B CA 1
ATOM 2637 C C . ILE B 1 177 ? -44.551 60.308 -14.226 1.00 51.87 217 ILE B C 1
ATOM 2638 O O . ILE B 1 177 ? -43.320 60.278 -14.294 1.00 40.93 217 ILE B O 1
ATOM 2643 N N . TYR B 1 178 ? -45.342 59.616 -15.037 1.00 54.62 218 TYR B N 1
ATOM 2644 C CA . TYR B 1 178 ? -44.820 58.712 -16.053 1.00 43.48 218 TYR B CA 1
ATOM 2645 C C . TYR B 1 178 ? -44.077 59.445 -17.172 1.00 51.17 218 TYR B C 1
ATOM 2646 O O . TYR B 1 178 ? -43.008 59.008 -17.602 1.00 46.13 218 TYR B O 1
ATOM 2655 N N . ASP B 1 179 ? -44.641 60.552 -17.645 1.00 48.19 219 ASP B N 1
ATOM 2656 C CA . ASP B 1 179 ? -44.006 61.325 -18.710 1.00 43.19 219 ASP B CA 1
ATOM 2657 C C . ASP B 1 179 ? -42.672 61.928 -18.276 1.00 37.39 219 ASP B C 1
ATOM 2658 O O . ASP B 1 179 ? -41.739 62.012 -19.072 1.00 53.76 219 ASP B O 1
ATOM 2663 N N . ASP B 1 180 ? -42.576 62.328 -17.013 1.00 47.60 220 ASP B N 1
ATOM 2664 C CA . ASP B 1 180 ? -41.332 62.885 -16.492 1.00 47.68 220 ASP B CA 1
ATOM 2665 C C . ASP B 1 180 ? -40.274 61.789 -16.398 1.00 42.61 220 ASP B C 1
ATOM 2666 O O . ASP B 1 180 ? -39.082 62.039 -16.586 1.00 35.20 220 ASP B O 1
ATOM 2671 N N . PHE B 1 181 ? -40.724 60.568 -16.129 1.00 38.65 221 PHE B N 1
ATOM 2672 C CA . PHE B 1 181 ? -39.830 59.421 -16.051 1.00 26.39 221 PHE B CA 1
ATOM 2673 C C . PHE B 1 181 ? -39.227 59.109 -17.413 1.00 43.76 221 PHE B C 1
ATOM 2674 O O . PHE B 1 181 ? -38.009 58.997 -17.547 1.00 50.38 221 PHE B O 1
ATOM 2682 N N . ILE B 1 182 ? -40.083 58.975 -18.420 1.00 37.07 222 ILE B N 1
ATOM 2683 C CA . ILE B 1 182 ? -39.629 58.683 -19.773 1.00 32.51 222 ILE B CA 1
ATOM 2684 C C . ILE B 1 182 ? -38.789 59.841 -20.334 1.00 43.90 222 ILE B C 1
ATOM 2685 O O . ILE B 1 182 ? -37.841 59.622 -21.093 1.00 39.51 222 ILE B O 1
ATOM 2690 N N . LYS B 1 183 ? -39.121 61.067 -19.936 1.00 37.44 223 LYS B N 1
ATOM 2691 C CA . LYS B 1 183 ? -38.356 62.238 -20.355 1.00 36.48 223 LYS B CA 1
ATOM 2692 C C . LYS B 1 183 ? -36.933 62.195 -19.802 1.00 51.32 223 LYS B C 1
ATOM 2693 O O . LYS B 1 183 ? -35.969 62.479 -20.512 1.00 52.86 223 LYS B O 1
ATOM 2699 N N . ASN B 1 184 ? -36.813 61.837 -18.528 1.00 38.77 224 ASN B N 1
ATOM 2700 C CA . ASN B 1 184 ? -35.516 61.741 -17.875 1.00 44.66 224 ASN B CA 1
ATOM 2701 C C . ASN B 1 184 ? -34.660 60.623 -18.470 1.00 45.24 224 ASN B C 1
ATOM 2702 O O . ASN B 1 184 ? -33.440 60.758 -18.574 1.00 43.29 224 ASN B O 1
ATOM 2707 N N . LEU B 1 185 ? -35.301 59.528 -18.872 1.00 37.67 225 LEU B N 1
ATOM 2708 C CA . LEU B 1 185 ? -34.586 58.422 -19.502 1.00 38.09 225 LEU B CA 1
ATOM 2709 C C . LEU B 1 185 ? -34.089 58.832 -20.887 1.00 51.31 225 LEU B C 1
ATOM 2710 O O . LEU B 1 185 ? -33.026 58.396 -21.334 1.00 43.68 225 LEU B O 1
ATOM 2715 N N . THR B 1 186 ? -34.861 59.682 -21.556 1.00 37.16 226 THR B N 1
ATOM 2716 C CA . THR B 1 186 ? -34.509 60.149 -22.887 1.00 35.85 226 THR B CA 1
ATOM 2717 C C . THR B 1 186 ? -33.333 61.120 -22.823 1.00 43.03 226 THR B C 1
ATOM 2718 O O . THR B 1 186 ? -32.435 61.080 -23.668 1.00 51.17 226 THR B O 1
ATOM 2722 N N . ASP B 1 187 ? -33.327 61.977 -21.807 1.00 43.32 227 ASP B N 1
ATOM 2723 C CA . ASP B 1 187 ? -32.241 62.935 -21.634 1.00 43.81 227 ASP B CA 1
ATOM 2724 C C . ASP B 1 187 ? -30.974 62.217 -21.190 1.00 42.18 227 ASP B C 1
ATOM 2725 O O . ASP B 1 187 ? -29.862 62.658 -21.471 1.00 41.39 227 ASP B O 1
ATOM 2730 N N . LEU B 1 188 ? -31.155 61.094 -20.510 1.00 40.99 228 LEU B N 1
ATOM 2731 C CA . LEU B 1 188 ? -30.035 60.280 -20.071 1.00 36.75 228 LEU B CA 1
ATOM 2732 C C . LEU B 1 188 ? -29.363 59.614 -21.266 1.00 45.08 228 LEU B C 1
ATOM 2733 O O . LEU B 1 188 ? -28.135 59.521 -21.337 1.00 44.42 228 LEU B O 1
ATOM 2738 N N . ILE B 1 189 ? -30.183 59.157 -22.206 1.00 35.34 229 ILE B N 1
ATOM 2739 C CA . ILE B 1 189 ? -29.685 58.583 -23.446 1.00 36.87 229 ILE B CA 1
ATOM 2740 C C . ILE B 1 189 ? -28.881 59.629 -24.216 1.00 44.98 229 ILE B C 1
ATOM 2741 O O . ILE B 1 189 ? -27.826 59.331 -24.785 1.00 41.89 229 ILE B O 1
ATOM 2746 N N . ASN B 1 190 ? -29.362 60.868 -24.192 1.00 32.37 230 ASN B N 1
ATOM 2747 C CA . ASN B 1 190 ? -28.686 61.959 -24.891 1.00 46.08 230 ASN B CA 1
ATOM 2748 C C . ASN B 1 190 ? -27.367 62.368 -24.217 1.00 45.18 230 ASN B C 1
ATOM 2749 O O . ASN B 1 190 ? -26.380 62.647 -24.898 1.00 53.84 230 ASN B O 1
ATOM 2754 N N . ASP B 1 191 ? -27.351 62.399 -22.886 1.00 54.26 231 ASP B N 1
ATOM 2755 C CA . ASP B 1 191 ? -26.133 62.729 -22.147 1.00 45.78 231 ASP B CA 1
ATOM 2756 C C . ASP B 1 191 ? -25.038 61.695 -22.396 1.00 39.96 231 ASP B C 1
ATOM 2757 O O . ASP B 1 191 ? -23.859 62.034 -22.469 1.00 42.77 231 ASP B O 1
ATOM 2762 N N . LEU B 1 192 ? -25.436 60.432 -22.518 1.00 47.41 232 LEU B N 1
ATOM 2763 C CA . LEU B 1 192 ? -24.497 59.351 -22.799 1.00 38.54 232 LEU B CA 1
ATOM 2764 C C . LEU B 1 192 ? -23.840 59.555 -24.155 1.00 38.05 232 LEU B C 1
ATOM 2765 O O . LEU B 1 192 ? -22.626 59.419 -24.298 1.00 46.70 232 LEU B O 1
ATOM 2770 N N . GLN B 1 193 ? -24.651 59.903 -25.145 1.00 41.94 233 GLN B N 1
ATOM 2771 C CA . GLN B 1 193 ? -24.158 60.122 -26.499 1.00 44.11 233 GLN B CA 1
ATOM 2772 C C . GLN B 1 193 ? -23.238 61.339 -26.580 1.00 48.03 233 GLN B C 1
ATOM 2773 O O . GLN B 1 193 ? -22.350 61.398 -27.432 1.00 50.88 233 GLN B O 1
ATOM 2779 N N . ILE B 1 194 ? -23.441 62.296 -25.679 1.00 36.46 234 ILE B N 1
ATOM 2780 C CA . ILE B 1 194 ? -22.600 63.485 -25.630 1.00 35.50 234 ILE B CA 1
ATOM 2781 C C . ILE B 1 194 ? -21.235 63.135 -25.038 1.00 50.68 234 ILE B C 1
ATOM 2782 O O . ILE B 1 194 ? -20.196 63.496 -25.592 1.00 53.60 234 ILE B O 1
ATOM 2787 N N . LYS B 1 195 ? -21.243 62.426 -23.915 1.00 43.03 235 LYS B N 1
ATOM 2788 C CA . LYS B 1 195 ? -20.007 62.056 -23.234 1.00 42.59 235 LYS B CA 1
ATOM 2789 C C . LYS B 1 195 ? -19.177 61.054 -24.025 1.00 44.05 235 LYS B C 1
ATOM 2790 O O . LYS B 1 195 ? -17.949 61.099 -23.991 1.00 55.82 235 LYS B O 1
ATOM 2796 N N . LEU B 1 196 ? -19.845 60.163 -24.749 1.00 42.15 236 LEU B N 1
ATOM 2797 C CA . LEU B 1 196 ? -19.136 59.179 -25.551 1.00 48.49 236 LEU B CA 1
ATOM 2798 C C . LEU B 1 196 ? -18.484 59.866 -26.739 1.00 50.34 236 LEU B C 1
ATOM 2799 O O . LEU B 1 196 ? -17.406 59.468 -27.185 1.00 56.69 236 LEU B O 1
ATOM 2804 N N . LYS B 1 197 ? -19.143 60.900 -27.252 1.00 55.44 237 LYS B N 1
ATOM 2805 C CA . LYS B 1 197 ? -18.600 61.654 -28.370 1.00 54.06 237 LYS B CA 1
ATOM 2806 C C . LYS B 1 197 ? -17.340 62.409 -27.951 1.00 59.16 237 LYS B C 1
ATOM 2807 O O . LYS B 1 197 ? -16.406 62.551 -28.739 1.00 66.41 237 LYS B O 1
ATOM 2813 N N . ASN B 1 198 ? -17.308 62.875 -26.704 1.00 42.49 238 ASN B N 1
ATOM 2814 C CA . ASN B 1 198 ? -16.156 63.616 -26.203 1.00 47.95 238 ASN B CA 1
ATOM 2815 C C . ASN B 1 198 ? -14.934 62.726 -25.995 1.00 60.72 238 ASN B C 1
ATOM 2816 O O . ASN B 1 198 ? -13.838 63.222 -25.740 1.00 83.25 238 ASN B O 1
ATOM 2821 N N . ILE B 1 199 ? -15.126 61.412 -26.084 1.00 53.55 239 ILE B N 1
ATOM 2822 C CA . ILE B 1 199 ? -14.024 60.467 -25.926 1.00 56.80 239 ILE B CA 1
ATOM 2823 C C . ILE B 1 199 ? -14.011 59.418 -27.034 1.00 60.26 239 ILE B C 1
ATOM 2824 O O . ILE B 1 199 ? -14.294 59.715 -28.197 1.00 68.69 239 ILE B O 1
ATOM 2829 N N . LYS C 1 7 ? 7.245 -8.298 -33.113 1.00 90.97 47 LYS C N 1
ATOM 2830 C CA . LYS C 1 7 ? 6.847 -7.465 -34.243 1.00 69.96 47 LYS C CA 1
ATOM 2831 C C . LYS C 1 7 ? 6.507 -6.043 -33.797 1.00 85.75 47 LYS C C 1
ATOM 2832 O O . LYS C 1 7 ? 5.344 -5.636 -33.798 1.00 56.59 47 LYS C O 1
ATOM 2834 N N . ASN C 1 8 ? 7.538 -5.295 -33.419 1.00 108.02 48 ASN C N 1
ATOM 2835 C CA . ASN C 1 8 ? 7.390 -3.900 -33.019 1.00 83.59 48 ASN C CA 1
ATOM 2836 C C . ASN C 1 8 ? 7.611 -2.969 -34.209 1.00 72.66 48 ASN C C 1
ATOM 2837 O O . ASN C 1 8 ? 7.871 -1.778 -34.031 1.00 58.13 48 ASN C O 1
ATOM 2839 N N . ASN C 1 9 ? 7.511 -3.512 -35.420 1.00 60.65 49 ASN C N 1
ATOM 2840 C CA . ASN C 1 9 ? 7.682 -2.699 -36.617 1.00 56.22 49 ASN C CA 1
ATOM 2841 C C . ASN C 1 9 ? 6.356 -2.105 -37.078 1.00 74.88 49 ASN C C 1
ATOM 2842 O O . ASN C 1 9 ? 6.325 -1.205 -37.924 1.00 70.48 49 ASN C O 1
ATOM 2847 N N . ILE C 1 10 ? 5.264 -2.597 -36.499 1.00 70.84 50 ILE C N 1
ATOM 2848 C CA . ILE C 1 10 ? 3.949 -2.013 -36.720 1.00 69.38 50 ILE C CA 1
ATOM 2849 C C . ILE C 1 10 ? 3.970 -0.621 -36.099 1.00 63.85 50 ILE C C 1
ATOM 2850 O O . ILE C 1 10 ? 3.527 0.363 -36.702 1.00 64.28 50 ILE C O 1
ATOM 2855 N N . ILE C 1 11 ? 4.521 -0.559 -34.889 1.00 56.94 51 ILE C N 1
ATOM 2856 C CA . ILE C 1 11 ? 4.669 0.687 -34.153 1.00 61.05 51 ILE C CA 1
ATOM 2857 C C . ILE C 1 11 ? 5.528 1.674 -34.935 1.00 63.57 51 ILE C C 1
ATOM 2858 O O . ILE C 1 11 ? 5.274 2.878 -34.916 1.00 65.22 51 ILE C O 1
ATOM 2863 N N . GLU C 1 12 ? 6.525 1.159 -35.649 1.00 60.15 52 GLU C N 1
ATOM 2864 C CA . GLU C 1 12 ? 7.413 2.016 -36.423 1.00 56.27 52 GLU C CA 1
ATOM 2865 C C . GLU C 1 12 ? 6.695 2.516 -37.670 1.00 54.17 52 GLU C C 1
ATOM 2866 O O . GLU C 1 12 ? 6.903 3.653 -38.103 1.00 54.58 52 GLU C O 1
ATOM 2872 N N . GLU C 1 13 ? 5.844 1.666 -38.237 1.00 57.50 53 GLU C N 1
ATOM 2873 C CA . GLU C 1 13 ? 5.015 2.061 -39.371 1.00 57.20 53 GLU C CA 1
ATOM 2874 C C . GLU C 1 13 ? 4.078 3.207 -38.988 1.00 55.81 53 GLU C C 1
ATOM 2875 O O . GLU C 1 13 ? 3.974 4.214 -39.702 1.00 58.32 53 GLU C O 1
ATOM 2877 N N . PHE C 1 14 ? 3.403 3.054 -37.852 1.00 48.53 54 PHE C N 1
ATOM 2878 C CA . PHE C 1 14 ? 2.482 4.081 -37.379 1.00 49.54 54 PHE C CA 1
ATOM 2879 C C . PHE C 1 14 ? 3.205 5.372 -37.005 1.00 48.55 54 PHE C C 1
ATOM 2880 O O . PHE C 1 14 ? 2.755 6.470 -37.364 1.00 49.03 54 PHE C O 1
ATOM 2888 N N . ASP C 1 15 ? 4.325 5.236 -36.296 1.00 40.93 55 ASP C N 1
ATOM 2889 C CA . ASP C 1 15 ? 5.171 6.379 -35.972 1.00 41.23 55 ASP C CA 1
ATOM 2890 C C . ASP C 1 15 ? 5.561 7.119 -37.242 1.00 47.23 55 ASP C C 1
ATOM 2891 O O . ASP C 1 15 ? 5.606 8.352 -37.269 1.00 47.62 55 ASP C O 1
ATOM 2896 N N . LYS C 1 16 ? 5.822 6.354 -38.300 1.00 49.86 56 LYS C N 1
ATOM 2897 C CA . LYS C 1 16 ? 6.190 6.935 -39.582 1.00 43.41 56 LYS C CA 1
ATOM 2898 C C . LYS C 1 16 ? 5.025 7.693 -40.200 1.00 40.10 56 LYS C C 1
ATOM 2899 O O . LYS C 1 16 ? 5.220 8.777 -40.751 1.00 33.12 56 LYS C O 1
ATOM 2905 N N . LEU C 1 17 ? 3.818 7.139 -40.097 1.00 38.73 57 LEU C N 1
ATOM 2906 C CA . LEU C 1 17 ? 2.628 7.858 -40.559 1.00 37.51 57 LEU C CA 1
ATOM 2907 C C . LEU C 1 17 ? 2.507 9.207 -39.844 1.00 41.81 57 LEU C C 1
ATOM 2908 O O . LEU C 1 17 ? 2.308 10.252 -40.484 1.00 44.02 57 LEU C O 1
ATOM 2913 N N . SER C 1 18 ? 2.637 9.179 -38.520 1.00 40.79 58 SER C N 1
ATOM 2914 C CA . SER C 1 18 ? 2.549 10.396 -37.715 1.00 32.96 58 SER C CA 1
ATOM 2915 C C . SER C 1 18 ? 3.608 11.422 -38.128 1.00 39.33 58 SER C C 1
ATOM 2916 O O . SER C 1 18 ? 3.308 12.612 -38.274 1.00 36.34 58 SER C O 1
ATOM 2919 N N . ASP C 1 19 ? 4.843 10.955 -38.308 1.00 41.86 59 ASP C N 1
ATOM 2920 C CA . ASP C 1 19 ? 5.964 11.824 -38.665 1.00 36.57 59 ASP C CA 1
ATOM 2921 C C . ASP C 1 19 ? 5.760 12.465 -40.038 1.00 43.01 59 ASP C C 1
ATOM 2922 O O . ASP C 1 19 ? 6.024 13.657 -40.230 1.00 48.62 59 ASP C O 1
ATOM 2927 N N . ASP C 1 20 ? 5.291 11.663 -40.989 1.00 39.55 60 ASP C N 1
ATOM 2928 C CA . ASP C 1 20 ? 4.988 12.142 -42.332 1.00 42.20 60 ASP C CA 1
ATOM 2929 C C . ASP C 1 20 ? 3.915 13.227 -42.277 1.00 44.31 60 ASP C C 1
ATOM 2930 O O . ASP C 1 20 ? 4.050 14.298 -42.893 1.00 51.19 60 ASP C O 1
ATOM 2935 N N . PHE C 1 21 ? 2.856 12.948 -41.519 1.00 42.24 61 PHE C N 1
ATOM 2936 C CA . PHE C 1 21 ? 1.759 13.896 -41.357 1.00 40.56 61 PHE C CA 1
ATOM 2937 C C . PHE C 1 21 ? 2.274 15.212 -40.786 1.00 42.01 61 PHE C C 1
ATOM 2938 O O . PHE C 1 21 ? 1.935 16.296 -41.277 1.00 41.69 61 PHE C O 1
ATOM 2946 N N . SER C 1 22 ? 3.132 15.101 -39.777 1.00 39.96 62 SER C N 1
ATOM 2947 C CA . SER C 1 22 ? 3.735 16.261 -39.139 1.00 36.21 62 SER C CA 1
ATOM 2948 C C . SER C 1 22 ? 4.531 17.085 -40.148 1.00 47.03 62 SER C C 1
ATOM 2949 O O . SER C 1 22 ? 4.454 18.317 -40.159 1.00 52.81 62 SER C O 1
ATOM 2952 N N . ASN C 1 23 ? 5.286 16.395 -40.999 1.00 46.90 63 ASN C N 1
ATOM 2953 C CA . ASN C 1 23 ? 6.057 17.051 -42.050 1.00 42.25 63 ASN C CA 1
ATOM 2954 C C . ASN C 1 23 ? 5.177 17.849 -43.011 1.00 51.30 63 ASN C C 1
ATOM 2955 O O . ASN C 1 23 ? 5.447 19.028 -43.298 1.00 50.23 63 ASN C O 1
ATOM 2960 N N . ASP C 1 24 ? 4.118 17.204 -43.499 1.00 38.80 64 ASP C N 1
ATOM 2961 C CA . ASP C 1 24 ? 3.188 17.863 -44.413 1.00 39.54 64 ASP C CA 1
ATOM 2962 C C . ASP C 1 24 ? 2.575 19.112 -43.767 1.00 45.61 64 ASP C C 1
ATOM 2963 O O . ASP C 1 24 ? 2.508 20.195 -44.381 1.00 49.30 64 ASP C O 1
ATOM 2968 N N . ILE C 1 25 ? 2.169 18.963 -42.509 1.00 40.62 65 ILE C N 1
ATOM 2969 C CA . ILE C 1 25 ? 1.592 20.071 -41.759 1.00 33.03 65 ILE C CA 1
ATOM 2970 C C . ILE C 1 25 ? 2.600 21.224 -41.650 1.00 40.17 65 ILE C C 1
ATOM 2971 O O . ILE C 1 25 ? 2.240 22.393 -41.808 1.00 46.40 65 ILE C O 1
ATOM 2976 N N . ASN C 1 26 ? 3.866 20.887 -41.412 1.00 35.44 66 ASN C N 1
ATOM 2977 C CA . ASN C 1 26 ? 4.920 21.895 -41.298 1.00 49.72 66 ASN C CA 1
ATOM 2978 C C . ASN C 1 26 ? 5.100 22.671 -42.603 1.00 38.37 66 ASN C C 1
ATOM 2979 O O . ASN C 1 26 ? 5.249 23.905 -42.604 1.00 45.54 66 ASN C O 1
ATOM 2984 N N . ALA C 1 27 ? 5.054 21.942 -43.716 1.00 41.06 67 ALA C N 1
ATOM 2985 C CA . ALA C 1 27 ? 5.119 22.567 -45.035 1.00 42.04 67 ALA C CA 1
ATOM 2986 C C . ALA C 1 27 ? 3.986 23.581 -45.204 1.00 49.61 67 ALA C C 1
ATOM 2987 O O . ALA C 1 27 ? 4.201 24.734 -45.637 1.00 55.25 67 ALA C O 1
ATOM 2989 N N . THR C 1 28 ? 2.783 23.148 -44.832 1.00 39.79 68 THR C N 1
ATOM 2990 C CA . THR C 1 28 ? 1.623 24.034 -44.844 1.00 42.14 68 THR C CA 1
ATOM 2991 C C . THR C 1 28 ? 1.885 25.295 -44.018 1.00 49.94 68 THR C C 1
ATOM 2992 O O . THR C 1 28 ? 1.579 26.414 -44.456 1.00 51.88 68 THR C O 1
ATOM 2996 N N . LYS C 1 29 ? 2.479 25.111 -42.840 1.00 47.37 69 LYS C N 1
ATOM 2997 C CA . LYS C 1 29 ? 2.797 26.228 -41.955 1.00 42.60 69 LYS C CA 1
ATOM 2998 C C . LYS C 1 29 ? 3.683 27.245 -42.668 1.00 47.27 69 LYS C C 1
ATOM 2999 O O . LYS C 1 29 ? 3.420 28.456 -42.616 1.00 51.53 69 LYS C O 1
ATOM 3005 N N . GLN C 1 30 ? 4.718 26.760 -43.351 1.00 42.78 70 GLN C N 1
ATOM 3006 C CA . GLN C 1 30 ? 5.602 27.679 -44.061 1.00 46.68 70 GLN C CA 1
ATOM 3007 C C . GLN C 1 30 ? 4.838 28.434 -45.153 1.00 60.10 70 GLN C C 1
ATOM 3008 O O . GLN C 1 30 ? 5.025 29.649 -45.333 1.00 46.44 70 GLN C O 1
ATOM 3014 N N . THR C 1 31 ? 3.952 27.727 -45.853 1.00 48.94 71 THR C N 1
ATOM 3015 C CA . THR C 1 31 ? 3.131 28.370 -46.883 1.00 44.15 71 THR C CA 1
ATOM 3016 C C . THR C 1 31 ? 2.261 29.520 -46.344 1.00 52.25 71 THR C C 1
ATOM 3017 O O . THR C 1 31 ? 2.296 30.646 -46.867 1.00 61.79 71 THR C O 1
ATOM 3021 N N . ILE C 1 32 ? 1.507 29.238 -45.283 1.00 50.07 72 ILE C N 1
ATOM 3022 C CA . ILE C 1 32 ? 0.599 30.223 -44.684 1.00 47.00 72 ILE C CA 1
ATOM 3023 C C . ILE C 1 32 ? 1.375 31.416 -44.110 1.00 49.53 72 ILE C C 1
ATOM 3024 O O . ILE C 1 32 ? 0.949 32.580 -44.209 1.00 57.67 72 ILE C O 1
ATOM 3029 N N . LYS C 1 33 ? 2.517 31.113 -43.501 1.00 47.44 73 LYS C N 1
ATOM 3030 C CA . LYS C 1 33 ? 3.404 32.150 -42.991 1.00 56.97 73 LYS C CA 1
ATOM 3031 C C . LYS C 1 33 ? 3.828 33.080 -44.123 1.00 63.28 73 LYS C C 1
ATOM 3032 O O . LYS C 1 33 ? 3.827 34.314 -43.976 1.00 63.14 73 LYS C O 1
ATOM 3038 N N . ASP C 1 34 ? 4.165 32.476 -45.261 1.00 63.11 74 ASP C N 1
ATOM 3039 C CA . ASP C 1 34 ? 4.525 33.240 -46.446 1.00 55.75 74 ASP C CA 1
ATOM 3040 C C . ASP C 1 34 ? 3.361 34.120 -46.895 1.00 50.89 74 ASP C C 1
ATOM 3041 O O . ASP C 1 34 ? 3.566 35.256 -47.331 1.00 62.21 74 ASP C O 1
ATOM 3046 N N . LEU C 1 35 ? 2.142 33.603 -46.759 1.00 51.93 75 LEU C N 1
ATOM 3047 C CA . LEU C 1 35 ? 0.946 34.390 -47.055 1.00 48.90 75 LEU C CA 1
ATOM 3048 C C . LEU C 1 35 ? 0.932 35.669 -46.221 1.00 58.90 75 LEU C C 1
ATOM 3049 O O . LEU C 1 35 ? 0.847 36.783 -46.764 1.00 62.80 75 LEU C O 1
ATOM 3054 N N . PHE C 1 36 ? 1.028 35.508 -44.902 1.00 69.14 76 PHE C N 1
ATOM 3055 C CA . PHE C 1 36 ? 1.021 36.674 -44.015 1.00 66.83 76 PHE C CA 1
ATOM 3056 C C . PHE C 1 36 ? 2.158 37.667 -44.265 1.00 71.04 76 PHE C C 1
ATOM 3057 O O . PHE C 1 36 ? 1.945 38.874 -44.162 1.00 61.63 76 PHE C O 1
ATOM 3065 N N . LEU C 1 37 ? 3.357 37.178 -44.574 1.00 60.60 77 LEU C N 1
ATOM 3066 C CA . LEU C 1 37 ? 4.475 38.082 -44.860 1.00 65.30 77 LEU C CA 1
ATOM 3067 C C . LEU C 1 37 ? 4.214 38.885 -46.143 1.00 74.47 77 LEU C C 1
ATOM 3068 O O . LEU C 1 37 ? 4.424 40.120 -46.210 1.00 71.92 77 LEU C O 1
ATOM 3073 N N . ASP C 1 38 ? 3.713 38.174 -47.149 1.00 64.53 78 ASP C N 1
ATOM 3074 C CA . ASP C 1 38 ? 3.414 38.788 -48.431 1.00 67.41 78 ASP C CA 1
ATOM 3075 C C . ASP C 1 38 ? 2.343 39.855 -48.252 1.00 69.89 78 ASP C C 1
ATOM 3076 O O . ASP C 1 38 ? 2.344 40.860 -48.964 1.00 84.78 78 ASP C O 1
ATOM 3081 N N . ILE C 1 39 ? 1.431 39.649 -47.305 1.00 72.16 79 ILE C N 1
ATOM 3082 C CA . ILE C 1 39 ? 0.466 40.703 -47.016 1.00 67.54 79 ILE C CA 1
ATOM 3083 C C . ILE C 1 39 ? 1.175 41.841 -46.266 1.00 75.46 79 ILE C C 1
ATOM 3084 O O . ILE C 1 39 ? 0.920 43.018 -46.528 1.00 82.05 79 ILE C O 1
ATOM 3089 N N . GLU C 1 40 ? 2.075 41.489 -45.344 1.00 81.88 80 GLU C N 1
ATOM 3090 C CA . GLU C 1 40 ? 2.889 42.489 -44.651 1.00 77.34 80 GLU C CA 1
ATOM 3091 C C . GLU C 1 40 ? 4.074 42.910 -45.506 1.00 88.80 80 GLU C C 1
ATOM 3092 O O . GLU C 1 40 ? 5.178 43.103 -44.994 1.00 96.08 80 GLU C O 1
ATOM 3098 N N . ALA C 1 41 ? 3.842 43.080 -46.798 1.00 87.17 81 ALA C N 1
ATOM 3099 C CA . ALA C 1 41 ? 4.862 43.609 -47.694 1.00 79.00 81 ALA C CA 1
ATOM 3100 C C . ALA C 1 41 ? 4.266 44.729 -48.541 1.00 88.92 81 ALA C C 1
ATOM 3101 O O . ALA C 1 41 ? 4.981 45.610 -49.019 1.00 82.05 81 ALA C O 1
ATOM 3103 N N . SER C 1 42 ? 2.950 44.677 -48.730 1.00 86.85 82 SER C N 1
ATOM 3104 C CA . SER C 1 42 ? 2.213 45.762 -49.372 1.00 76.76 82 SER C CA 1
ATOM 3105 C C . SER C 1 42 ? 2.268 47.044 -48.546 1.00 70.52 82 SER C C 1
ATOM 3106 O O . SER C 1 42 ? 1.370 47.317 -47.748 1.00 50.62 82 SER C O 1
ATOM 3109 N N . SER C 1 47 ? 0.993 51.548 -43.637 1.00 89.94 87 SER C N 1
ATOM 3110 C CA . SER C 1 47 ? 0.120 51.363 -42.484 1.00 84.98 87 SER C CA 1
ATOM 3111 C C . SER C 1 47 ? 0.730 50.402 -41.468 1.00 93.86 87 SER C C 1
ATOM 3112 O O . SER C 1 47 ? 0.282 49.262 -41.345 1.00 88.98 87 SER C O 1
ATOM 3115 N N . ASP C 1 48 ? 1.740 50.874 -40.737 1.00 99.68 88 ASP C N 1
ATOM 3116 C CA . ASP C 1 48 ? 2.430 50.067 -39.725 1.00 99.15 88 ASP C CA 1
ATOM 3117 C C . ASP C 1 48 ? 1.465 49.446 -38.713 1.00 101.39 88 ASP C C 1
ATOM 3118 O O . ASP C 1 48 ? 1.765 48.410 -38.110 1.00 97.59 88 ASP C O 1
ATOM 3123 N N . ASP C 1 49 ? 0.311 50.083 -38.537 1.00 98.77 89 ASP C N 1
ATOM 3124 C CA . ASP C 1 49 ? -0.748 49.554 -37.683 1.00 103.41 89 ASP C CA 1
ATOM 3125 C C . ASP C 1 49 ? -1.228 48.188 -38.173 1.00 85.86 89 ASP C C 1
ATOM 3126 O O . ASP C 1 49 ? -1.230 47.209 -37.418 1.00 75.57 89 ASP C O 1
ATOM 3128 N N . VAL C 1 50 ? -1.634 48.136 -39.439 1.00 92.09 90 VAL C N 1
ATOM 3129 C CA . VAL C 1 50 ? -2.113 46.902 -40.053 1.00 105.65 90 VAL C CA 1
ATOM 3130 C C . VAL C 1 50 ? -1.061 45.800 -39.981 1.00 89.60 90 VAL C C 1
ATOM 3131 O O . VAL C 1 50 ? -1.379 44.655 -39.668 1.00 85.99 90 VAL C O 1
ATOM 3133 N N . VAL C 1 51 ? 0.190 46.154 -40.262 1.00 82.69 91 VAL C N 1
ATOM 3134 C CA . VAL C 1 51 ? 1.298 45.202 -40.205 1.00 83.61 91 VAL C CA 1
ATOM 3135 C C . VAL C 1 51 ? 1.472 44.631 -38.798 1.00 86.24 91 VAL C C 1
ATOM 3136 O O . VAL C 1 51 ? 1.590 43.410 -38.622 1.00 84.54 91 VAL C O 1
ATOM 3140 N N . LYS C 1 52 ? 1.481 45.512 -37.800 1.00 77.44 92 LYS C N 1
ATOM 3141 C CA . LYS C 1 52 ? 1.654 45.071 -36.421 1.00 68.52 92 LYS C CA 1
ATOM 3142 C C . LYS C 1 52 ? 0.496 44.167 -36.007 1.00 79.99 92 LYS C C 1
ATOM 3143 O O . LYS C 1 52 ? 0.691 43.201 -35.266 1.00 74.89 92 LYS C O 1
ATOM 3145 N N . LEU C 1 53 ? -0.706 44.483 -36.484 1.00 72.64 93 LEU C N 1
ATOM 3146 C CA . LEU C 1 53 ? -1.880 43.663 -36.189 1.00 70.00 93 LEU C CA 1
ATOM 3147 C C . LEU C 1 53 ? -1.755 42.272 -36.807 1.00 75.62 93 LEU C C 1
ATOM 3148 O O . LEU C 1 53 ? -2.014 41.253 -36.157 1.00 77.29 93 LEU C O 1
ATOM 3153 N N . LEU C 1 54 ? -1.354 42.246 -38.075 1.00 66.40 94 LEU C N 1
ATOM 3154 C CA . LEU C 1 54 ? -1.215 41.005 -38.825 1.00 72.83 94 LEU C CA 1
ATOM 3155 C C . LEU C 1 54 ? -0.141 40.118 -38.216 1.00 75.34 94 LEU C C 1
ATOM 3156 O O . LEU C 1 54 ? -0.239 38.898 -38.292 1.00 80.01 94 LEU C O 1
ATOM 3161 N N . SER C 1 55 ? 0.898 40.720 -37.645 1.00 81.49 95 SER C N 1
ATOM 3162 C CA . SER C 1 55 ? 1.921 39.926 -36.971 1.00 74.19 95 SER C CA 1
ATOM 3163 C C . SER C 1 55 ? 1.319 39.179 -35.776 1.00 83.71 95 SER C C 1
ATOM 3164 O O . SER C 1 55 ? 1.729 38.061 -35.460 1.00 85.58 95 SER C O 1
ATOM 3167 N N . LYS C 1 56 ? 0.335 39.795 -35.126 1.00 79.51 96 LYS C N 1
ATOM 3168 C CA . LYS C 1 56 ? -0.358 39.158 -34.011 1.00 85.30 96 LYS C CA 1
ATOM 3169 C C . LYS C 1 56 ? -1.350 38.116 -34.523 1.00 86.13 96 LYS C C 1
ATOM 3170 O O . LYS C 1 56 ? -1.618 37.116 -33.857 1.00 94.65 96 LYS C O 1
ATOM 3176 N N . TYR C 1 57 ? -1.888 38.364 -35.713 1.00 72.00 97 TYR C N 1
ATOM 3177 C CA . TYR C 1 57 ? -2.822 37.443 -36.359 1.00 70.81 97 TYR C CA 1
ATOM 3178 C C . TYR C 1 57 ? -2.150 36.181 -36.905 1.00 65.09 97 TYR C C 1
ATOM 3179 O O . TYR C 1 57 ? -2.768 35.119 -36.967 1.00 65.98 97 TYR C O 1
ATOM 3188 N N . SER C 1 58 ? -0.885 36.304 -37.292 1.00 56.81 98 SER C N 1
ATOM 3189 C CA . SER C 1 58 ? -0.178 35.241 -37.997 1.00 53.93 98 SER C CA 1
ATOM 3190 C C . SER C 1 58 ? 0.131 34.053 -37.101 1.00 60.45 98 SER C C 1
ATOM 3191 O O . SER C 1 58 ? 0.343 32.942 -37.587 1.00 63.52 98 SER C O 1
ATOM 3194 N N . PHE C 1 59 ? 0.156 34.287 -35.795 1.00 69.69 99 PHE C N 1
ATOM 3195 C CA . PHE C 1 59 ? 0.527 33.239 -34.857 1.00 58.79 99 PHE C CA 1
ATOM 3196 C C . PHE C 1 59 ? -0.560 32.173 -34.758 1.00 53.47 99 PHE C C 1
ATOM 3197 O O . PHE C 1 59 ? -0.262 30.989 -34.607 1.00 52.20 99 PHE C O 1
ATOM 3199 N N . VAL C 1 60 ? -1.816 32.595 -34.869 1.00 43.48 100 VAL C N 1
ATOM 3200 C CA . VAL C 1 60 ? -2.948 31.710 -34.601 1.00 52.48 100 VAL C CA 1
ATOM 3201 C C . VAL C 1 60 ? -3.103 30.530 -35.577 1.00 51.73 100 VAL C C 1
ATOM 3202 O O . VAL C 1 60 ? -3.315 29.402 -35.130 1.00 49.96 100 VAL C O 1
ATOM 3206 N N . PRO C 1 61 ? -2.999 30.768 -36.903 1.00 55.94 101 PRO C N 1
ATOM 3207 C CA . PRO C 1 61 ? -3.125 29.595 -37.780 1.00 45.72 101 PRO C CA 1
ATOM 3208 C C . PRO C 1 61 ? -2.029 28.551 -37.555 1.00 41.07 101 PRO C C 1
ATOM 3209 O O . PRO C 1 61 ? -2.296 27.355 -37.676 1.00 44.59 101 PRO C O 1
ATOM 3213 N N . GLU C 1 62 ? -0.830 29.003 -37.201 1.00 36.69 102 GLU C N 1
ATOM 3214 C CA . GLU C 1 62 ? 0.282 28.107 -36.902 1.00 38.98 102 GLU C CA 1
ATOM 3215 C C . GLU C 1 62 ? -0.002 27.273 -35.653 1.00 46.00 102 GLU C C 1
ATOM 3216 O O . GLU C 1 62 ? 0.361 26.098 -35.581 1.00 41.94 102 GLU C O 1
ATOM 3222 N N . GLU C 1 63 ? -0.651 27.891 -34.672 1.00 46.17 103 GLU C N 1
ATOM 3223 C CA . GLU C 1 63 ? -1.028 27.212 -33.437 1.00 40.66 103 GLU C CA 1
ATOM 3224 C C . GLU C 1 63 ? -2.033 26.095 -33.707 1.00 41.37 103 GLU C C 1
ATOM 3225 O O . GLU C 1 63 ? -1.943 25.005 -33.140 1.00 40.67 103 GLU C O 1
ATOM 3231 N N . LYS C 1 64 ? -2.978 26.377 -34.597 1.00 44.02 104 LYS C N 1
ATOM 3232 C CA . LYS C 1 64 ? -4.020 25.425 -34.965 1.00 36.57 104 LYS C CA 1
ATOM 3233 C C . LYS C 1 64 ? -3.459 24.205 -35.692 1.00 41.77 104 LYS C C 1
ATOM 3234 O O . LYS C 1 64 ? -3.981 23.098 -35.553 1.00 43.18 104 LYS C O 1
ATOM 3240 N N . LEU C 1 65 ? -2.404 24.410 -36.475 1.00 35.89 105 LEU C N 1
ATOM 3241 C CA . LEU C 1 65 ? -1.801 23.319 -37.231 1.00 31.73 105 LEU C CA 1
ATOM 3242 C C . LEU C 1 65 ? -0.951 22.423 -36.335 1.00 31.39 105 LEU C C 1
ATOM 3243 O O . LEU C 1 65 ? -0.807 21.225 -36.590 1.00 36.15 105 LEU C O 1
ATOM 3248 N N . ASN C 1 66 ? -0.396 23.003 -35.278 1.00 42.04 106 ASN C N 1
ATOM 3249 C CA . ASN C 1 66 ? 0.329 22.220 -34.293 1.00 33.51 106 ASN C CA 1
ATOM 3250 C C . ASN C 1 66 ? -0.649 21.355 -33.501 1.00 35.78 106 ASN C C 1
ATOM 3251 O O . ASN C 1 66 ? -0.299 20.269 -33.039 1.00 37.35 106 ASN C O 1
ATOM 3256 N N . ILE C 1 67 ? -1.882 21.837 -33.364 1.00 24.59 107 ILE C N 1
ATOM 3257 C CA . ILE C 1 67 ? -2.925 21.072 -32.697 1.00 26.49 107 ILE C CA 1
ATOM 3258 C C . ILE C 1 67 ? -3.313 19.872 -33.560 1.00 31.90 107 ILE C C 1
ATOM 3259 O O . ILE C 1 67 ? -3.343 18.738 -33.077 1.00 28.74 107 ILE C O 1
ATOM 3264 N N . ILE C 1 68 ? -3.579 20.125 -34.840 1.00 29.36 108 ILE C N 1
ATOM 3265 C CA . ILE C 1 68 ? -3.914 19.063 -35.787 1.00 28.82 108 ILE C CA 1
ATOM 3266 C C . ILE C 1 68 ? -2.836 17.980 -35.808 1.00 32.78 108 ILE C C 1
ATOM 3267 O O . ILE C 1 68 ? -3.140 16.785 -35.774 1.00 34.27 108 ILE C O 1
ATOM 3272 N N . ASP C 1 69 ? -1.579 18.410 -35.852 1.00 34.74 109 ASP C N 1
ATOM 3273 C CA . ASP C 1 69 ? -0.441 17.502 -35.795 1.00 26.46 109 ASP C CA 1
ATOM 3274 C C . ASP C 1 69 ? -0.472 16.710 -34.490 1.00 40.80 109 ASP C C 1
ATOM 3275 O O . ASP C 1 69 ? -0.279 15.492 -34.485 1.00 38.97 109 ASP C O 1
ATOM 3280 N N . GLY C 1 70 ? -0.744 17.405 -33.390 1.00 34.42 110 GLY C N 1
ATOM 3281 C CA . GLY C 1 70 ? -0.731 16.785 -32.079 1.00 26.57 110 GLY C CA 1
ATOM 3282 C C . GLY C 1 70 ? -1.902 15.853 -31.850 1.00 34.58 110 GLY C C 1
ATOM 3283 O O . GLY C 1 70 ? -1.777 14.852 -31.141 1.00 32.55 110 GLY C O 1
ATOM 3284 N N . ILE C 1 71 ? -3.045 16.176 -32.447 1.00 31.49 111 ILE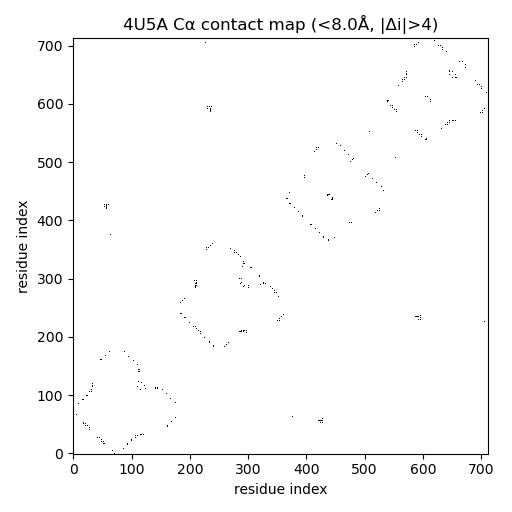 C N 1
ATOM 3285 C CA . ILE C 1 71 ? -4.233 15.341 -32.302 1.00 29.04 111 ILE C CA 1
ATOM 3286 C C . ILE C 1 71 ? -4.009 13.960 -32.920 1.00 36.20 111 ILE C C 1
ATOM 3287 O O . ILE C 1 71 ? -4.368 12.941 -32.324 1.00 43.25 111 ILE C O 1
ATOM 3292 N N . LEU C 1 72 ? -3.395 13.921 -34.099 1.00 32.32 112 LEU C N 1
ATOM 3293 C CA . LEU C 1 72 ? -3.150 12.643 -34.762 1.00 37.28 112 LEU C CA 1
ATOM 3294 C C . LEU C 1 72 ? -2.059 11.829 -34.076 1.00 31.66 112 LEU C C 1
ATOM 3295 O O . LEU C 1 72 ? -2.192 10.614 -33.929 1.00 38.35 112 LEU C O 1
ATOM 3300 N N . ARG C 1 73 ? -0.989 12.488 -33.649 1.00 23.29 113 ARG C N 1
ATOM 3301 C CA . ARG C 1 73 ? 0.102 11.775 -33.001 1.00 32.05 113 ARG C CA 1
ATOM 3302 C C . ARG C 1 73 ? -0.383 11.164 -31.697 1.00 39.68 113 ARG C C 1
ATOM 3303 O O . ARG C 1 73 ? 0.016 10.058 -31.329 1.00 40.03 113 ARG C O 1
ATOM 3311 N N . SER C 1 74 ? -1.257 11.890 -31.007 1.00 34.97 114 SER C N 1
ATOM 3312 C CA . SER C 1 74 ? -1.847 11.397 -29.771 1.00 34.13 114 SER C CA 1
ATOM 3313 C C . SER C 1 74 ? -2.777 10.218 -30.041 1.00 34.15 114 SER C C 1
ATOM 3314 O O . SER C 1 74 ? -2.857 9.281 -29.245 1.00 36.16 114 SER C O 1
ATOM 3317 N N . PHE C 1 75 ? -3.477 10.273 -31.169 1.00 38.60 115 PHE C N 1
ATOM 3318 C CA . PHE C 1 75 ? -4.386 9.203 -31.560 1.00 34.33 115 PHE C CA 1
ATOM 3319 C C . PHE C 1 75 ? -3.596 7.934 -31.843 1.00 41.33 115 PHE C C 1
ATOM 3320 O O . PHE C 1 75 ? -3.953 6.854 -31.375 1.00 40.95 115 PHE C O 1
ATOM 3328 N N . ILE C 1 76 ? -2.516 8.077 -32.606 1.00 37.81 116 ILE C N 1
ATOM 3329 C CA . ILE C 1 76 ? -1.666 6.945 -32.951 1.00 37.60 116 ILE C CA 1
ATOM 3330 C C . ILE C 1 76 ? -1.052 6.304 -31.709 1.00 48.97 116 ILE C C 1
ATOM 3331 O O . ILE C 1 76 ? -1.071 5.082 -31.559 1.00 63.93 116 ILE C O 1
ATOM 3336 N N . GLU C 1 77 ? -0.539 7.132 -30.806 1.00 46.65 117 GLU C N 1
ATOM 3337 C CA . GLU C 1 77 ? 0.113 6.634 -29.600 1.00 45.60 117 GLU C CA 1
ATOM 3338 C C . GLU C 1 77 ? -0.847 5.875 -28.691 1.00 43.40 117 GLU C C 1
ATOM 3339 O O . GLU C 1 77 ? -0.533 4.784 -28.216 1.00 49.18 117 GLU C O 1
ATOM 3345 N N . ASN C 1 78 ? -2.024 6.447 -28.466 1.00 38.87 118 ASN C N 1
ATOM 3346 C CA . ASN C 1 78 ? -2.990 5.843 -27.558 1.00 47.53 118 ASN C CA 1
ATOM 3347 C C . ASN C 1 78 ? -3.692 4.613 -28.147 1.00 51.29 118 ASN C C 1
ATOM 3348 O O . ASN C 1 78 ? -4.398 3.897 -27.438 1.00 57.37 118 ASN C O 1
ATOM 3353 N N . ASN C 1 79 ? -3.505 4.380 -29.442 1.00 42.47 119 ASN C N 1
ATOM 3354 C CA . ASN C 1 79 ? -4.129 3.243 -30.113 1.00 50.21 119 ASN C CA 1
ATOM 3355 C C . ASN C 1 79 ? -3.145 2.140 -30.516 1.00 52.19 119 ASN C C 1
ATOM 3356 O O . ASN C 1 79 ? -3.556 1.104 -31.040 1.00 60.58 119 ASN C O 1
ATOM 3361 N N . LYS C 1 80 ? -1.853 2.359 -30.279 1.00 46.13 120 LYS C N 1
ATOM 3362 C CA . LYS C 1 80 ? -0.839 1.362 -30.630 1.00 57.58 120 LYS C CA 1
ATOM 3363 C C . LYS C 1 80 ? -1.063 -0.001 -29.990 1.00 56.30 120 LYS C C 1
ATOM 3364 O O . LYS C 1 80 ? -0.852 -1.028 -30.630 1.00 66.56 120 LYS C O 1
ATOM 3370 N N . THR C 1 81 ? -1.509 -0.008 -28.740 1.00 53.60 121 THR C N 1
ATOM 3371 C CA . THR C 1 81 ? -1.752 -1.259 -28.034 1.00 51.50 121 THR C CA 1
ATOM 3372 C C . THR C 1 81 ? -2.855 -2.067 -28.716 1.00 64.96 121 THR C C 1
ATOM 3373 O O . THR C 1 81 ? -2.727 -3.279 -28.891 1.00 65.59 121 THR C O 1
ATOM 3377 N N . HIS C 1 82 ? -3.934 -1.390 -29.108 1.00 64.03 122 HIS C N 1
ATOM 3378 C CA . HIS C 1 82 ? -5.059 -2.066 -29.749 1.00 56.43 122 HIS C CA 1
ATOM 3379 C C . HIS C 1 82 ? -4.717 -2.547 -31.150 1.00 55.32 122 HIS C C 1
ATOM 3380 O O . HIS C 1 82 ? -5.296 -3.519 -31.637 1.00 68.59 122 HIS C O 1
ATOM 3387 N N . VAL C 1 83 ? -3.758 -1.883 -31.788 1.00 54.22 123 VAL C N 1
ATOM 3388 C CA . VAL C 1 83 ? -3.468 -2.153 -33.191 1.00 59.37 123 VAL C CA 1
ATOM 3389 C C . VAL C 1 83 ? -2.460 -3.298 -33.344 1.00 65.51 123 VAL C C 1
ATOM 3390 O O . VAL C 1 83 ? -2.618 -4.157 -34.215 1.00 72.35 123 VAL C O 1
ATOM 3394 N N . ILE C 1 84 ? -1.450 -3.325 -32.476 1.00 62.93 124 ILE C N 1
ATOM 3395 C CA . ILE C 1 84 ? -0.409 -4.353 -32.523 1.00 65.38 124 ILE C CA 1
ATOM 3396 C C . ILE C 1 84 ? -1.004 -5.734 -32.251 1.00 69.38 124 ILE C C 1
ATOM 3397 O O . ILE C 1 84 ? -0.574 -6.735 -32.827 1.00 67.15 124 ILE C O 1
ATOM 3402 N N . ASN C 1 85 ? -1.998 -5.776 -31.369 1.00 72.61 125 ASN C N 1
ATOM 3403 C CA . ASN C 1 85 ? -2.604 -7.030 -30.938 1.00 63.35 125 ASN C CA 1
ATOM 3404 C C . ASN C 1 85 ? -3.837 -7.367 -31.761 1.00 66.35 125 ASN C C 1
ATOM 3405 O O . ASN C 1 85 ? -4.692 -8.146 -31.343 1.00 67.43 125 ASN C O 1
ATOM 3410 N N . SER C 1 86 ? -3.909 -6.761 -32.940 1.00 63.52 126 SER C N 1
ATOM 3411 C CA . SER C 1 86 ? -4.975 -7.009 -33.895 1.00 57.60 126 SER C CA 1
ATOM 3412 C C . SER C 1 86 ? -4.384 -7.777 -35.069 1.00 60.36 126 SER C C 1
ATOM 3413 O O . SER C 1 86 ? -3.165 -7.797 -35.242 1.00 69.22 126 SER C O 1
ATOM 3416 N N . SER C 1 87 ? -5.233 -8.394 -35.884 1.00 66.30 127 SER C N 1
ATOM 3417 C CA . SER C 1 87 ? -4.745 -9.156 -37.030 1.00 60.94 127 SER C CA 1
ATOM 3418 C C . SER C 1 87 ? -4.134 -8.228 -38.079 1.00 55.89 127 SER C C 1
ATOM 3419 O O . SER C 1 87 ? -4.437 -7.036 -38.113 1.00 60.91 127 SER C O 1
ATOM 3422 N N . ASN C 1 88 ? -3.289 -8.786 -38.941 1.00 53.29 128 ASN C N 1
ATOM 3423 C CA . ASN C 1 88 ? -2.596 -8.004 -39.963 1.00 66.04 128 ASN C CA 1
ATOM 3424 C C . ASN C 1 88 ? -3.556 -7.361 -40.954 1.00 66.81 128 ASN C C 1
ATOM 3425 O O . ASN C 1 88 ? -3.314 -6.250 -41.436 1.00 59.19 128 ASN C O 1
ATOM 3430 N N . ALA C 1 89 ? -4.636 -8.069 -41.270 1.00 59.51 129 ALA C N 1
ATOM 3431 C CA . ALA C 1 89 ? -5.652 -7.531 -42.161 1.00 62.15 129 ALA C CA 1
ATOM 3432 C C . ALA C 1 89 ? -6.228 -6.271 -41.528 1.00 64.33 129 ALA C C 1
ATOM 3433 O O . ALA C 1 89 ? -6.264 -5.208 -42.149 1.00 59.64 129 ALA C O 1
ATOM 3435 N N . TYR C 1 90 ? -6.651 -6.403 -40.273 1.00 56.56 130 TYR C N 1
ATOM 3436 C CA . TYR C 1 90 ? -7.224 -5.297 -39.515 1.00 55.58 130 TYR C CA 1
ATOM 3437 C C . TYR C 1 90 ? -6.222 -4.145 -39.402 1.00 51.58 130 TYR C C 1
ATOM 3438 O O . TYR C 1 90 ? -6.603 -2.978 -39.461 1.00 51.81 130 TYR C O 1
ATOM 3447 N N . ILE C 1 91 ? -4.946 -4.482 -39.225 1.00 39.22 131 ILE C N 1
ATOM 3448 C CA . ILE C 1 91 ? -3.890 -3.478 -39.111 1.00 42.66 131 ILE C CA 1
ATOM 3449 C C . ILE C 1 91 ? -3.765 -2.670 -40.398 1.00 43.38 131 ILE C C 1
ATOM 3450 O O . ILE C 1 91 ? -3.750 -1.440 -40.362 1.00 47.44 131 ILE C O 1
ATOM 3455 N N . TYR C 1 92 ? -3.687 -3.364 -41.532 1.00 50.08 132 TYR C N 1
ATOM 3456 C CA . TYR C 1 92 ? -3.548 -2.700 -42.828 1.00 53.37 132 TYR C CA 1
ATOM 3457 C C . TYR C 1 92 ? -4.782 -1.863 -43.146 1.00 52.83 132 TYR C C 1
ATOM 3458 O O . TYR C 1 92 ? -4.678 -0.775 -43.720 1.00 54.96 132 TYR C O 1
ATOM 3467 N N . ILE C 1 93 ? -5.949 -2.387 -42.783 1.00 43.87 133 ILE C N 1
ATOM 3468 C CA . ILE C 1 93 ? -7.206 -1.675 -42.977 1.00 51.13 133 ILE C CA 1
ATOM 3469 C C . ILE C 1 93 ? -7.214 -0.383 -42.164 1.00 52.18 133 ILE C C 1
ATOM 3470 O O . ILE C 1 93 ? -7.563 0.684 -42.674 1.00 55.80 133 ILE C O 1
ATOM 3475 N N . GLN C 1 94 ? -6.824 -0.491 -40.898 1.00 49.20 134 GLN C N 1
ATOM 3476 C CA . GLN C 1 94 ? -6.753 0.658 -40.006 1.00 52.45 134 GLN C CA 1
ATOM 3477 C C . GLN C 1 94 ? -5.785 1.708 -40.552 1.00 44.69 134 GLN C C 1
ATOM 3478 O O . GLN C 1 94 ? -6.084 2.905 -40.552 1.00 42.54 134 GLN C O 1
ATOM 3484 N N . LYS C 1 95 ? -4.630 1.246 -41.023 1.00 39.25 135 LYS C N 1
ATOM 3485 C CA . LYS C 1 95 ? -3.634 2.122 -41.630 1.00 41.84 135 LYS C CA 1
ATOM 3486 C C . LYS C 1 95 ? -4.236 2.845 -42.826 1.00 49.98 135 LYS C C 1
ATOM 3487 O O . LYS C 1 95 ? -4.002 4.036 -43.025 1.00 52.84 135 LYS C O 1
ATOM 3493 N N . GLU C 1 96 ? -5.002 2.109 -43.625 1.00 44.63 136 GLU C N 1
ATOM 3494 C CA . GLU C 1 96 ? -5.703 2.684 -44.766 1.00 49.57 136 GLU C CA 1
ATOM 3495 C C . GLU C 1 96 ? -6.666 3.787 -44.317 1.00 49.44 136 GLU C C 1
ATOM 3496 O O . GLU C 1 96 ? -6.708 4.865 -44.919 1.00 48.91 136 GLU C O 1
ATOM 3502 N N . LYS C 1 97 ? -7.414 3.524 -43.247 1.00 36.61 137 LYS C N 1
ATOM 3503 C CA . LYS C 1 97 ? -8.361 4.503 -42.718 1.00 48.10 137 LYS C CA 1
ATOM 3504 C C . LYS C 1 97 ? -7.680 5.786 -42.239 1.00 53.36 137 LYS C C 1
ATOM 3505 O O . LYS C 1 97 ? -8.116 6.897 -42.564 1.00 47.10 137 LYS C O 1
ATOM 3511 N N . ILE C 1 98 ? -6.606 5.620 -41.472 1.00 44.69 138 ILE C N 1
ATOM 3512 C CA . ILE C 1 98 ? -5.845 6.751 -40.950 1.00 45.89 138 ILE C CA 1
ATOM 3513 C C . ILE C 1 98 ? -5.197 7.555 -42.075 1.00 43.62 138 ILE C C 1
ATOM 3514 O O . ILE C 1 98 ? -5.233 8.785 -42.061 1.00 47.02 138 ILE C O 1
ATOM 3519 N N . LYS C 1 99 ? -4.600 6.861 -43.040 1.00 38.59 139 LYS C N 1
ATOM 3520 C CA . LYS C 1 99 ? -4.033 7.518 -44.214 1.00 45.55 139 LYS C CA 1
ATOM 3521 C C . LYS C 1 99 ? -5.103 8.325 -44.947 1.00 50.15 139 LYS C C 1
ATOM 3522 O O . LYS C 1 99 ? -4.849 9.441 -45.408 1.00 57.87 139 LYS C O 1
ATOM 3528 N N . ASN C 1 100 ? -6.304 7.761 -45.037 1.00 40.75 140 ASN C N 1
ATOM 3529 C CA . ASN C 1 100 ? -7.412 8.452 -45.686 1.00 48.71 140 ASN C CA 1
ATOM 3530 C C . ASN C 1 100 ? -7.802 9.713 -44.917 1.00 47.17 140 ASN C C 1
ATOM 3531 O O . ASN C 1 100 ? -8.075 10.755 -45.517 1.00 56.26 140 ASN C O 1
ATOM 3536 N N . VAL C 1 101 ? -7.829 9.612 -43.590 1.00 38.69 141 VAL C N 1
ATOM 3537 C CA . VAL C 1 101 ? -8.128 10.763 -42.743 1.00 29.12 141 VAL C CA 1
ATOM 3538 C C . VAL C 1 101 ? -7.095 11.878 -42.917 1.00 36.72 141 VAL C C 1
ATOM 3539 O O . VAL C 1 101 ? -7.445 13.043 -43.141 1.00 40.14 141 VAL C O 1
ATOM 3543 N N . CYS C 1 102 ? -5.821 11.502 -42.847 1.00 36.00 142 CYS C N 1
ATOM 3544 C CA . CYS C 1 102 ? -4.719 12.443 -43.006 1.00 31.93 142 CYS C CA 1
ATOM 3545 C C . CYS C 1 102 ? -4.770 13.143 -44.353 1.00 42.35 142 CYS C C 1
ATOM 3546 O O . CYS C 1 102 ? -4.651 14.365 -44.427 1.00 49.78 142 CYS C O 1
ATOM 3549 N N . ASN C 1 103 ? -4.953 12.364 -45.416 1.00 44.43 143 ASN C N 1
ATOM 3550 C CA . ASN C 1 103 ? -5.031 12.927 -46.759 1.00 41.64 143 ASN C CA 1
ATOM 3551 C C . ASN C 1 103 ? -6.251 13.831 -46.910 1.00 45.91 143 ASN C C 1
ATOM 3552 O O . ASN C 1 103 ? -6.198 14.837 -47.620 1.00 50.56 143 ASN C O 1
ATOM 3557 N N . PHE C 1 104 ? -7.349 13.466 -46.251 1.00 30.19 144 PHE C N 1
ATOM 3558 C CA . PHE C 1 104 ? -8.531 14.326 -46.213 1.00 44.06 144 PHE C CA 1
ATOM 3559 C C . PHE C 1 104 ? -8.178 15.696 -45.638 1.00 48.85 144 PHE C C 1
ATOM 3560 O O . PHE C 1 104 ? -8.432 16.739 -46.263 1.00 47.44 144 PHE C O 1
ATOM 3568 N N . ILE C 1 105 ? -7.579 15.679 -44.450 1.00 43.12 145 ILE C N 1
ATOM 3569 C CA . ILE C 1 105 ? -7.168 16.906 -43.779 1.00 38.16 145 ILE C CA 1
ATOM 3570 C C . ILE C 1 105 ? -6.230 17.732 -44.662 1.00 37.69 145 ILE C C 1
ATOM 3571 O O . ILE C 1 105 ? -6.418 18.937 -44.812 1.00 38.28 145 ILE C O 1
ATOM 3576 N N . LEU C 1 106 ? -5.226 17.081 -45.246 1.00 34.24 146 LEU C N 1
ATOM 3577 C CA . LEU C 1 106 ? -4.245 17.769 -46.087 1.00 37.82 146 LEU C CA 1
ATOM 3578 C C . LEU C 1 106 ? -4.897 18.397 -47.322 1.00 39.84 146 LEU C C 1
ATOM 3579 O O . LEU C 1 106 ? -4.519 19.495 -47.750 1.00 42.54 146 LEU C O 1
ATOM 3584 N N . LYS C 1 107 ? -5.880 17.702 -47.885 1.00 34.56 147 LYS C N 1
ATOM 3585 C CA . LYS C 1 107 ? -6.615 18.217 -49.034 1.00 41.93 147 LYS C CA 1
ATOM 3586 C C . LYS C 1 107 ? -7.393 19.474 -48.650 1.00 52.75 147 LYS C C 1
ATOM 3587 O O . LYS C 1 107 ? -7.314 20.502 -49.337 1.00 54.10 147 LYS C O 1
ATOM 3589 N N . LYS C 1 108 ? -8.137 19.393 -47.548 1.00 43.07 148 LYS C N 1
ATOM 3590 C CA . LYS C 1 108 ? -8.888 20.552 -47.070 1.00 41.64 148 LYS C CA 1
ATOM 3591 C C . LYS C 1 108 ? -7.953 21.725 -46.773 1.00 49.02 148 LYS C C 1
ATOM 3592 O O . LYS C 1 108 ? -8.266 22.873 -47.090 1.00 62.99 148 LYS C O 1
ATOM 3594 N N . LEU C 1 109 ? -6.805 21.428 -46.172 1.00 38.91 149 LEU C N 1
ATOM 3595 C CA . LEU C 1 109 ? -5.793 22.442 -45.898 1.00 44.00 149 LEU C CA 1
ATOM 3596 C C . LEU C 1 109 ? -5.308 23.126 -47.169 1.00 43.34 149 LEU C C 1
ATOM 3597 O O . LEU C 1 109 ? -5.181 24.347 -47.206 1.00 52.73 149 LEU C O 1
ATOM 3602 N N . ASN C 1 110 ? -5.025 22.341 -48.204 1.00 42.13 150 ASN C N 1
ATOM 3603 C CA . ASN C 1 110 ? -4.574 22.909 -49.471 1.00 46.40 150 ASN C CA 1
ATOM 3604 C C . ASN C 1 110 ? -5.654 23.772 -50.130 1.00 44.39 150 ASN C C 1
ATOM 3605 O O . ASN C 1 110 ? -5.359 24.831 -50.700 1.00 49.74 150 ASN C O 1
ATOM 3610 N N . SER C 1 111 ? -6.904 23.321 -50.047 1.00 32.04 151 SER C N 1
ATOM 3611 C CA . SER C 1 111 ? -8.027 24.121 -50.529 1.00 39.93 151 SER C CA 1
ATOM 3612 C C . SER C 1 111 ? -8.076 25.464 -49.804 1.00 45.47 151 SER C C 1
ATOM 3613 O O . SER C 1 111 ? -8.221 26.524 -50.426 1.00 50.43 151 SER C O 1
ATOM 3616 N N . LEU C 1 112 ? -7.942 25.399 -48.481 1.00 49.20 152 LEU C N 1
ATOM 3617 C CA . LEU C 1 112 ? -7.926 26.578 -47.620 1.00 41.75 152 LEU C CA 1
ATOM 3618 C C . LEU C 1 112 ? -6.803 27.536 -48.006 1.00 46.39 152 LEU C C 1
ATOM 3619 O O . LEU C 1 112 ? -6.987 28.762 -48.034 1.00 49.18 152 LEU C O 1
ATOM 3624 N N . ILE C 1 113 ? -5.643 26.962 -48.311 1.00 35.05 153 ILE C N 1
ATOM 3625 C CA . ILE C 1 113 ? -4.487 27.733 -48.742 1.00 41.25 153 ILE C CA 1
ATOM 3626 C C . ILE C 1 113 ? -4.781 28.454 -50.051 1.00 52.69 153 ILE C C 1
ATOM 3627 O O . ILE C 1 113 ? -4.462 29.631 -50.192 1.00 53.59 153 ILE C O 1
ATOM 3632 N N . GLN C 1 114 ? -5.390 27.756 -51.005 1.00 45.87 154 GLN C N 1
ATOM 3633 C CA . GLN C 1 114 ? -5.748 28.390 -52.273 1.00 58.24 154 GLN C CA 1
ATOM 3634 C C . GLN C 1 114 ? -6.707 29.559 -52.074 1.00 56.95 154 GLN C C 1
ATOM 3635 O O . GLN C 1 114 ? -6.443 30.690 -52.528 1.00 65.24 154 GLN C O 1
ATOM 3641 N N . ILE C 1 115 ? -7.805 29.275 -51.375 1.00 46.01 155 ILE C N 1
ATOM 3642 C CA . ILE C 1 115 ? -8.806 30.282 -51.037 1.00 40.49 155 ILE C CA 1
ATOM 3643 C C . ILE C 1 115 ? -8.182 31.534 -50.427 1.00 46.91 155 ILE C C 1
ATOM 3644 O O . ILE C 1 115 ? -8.437 32.651 -50.881 1.00 49.25 155 ILE C O 1
ATOM 3649 N N . ASN C 1 116 ? -7.352 31.346 -49.407 1.00 50.44 156 ASN C N 1
ATOM 3650 C CA . ASN C 1 116 ? -6.777 32.485 -48.700 1.00 62.55 156 ASN C CA 1
ATOM 3651 C C . ASN C 1 116 ? -5.559 33.106 -49.402 1.00 47.40 156 ASN C C 1
ATOM 3652 O O . ASN C 1 116 ? -5.117 34.201 -49.044 1.00 49.21 156 ASN C O 1
ATOM 3657 N N . GLU C 1 117 ? -5.042 32.425 -50.419 1.00 47.85 157 GLU C N 1
ATOM 3658 C CA . GLU C 1 117 ? -3.992 32.984 -51.264 1.00 60.16 157 GLU C CA 1
ATOM 3659 C C . GLU C 1 117 ? -4.659 34.015 -52.156 1.00 56.73 157 GLU C C 1
ATOM 3660 O O . GLU C 1 117 ? -4.185 35.153 -52.320 1.00 50.28 157 GLU C O 1
ATOM 3666 N N . LEU C 1 118 ? -5.799 33.602 -52.700 1.00 52.27 158 LEU C N 1
ATOM 3667 C CA . LEU C 1 118 ? -6.643 34.492 -53.483 1.00 38.13 158 LEU C CA 1
ATOM 3668 C C . LEU C 1 118 ? -7.162 35.645 -52.603 1.00 52.25 158 LEU C C 1
ATOM 3669 O O . LEU C 1 118 ? -7.265 36.786 -53.064 1.00 52.45 158 LEU C O 1
ATOM 3674 N N . ASN C 1 119 ? -7.495 35.345 -51.347 1.00 62.80 159 ASN C N 1
ATOM 3675 C CA . ASN C 1 119 ? -7.894 36.382 -50.391 1.00 55.05 159 ASN C CA 1
ATOM 3676 C C . ASN C 1 119 ? -6.776 37.396 -50.172 1.00 45.11 159 ASN C C 1
ATOM 3677 O O . ASN C 1 119 ? -7.023 38.606 -50.088 1.00 54.94 159 ASN C O 1
ATOM 3682 N N . LYS C 1 120 ? -5.547 36.893 -50.089 1.00 40.65 160 LYS C N 1
ATOM 3683 C CA . LYS C 1 120 ? -4.375 37.751 -49.953 1.00 47.61 160 LYS C CA 1
ATOM 3684 C C . LYS C 1 120 ? -4.281 38.692 -51.149 1.00 57.61 160 LYS C C 1
ATOM 3685 O O . LYS C 1 120 ? -4.126 39.907 -50.989 1.00 63.29 160 LYS C O 1
ATOM 3691 N N . SER C 1 121 ? -4.384 38.124 -52.348 1.00 57.08 161 SER C N 1
ATOM 3692 C CA . SER C 1 121 ? -4.341 38.929 -53.568 1.00 55.71 161 SER C CA 1
ATOM 3693 C C . SER C 1 121 ? -5.424 40.014 -53.592 1.00 53.66 161 SER C C 1
ATOM 3694 O O . SER C 1 121 ? -5.148 41.173 -53.918 1.00 60.22 161 SER C O 1
ATOM 3697 N N . HIS C 1 122 ? -6.645 39.633 -53.228 1.00 47.92 162 HIS C N 1
ATOM 3698 C CA . HIS C 1 122 ? -7.776 40.559 -53.181 1.00 48.61 162 HIS C CA 1
ATOM 3699 C C . HIS C 1 122 ? -7.488 41.724 -52.233 1.00 60.82 162 HIS C C 1
ATOM 3700 O O . HIS C 1 122 ? -7.741 42.896 -52.558 1.00 66.50 162 HIS C O 1
ATOM 3707 N N . ILE C 1 123 ? -6.929 41.389 -51.071 1.00 61.68 163 ILE C N 1
ATOM 3708 C CA . ILE C 1 123 ? -6.593 42.380 -50.052 1.00 68.48 163 ILE C CA 1
ATOM 3709 C C . ILE C 1 123 ? -5.518 43.347 -50.547 1.00 64.99 163 ILE C C 1
ATOM 3710 O O . ILE C 1 123 ? -5.644 44.565 -50.381 1.00 58.21 163 ILE C O 1
ATOM 3715 N N . ILE C 1 124 ? -4.457 42.803 -51.136 1.00 62.65 164 ILE C N 1
ATOM 3716 C CA . ILE C 1 124 ? -3.379 43.626 -51.680 1.00 65.36 164 ILE C CA 1
ATOM 3717 C C . ILE C 1 124 ? -3.894 44.577 -52.762 1.00 66.36 164 ILE C C 1
ATOM 3718 O O . ILE C 1 124 ? -3.555 45.763 -52.771 1.00 65.71 164 ILE C O 1
ATOM 3723 N N . LEU C 1 125 ? -4.739 44.058 -53.652 1.00 64.97 165 LEU C N 1
ATOM 3724 C CA . LEU C 1 125 ? -5.293 44.864 -54.739 1.00 66.91 165 LEU C CA 1
ATOM 3725 C C . LEU C 1 125 ? -6.172 46.001 -54.254 1.00 65.22 165 LEU C C 1
ATOM 3726 O O . LEU C 1 125 ? -5.973 47.154 -54.641 1.00 71.65 165 LEU C O 1
ATOM 3731 N N . LYS C 1 126 ? -7.151 45.673 -53.417 1.00 68.86 166 LYS C N 1
ATOM 3732 C CA . LYS C 1 126 ? -8.137 46.666 -53.009 1.00 62.15 166 LYS C CA 1
ATOM 3733 C C . LYS C 1 126 ? -7.491 47.819 -52.240 1.00 70.68 166 LYS C C 1
ATOM 3734 O O . LYS C 1 126 ? -7.940 48.963 -52.327 1.00 67.86 166 LYS C O 1
ATOM 3740 N N . TYR C 1 127 ? -6.428 47.513 -51.500 1.00 75.63 167 TYR C N 1
ATOM 3741 C CA . TYR C 1 127 ? -5.766 48.508 -50.663 1.00 68.02 167 TYR C CA 1
ATOM 3742 C C . TYR C 1 127 ? -4.293 48.647 -51.036 1.00 70.86 167 TYR C C 1
ATOM 3743 O O . TYR C 1 127 ? -3.408 48.440 -50.207 1.00 101.53 167 TYR C O 1
ATOM 3752 N N . LYS C 1 134 ? 1.984 45.228 -55.891 1.00 76.43 174 LYS C N 1
ATOM 3753 C CA . LYS C 1 134 ? 0.854 45.189 -56.812 1.00 79.72 174 LYS C CA 1
ATOM 3754 C C . LYS C 1 134 ? 1.278 44.716 -58.199 1.00 101.71 174 LYS C C 1
ATOM 3755 O O . LYS C 1 134 ? 0.607 45.000 -59.193 1.00 93.81 174 LYS C O 1
ATOM 3761 N N . GLY C 1 135 ? 2.400 44.003 -58.271 1.00 104.06 175 GLY C N 1
ATOM 3762 C CA . GLY C 1 135 ? 2.720 43.245 -59.468 1.00 69.63 175 GLY C CA 1
ATOM 3763 C C . GLY C 1 135 ? 2.028 41.899 -59.366 1.00 85.82 175 GLY C C 1
ATOM 3764 O O . GLY C 1 135 ? 2.469 40.901 -59.937 1.00 80.42 175 GLY C O 1
ATOM 3765 N N . VAL C 1 136 ? 0.928 41.896 -58.621 1.00 100.02 176 VAL C N 1
ATOM 3766 C CA . VAL C 1 136 ? 0.051 40.749 -58.464 1.00 84.74 176 VAL C CA 1
ATOM 3767 C C . VAL C 1 136 ? -0.990 40.755 -59.581 1.00 81.93 176 VAL C C 1
ATOM 3768 O O . VAL C 1 136 ? -1.595 39.726 -59.887 1.00 76.84 176 VAL C O 1
ATOM 3772 N N . LEU C 1 137 ? -1.197 41.929 -60.179 1.00 84.72 177 LEU C N 1
ATOM 3773 C CA . LEU C 1 137 ? -2.073 42.068 -61.340 1.00 81.75 177 LEU C CA 1
ATOM 3774 C C . LEU C 1 137 ? -1.625 41.125 -62.455 1.00 75.65 177 LEU C C 1
ATOM 3775 O O . LEU C 1 137 ? -2.441 40.643 -63.241 1.00 74.39 177 LEU C O 1
ATOM 3780 N N . GLU C 1 138 ? -0.323 40.859 -62.506 1.00 80.68 178 GLU C N 1
ATOM 3781 C CA . GLU C 1 138 ? 0.237 39.956 -63.500 1.00 87.24 178 GLU C CA 1
ATOM 3782 C C . GLU C 1 138 ? -0.114 38.521 -63.132 1.00 84.45 178 GLU C C 1
ATOM 3783 O O . GLU C 1 138 ? -0.285 37.671 -64.004 1.00 92.19 178 GLU C O 1
ATOM 3789 N N . SER C 1 139 ? -0.214 38.256 -61.832 1.00 82.99 179 SER C N 1
ATOM 3790 C CA . SER C 1 139 ? -0.584 36.930 -61.349 1.00 82.47 179 SER C CA 1
ATOM 3791 C C . SER C 1 139 ? -2.087 36.689 -61.483 1.00 76.55 179 SER C C 1
ATOM 3792 O O . SER C 1 139 ? -2.518 35.567 -61.749 1.00 78.30 179 SER C O 1
ATOM 3795 N N . ILE C 1 140 ? -2.880 37.744 -61.310 1.00 65.45 180 ILE C N 1
ATOM 3796 C CA . ILE C 1 140 ? -4.332 37.629 -61.436 1.00 71.56 180 ILE C CA 1
ATOM 3797 C C . ILE C 1 140 ? -4.739 37.422 -62.894 1.00 81.02 180 ILE C C 1
ATOM 3798 O O . ILE C 1 140 ? -5.601 36.595 -63.185 1.00 79.48 180 ILE C O 1
ATOM 3803 N N . LYS C 1 141 ? -4.101 38.147 -63.808 1.00 96.44 181 LYS C N 1
ATOM 3804 C CA . LYS C 1 141 ? -4.396 37.993 -65.228 1.00 81.19 181 LYS C CA 1
ATOM 3805 C C . LYS C 1 141 ? -4.078 36.566 -65.657 1.00 84.47 181 LYS C C 1
ATOM 3806 O O . LYS C 1 141 ? -4.753 35.996 -66.514 1.00 82.95 181 LYS C O 1
ATOM 3808 N N . ASN C 1 142 ? -3.050 35.992 -65.038 1.00 82.35 182 ASN C N 1
ATOM 3809 C CA . ASN C 1 142 ? -2.659 34.616 -65.309 1.00 82.39 182 ASN C CA 1
ATOM 3810 C C . ASN C 1 142 ? -3.312 33.655 -64.322 1.00 81.96 182 ASN C C 1
ATOM 3811 O O . ASN C 1 142 ? -2.647 33.121 -63.433 1.00 92.80 182 ASN C O 1
ATOM 3816 N N . ASN C 1 143 ? -4.615 33.445 -64.471 1.00 78.33 183 ASN C N 1
ATOM 3817 C CA . ASN C 1 143 ? -5.343 32.544 -63.589 1.00 80.10 183 ASN C CA 1
ATOM 3818 C C . ASN C 1 143 ? -6.602 32.039 -64.284 1.00 87.09 183 ASN C C 1
ATOM 3819 O O . ASN C 1 143 ? -7.552 32.795 -64.498 1.00 90.22 183 ASN C O 1
ATOM 3824 N N . ASP C 1 144 ? -6.605 30.756 -64.630 1.00 83.63 184 ASP C N 1
ATOM 3825 C CA . ASP C 1 144 ? -7.749 30.142 -65.291 1.00 84.68 184 ASP C CA 1
ATOM 3826 C C . ASP C 1 144 ? -8.629 29.423 -64.279 1.00 83.51 184 ASP C C 1
ATOM 3827 O O . ASP C 1 144 ? -9.656 28.839 -64.630 1.00 99.88 184 ASP C O 1
ATOM 3829 N N . ASP C 1 145 ? -8.220 29.481 -63.016 1.00 72.88 185 ASP C N 1
ATOM 3830 C CA . ASP C 1 145 ? -8.912 28.772 -61.948 1.00 54.85 185 ASP C CA 1
ATOM 3831 C C . ASP C 1 145 ? -9.980 29.656 -61.319 1.00 64.17 185 ASP C C 1
ATOM 3832 O O . ASP C 1 145 ? -10.892 29.163 -60.655 1.00 59.31 185 ASP C O 1
ATOM 3834 N N . ILE C 1 146 ? -9.862 30.963 -61.534 1.00 62.54 186 ILE C N 1
ATOM 3835 C CA . ILE C 1 146 ? -10.848 31.912 -61.033 1.00 51.85 186 ILE C CA 1
ATOM 3836 C C . ILE C 1 146 ? -11.878 32.219 -62.108 1.00 55.13 186 ILE C C 1
ATOM 3837 O O . ILE C 1 146 ? -11.619 32.035 -63.297 1.00 61.58 186 ILE C O 1
ATOM 3842 N N . SER C 1 147 ? -13.053 32.673 -61.688 1.00 46.62 187 SER C N 1
ATOM 3843 C CA . SER C 1 147 ? -14.092 33.050 -62.632 1.00 42.66 187 SER C CA 1
ATOM 3844 C C . SER C 1 147 ? -13.626 34.263 -63.419 1.00 52.97 187 SER C C 1
ATOM 3845 O O . SER C 1 147 ? -12.749 35.006 -62.971 1.00 55.19 187 SER C O 1
ATOM 3848 N N . LYS C 1 148 ? -14.214 34.470 -64.590 1.00 52.49 188 LYS C N 1
ATOM 3849 C CA . LYS C 1 148 ? -13.875 35.631 -65.393 1.00 43.09 188 LYS C CA 1
ATOM 3850 C C . LYS C 1 148 ? -14.523 36.855 -64.753 1.00 51.58 188 LYS C C 1
ATOM 3851 O O . LYS C 1 148 ? -14.019 37.973 -64.867 1.00 46.47 188 LYS C O 1
ATOM 3857 N N . ASN C 1 149 ? -15.646 36.619 -64.076 1.00 43.46 189 ASN C N 1
ATOM 3858 C CA . ASN C 1 149 ? -16.377 37.658 -63.354 1.00 48.59 189 ASN C CA 1
ATOM 3859 C C . ASN C 1 149 ? -15.519 38.302 -62.275 1.00 52.15 189 ASN C C 1
ATOM 3860 O O . ASN C 1 149 ? -15.325 39.524 -62.246 1.00 60.29 189 ASN C O 1
ATOM 3865 N N . LEU C 1 150 ? -15.004 37.455 -61.390 1.00 48.63 190 LEU C N 1
ATOM 3866 C CA . LEU C 1 150 ? -14.138 37.898 -60.309 1.00 59.68 190 LEU C CA 1
ATOM 3867 C C . LEU C 1 150 ? -12.922 38.590 -60.889 1.00 47.39 190 LEU C C 1
ATOM 3868 O O . LEU C 1 150 ? -12.496 39.621 -60.392 1.00 57.73 190 LEU C O 1
ATOM 3873 N N . LYS C 1 151 ? -12.376 38.010 -61.950 1.00 46.88 191 LYS C N 1
ATOM 3874 C CA . LYS C 1 151 ? -11.198 38.543 -62.624 1.00 52.24 191 LYS C CA 1
ATOM 3875 C C . LYS C 1 151 ? -11.412 39.980 -63.107 1.00 58.10 191 LYS C C 1
ATOM 3876 O O . LYS C 1 151 ? -10.573 40.865 -62.889 1.00 50.90 191 LYS C O 1
ATOM 3882 N N . SER C 1 152 ? -12.554 40.204 -63.749 1.00 51.74 192 SER C N 1
ATOM 3883 C CA . SER C 1 152 ? -12.930 41.526 -64.227 1.00 51.51 192 SER C CA 1
ATOM 3884 C C . SER C 1 152 ? -13.097 42.489 -63.056 1.00 62.99 192 SER C C 1
ATOM 3885 O O . SER C 1 152 ? -12.573 43.604 -63.079 1.00 67.41 192 SER C O 1
ATOM 3888 N N . GLU C 1 153 ? -13.838 42.050 -62.040 1.00 56.56 193 GLU C N 1
ATOM 3889 C CA . GLU C 1 153 ? -14.087 42.875 -60.862 1.00 59.94 193 GLU C CA 1
ATOM 3890 C C . GLU C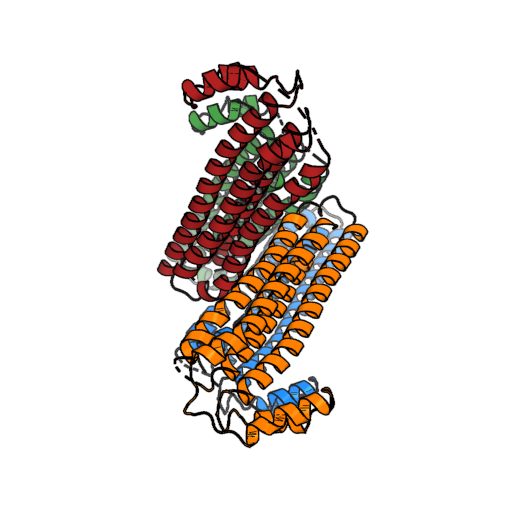 1 153 ? -12.808 43.213 -60.088 1.00 67.23 193 GLU C C 1
ATOM 3891 O O . GLU C 1 153 ? -12.765 44.203 -59.363 1.00 73.74 193 GLU C O 1
ATOM 3897 N N . LEU C 1 154 ? -11.784 42.374 -60.211 1.00 59.21 194 LEU C N 1
ATOM 3898 C CA . LEU C 1 154 ? -10.528 42.584 -59.494 1.00 54.06 194 LEU C CA 1
ATOM 3899 C C . LEU C 1 154 ? -9.545 43.453 -60.266 1.00 63.94 194 LEU C C 1
ATOM 3900 O O . LEU C 1 154 ? -8.821 44.251 -59.672 1.00 74.45 194 LEU C O 1
ATOM 3905 N N . LEU C 1 155 ? -9.519 43.300 -61.587 1.00 69.80 195 LEU C N 1
ATOM 3906 C CA . LEU C 1 155 ? -8.542 44.019 -62.404 1.00 70.37 195 LEU C CA 1
ATOM 3907 C C . LEU C 1 155 ? -8.883 45.506 -62.548 1.00 71.32 195 LEU C C 1
ATOM 3908 O O . LEU C 1 155 ? -8.140 46.261 -63.174 1.00 78.40 195 LEU C O 1
ATOM 3913 N N . LYS C 1 156 ? -10.009 45.915 -61.969 1.00 70.62 196 LYS C N 1
ATOM 3914 C CA . LYS C 1 156 ? -10.429 47.314 -61.976 1.00 64.76 196 LYS C CA 1
ATOM 3915 C C . LYS C 1 156 ? -9.613 48.180 -61.009 1.00 73.97 196 LYS C C 1
ATOM 3916 O O . LYS C 1 156 ? -9.686 49.407 -61.065 1.00 81.35 196 LYS C O 1
ATOM 3922 N N . TYR C 1 157 ? -8.851 47.546 -60.120 1.00 75.03 197 TYR C N 1
ATOM 3923 C CA . TYR C 1 157 ? -7.993 48.277 -59.186 1.00 71.33 197 TYR C CA 1
ATOM 3924 C C . TYR C 1 157 ? -6.671 48.682 -59.837 1.00 62.57 197 TYR C C 1
ATOM 3925 O O . TYR C 1 157 ? -6.489 48.543 -61.048 1.00 70.45 197 TYR C O 1
ATOM 3934 N N . GLU C 1 169 ? -11.714 50.610 -41.906 1.00 74.65 209 GLU C N 1
ATOM 3935 C CA . GLU C 1 169 ? -12.159 50.203 -43.236 1.00 81.40 209 GLU C CA 1
ATOM 3936 C C . GLU C 1 169 ? -11.362 49.003 -43.750 1.00 79.63 209 GLU C C 1
ATOM 3937 O O . GLU C 1 169 ? -11.923 48.075 -44.338 1.00 67.46 209 GLU C O 1
ATOM 3943 N N . LEU C 1 170 ? -10.051 49.032 -43.529 1.00 74.45 210 LEU C N 1
ATOM 3944 C CA . LEU C 1 170 ? -9.184 47.919 -43.895 1.00 71.58 210 LEU C CA 1
ATOM 3945 C C . LEU C 1 170 ? -9.453 46.727 -42.985 1.00 70.92 210 LEU C C 1
ATOM 3946 O O . LEU C 1 170 ? -9.629 45.591 -43.441 1.00 66.71 210 LEU C O 1
ATOM 3951 N N . ILE C 1 171 ? -9.509 47.022 -41.691 1.00 63.94 211 ILE C N 1
ATOM 3952 C CA . ILE C 1 171 ? -9.852 46.051 -40.667 1.00 66.73 211 ILE C CA 1
ATOM 3953 C C . ILE C 1 171 ? -11.248 45.515 -40.936 1.00 60.31 211 ILE C C 1
ATOM 3954 O O . ILE C 1 171 ? -11.502 44.316 -40.832 1.00 67.58 211 ILE C O 1
ATOM 3959 N N . ASN C 1 172 ? -12.145 46.426 -41.297 1.00 64.86 212 ASN C N 1
ATOM 3960 C CA . ASN C 1 172 ? -13.536 46.090 -41.570 1.00 70.68 212 ASN C CA 1
ATOM 3961 C C . ASN C 1 172 ? -13.659 45.115 -42.740 1.00 62.04 212 ASN C C 1
ATOM 3962 O O . ASN C 1 172 ? -14.641 44.381 -42.849 1.00 65.97 212 ASN C O 1
ATOM 3967 N N . PHE C 1 173 ? -12.648 45.116 -43.605 1.00 61.25 213 PHE C N 1
ATOM 3968 C CA . PHE C 1 173 ? -12.614 44.246 -44.775 1.00 62.64 213 PHE C CA 1
ATOM 3969 C C . PHE C 1 173 ? -11.957 42.901 -44.461 1.00 64.17 213 PHE C C 1
ATOM 3970 O O . PHE C 1 173 ? -12.457 41.848 -44.868 1.00 52.00 213 PHE C O 1
ATOM 3978 N N . ILE C 1 174 ? -10.848 42.939 -43.723 1.00 64.66 214 ILE C N 1
ATOM 3979 C CA . ILE C 1 174 ? -10.065 41.730 -43.466 1.00 56.43 214 ILE C CA 1
ATOM 3980 C C . ILE C 1 174 ? -10.488 40.902 -42.251 1.00 58.38 214 ILE C C 1
ATOM 3981 O O . ILE C 1 174 ? -10.092 39.742 -42.128 1.00 68.38 214 ILE C O 1
ATOM 3986 N N . THR C 1 175 ? -11.284 41.482 -41.361 1.00 61.60 215 THR C N 1
ATOM 3987 C CA . THR C 1 175 ? -11.721 40.759 -40.171 1.00 59.12 215 THR C CA 1
ATOM 3988 C C . THR C 1 175 ? -12.581 39.533 -40.535 1.00 58.94 215 THR C C 1
ATOM 3989 O O . THR C 1 175 ? -12.335 38.444 -40.015 1.00 59.71 215 THR C O 1
ATOM 3993 N N . PRO C 1 176 ? -13.574 39.688 -41.443 1.00 62.37 216 PRO C N 1
ATOM 3994 C CA . PRO C 1 176 ? -14.320 38.467 -41.787 1.00 66.53 216 PRO C CA 1
ATOM 3995 C C . PRO C 1 176 ? -13.477 37.399 -42.488 1.00 61.11 216 PRO C C 1
ATOM 3996 O O . PRO C 1 176 ? -13.692 36.212 -42.238 1.00 54.68 216 PRO C O 1
ATOM 4000 N N . ILE C 1 177 ? -12.542 37.809 -43.343 1.00 55.83 217 ILE C N 1
ATOM 4001 C CA . ILE C 1 177 ? -11.694 36.855 -44.060 1.00 56.09 217 ILE C CA 1
ATOM 4002 C C . ILE C 1 177 ? -10.824 36.058 -43.093 1.00 52.99 217 ILE C C 1
ATOM 4003 O O . ILE C 1 177 ? -10.738 34.832 -43.186 1.00 46.46 217 ILE C O 1
ATOM 4008 N N . TYR C 1 178 ? -10.186 36.760 -42.161 1.00 54.86 218 TYR C N 1
ATOM 4009 C CA . TYR C 1 178 ? -9.322 36.120 -41.176 1.00 50.16 218 TYR C CA 1
ATOM 4010 C C . TYR C 1 178 ? -10.130 35.238 -40.230 1.00 52.24 218 TYR C C 1
ATOM 4011 O O . TYR C 1 178 ? -9.727 34.118 -39.914 1.00 45.57 218 TYR C O 1
ATOM 4020 N N . ASP C 1 179 ? -11.273 35.751 -39.785 1.00 48.46 219 ASP C N 1
ATOM 4021 C CA . ASP C 1 179 ? -12.138 35.016 -38.872 1.00 41.40 219 ASP C CA 1
ATOM 4022 C C . ASP C 1 179 ? -12.666 33.749 -39.535 1.00 48.53 219 ASP C C 1
ATOM 4023 O O . ASP C 1 179 ? -12.848 32.727 -38.876 1.00 62.27 219 ASP C O 1
ATOM 4028 N N . ASP C 1 180 ? -12.910 33.824 -40.841 1.00 54.89 220 ASP C N 1
ATOM 4029 C CA . ASP C 1 180 ? -13.365 32.665 -41.600 1.00 49.05 220 ASP C CA 1
ATOM 4030 C C . ASP C 1 180 ? -12.228 31.655 -41.735 1.00 44.95 220 ASP C C 1
ATOM 4031 O O . ASP C 1 180 ? -12.457 30.445 -41.753 1.00 39.63 220 ASP C O 1
ATOM 4036 N N . PHE C 1 181 ? -11.001 32.165 -41.814 1.00 40.90 221 PHE C N 1
ATOM 4037 C CA . PHE C 1 181 ? -9.814 31.320 -41.914 1.00 32.73 221 PHE C CA 1
ATOM 4038 C C . PHE C 1 181 ? -9.599 30.526 -40.631 1.00 46.42 221 PHE C C 1
ATOM 4039 O O . PHE C 1 181 ? -9.438 29.305 -40.667 1.00 51.38 221 PHE C O 1
ATOM 4047 N N . ILE C 1 182 ? -9.595 31.221 -39.500 1.00 44.17 222 ILE C N 1
ATOM 4048 C CA . ILE C 1 182 ? -9.410 30.564 -38.215 1.00 36.47 222 ILE C CA 1
ATOM 4049 C C . ILE C 1 182 ? -10.582 29.638 -37.902 1.00 44.20 222 ILE C C 1
ATOM 4050 O O . ILE C 1 182 ? -10.403 28.571 -37.309 1.00 49.35 222 ILE C O 1
ATOM 4055 N N . LYS C 1 183 ? -11.777 30.031 -38.332 1.00 37.31 223 LYS C N 1
ATOM 4056 C CA . LYS C 1 183 ? -12.961 29.205 -38.126 1.00 45.90 223 LYS C CA 1
ATOM 4057 C C . LYS C 1 183 ? -12.829 27.905 -38.914 1.00 58.34 223 LYS C C 1
ATOM 4058 O O . LYS C 1 183 ? -13.159 26.826 -38.416 1.00 51.30 223 LYS C O 1
ATOM 4064 N N . ASN C 1 184 ? -12.332 28.022 -40.143 1.00 47.07 224 ASN C N 1
ATOM 4065 C CA . ASN C 1 184 ? -12.152 26.870 -41.014 1.00 45.14 224 ASN C CA 1
ATOM 4066 C C . ASN C 1 184 ? -11.130 25.889 -40.450 1.00 44.66 224 ASN C C 1
ATOM 4067 O O . ASN C 1 184 ? -11.299 24.676 -40.559 1.00 37.50 224 ASN C O 1
ATOM 4072 N N . LEU C 1 185 ? -10.079 26.418 -39.832 1.00 41.04 225 LEU C N 1
ATOM 4073 C CA . LEU C 1 185 ? -9.072 25.584 -39.188 1.00 32.92 225 LEU C CA 1
ATOM 4074 C C . LEU C 1 185 ? -9.638 24.944 -37.923 1.00 49.11 225 LEU C C 1
ATOM 4075 O O . LEU C 1 185 ? -9.291 23.814 -37.574 1.00 44.74 225 LEU C O 1
ATOM 4080 N N . THR C 1 186 ? -10.526 25.669 -37.250 1.00 42.70 226 THR C N 1
ATOM 4081 C CA . THR C 1 186 ? -11.116 25.189 -36.010 1.00 38.93 226 THR C CA 1
ATOM 4082 C C . THR C 1 186 ? -12.087 24.052 -36.309 1.00 43.68 226 THR C C 1
ATOM 4083 O O . THR C 1 186 ? -12.152 23.065 -35.574 1.00 53.37 226 THR C O 1
ATOM 4087 N N . ASP C 1 187 ? -12.838 24.191 -37.396 1.00 46.50 227 ASP C N 1
ATOM 4088 C CA . ASP C 1 187 ? -13.764 23.144 -37.811 1.00 49.65 227 ASP C CA 1
ATOM 4089 C C . ASP C 1 187 ? -12.981 21.966 -38.378 1.00 46.55 227 ASP C C 1
ATOM 4090 O O . ASP C 1 187 ? -13.422 20.819 -38.313 1.00 46.53 227 ASP C O 1
ATOM 4095 N N . LEU C 1 188 ? -11.805 22.263 -38.920 1.00 44.76 228 LEU C N 1
ATOM 4096 C CA . LEU C 1 188 ? -10.931 21.238 -39.469 1.00 35.71 228 LEU C CA 1
ATOM 4097 C C . LEU C 1 188 ? -10.383 20.392 -38.332 1.00 40.34 228 LEU C C 1
ATOM 4098 O O . LEU C 1 188 ? -10.265 19.171 -38.448 1.00 40.50 228 LEU C O 1
ATOM 4103 N N . ILE C 1 189 ? -10.048 21.058 -37.232 1.00 38.18 229 ILE C N 1
ATOM 4104 C CA . ILE C 1 189 ? -9.631 20.380 -36.013 1.00 40.16 229 ILE C CA 1
ATOM 4105 C C . ILE C 1 189 ? -10.766 19.502 -35.503 1.00 48.52 229 ILE C C 1
ATOM 4106 O O . ILE C 1 189 ? -10.549 18.378 -35.043 1.00 47.48 229 ILE C O 1
ATOM 4111 N N . ASN C 1 190 ? -11.986 20.019 -35.617 1.00 41.83 230 ASN C N 1
ATOM 4112 C CA . ASN C 1 190 ? -13.165 19.295 -35.172 1.00 45.04 230 ASN C CA 1
ATOM 4113 C C . ASN C 1 190 ? -13.473 18.108 -36.083 1.00 49.38 230 ASN C C 1
ATOM 4114 O O . ASN C 1 190 ? -13.854 17.038 -35.606 1.00 59.63 230 ASN C O 1
ATOM 4119 N N . ASP C 1 191 ? -13.295 18.293 -37.390 1.00 39.04 231 ASP C N 1
ATOM 4120 C CA . ASP C 1 191 ? -13.541 17.216 -38.343 1.00 44.51 231 ASP C CA 1
ATOM 4121 C C . ASP C 1 191 ? -12.597 16.051 -38.090 1.00 45.53 231 ASP C C 1
ATOM 4122 O O . ASP C 1 191 ? -12.995 14.885 -38.150 1.00 47.72 231 ASP C O 1
ATOM 4127 N N . LEU C 1 192 ? -11.350 16.383 -37.773 1.00 48.95 232 LEU C N 1
ATOM 4128 C CA . LEU C 1 192 ? -10.322 15.385 -37.511 1.00 39.40 232 LEU C CA 1
ATOM 4129 C C . LEU C 1 192 ? -10.642 14.550 -36.279 1.00 41.09 232 LEU C C 1
ATOM 4130 O O . LEU C 1 192 ? -10.488 13.327 -36.288 1.00 40.83 232 LEU C O 1
ATOM 4135 N N . GLN C 1 193 ? -11.088 15.224 -35.224 1.00 46.95 233 GLN C N 1
ATOM 4136 C CA . GLN C 1 193 ? -11.411 14.571 -33.964 1.00 42.67 233 GLN C CA 1
ATOM 4137 C C . GLN C 1 193 ? -12.608 13.643 -34.129 1.00 49.55 233 GLN C C 1
ATOM 4138 O O . GLN C 1 193 ? -12.727 12.631 -33.436 1.00 48.85 233 GLN C O 1
ATOM 4144 N N . ILE C 1 194 ? -13.487 13.989 -35.064 1.00 44.99 234 ILE C N 1
ATOM 4145 C CA . ILE C 1 194 ? -14.658 13.173 -35.352 1.00 42.66 234 ILE C CA 1
ATOM 4146 C C . ILE C 1 194 ? -14.264 11.945 -36.168 1.00 55.37 234 ILE C C 1
ATOM 4147 O O . ILE C 1 194 ? -14.637 10.821 -35.823 1.00 61.75 234 ILE C O 1
ATOM 4152 N N . LYS C 1 195 ? -13.484 12.159 -37.228 1.00 44.02 235 LYS C N 1
ATOM 4153 C CA . LYS C 1 195 ? -13.113 11.075 -38.140 1.00 44.56 235 LYS C CA 1
ATOM 4154 C C . LYS C 1 195 ? -12.209 10.026 -37.503 1.00 48.50 235 LYS C C 1
ATOM 4155 O O . LYS C 1 195 ? -12.321 8.837 -37.807 1.00 61.77 235 LYS C O 1
ATOM 4161 N N . LEU C 1 196 ? -11.324 10.460 -36.613 1.00 44.54 236 LEU C N 1
ATOM 4162 C CA . LEU C 1 196 ? -10.431 9.530 -35.935 1.00 49.37 236 LEU C CA 1
ATOM 4163 C C . LEU C 1 196 ? -11.199 8.702 -34.916 1.00 51.38 236 LEU C C 1
ATOM 4164 O O . LEU C 1 196 ? -10.913 7.521 -34.713 1.00 56.15 236 LEU C O 1
ATOM 4169 N N . LYS C 1 197 ? -12.184 9.330 -34.286 1.00 56.09 237 LYS C N 1
ATOM 4170 C CA . LYS C 1 197 ? -13.026 8.662 -33.303 1.00 58.27 237 LYS C CA 1
ATOM 4171 C C . LYS C 1 197 ? -13.891 7.601 -33.980 1.00 63.08 237 LYS C C 1
ATOM 4172 O O . LYS C 1 197 ? -14.186 6.555 -33.398 1.00 68.67 237 LYS C O 1
ATOM 4178 N N . ASN C 1 198 ? -14.281 7.886 -35.220 1.00 50.86 238 ASN C N 1
ATOM 4179 C CA . ASN C 1 198 ? -15.112 6.993 -36.027 1.00 57.83 238 ASN C CA 1
ATOM 4180 C C . ASN C 1 198 ? -14.393 5.728 -36.507 1.00 70.23 238 ASN C C 1
ATOM 4181 O O . ASN C 1 198 ? -15.019 4.841 -37.090 1.00 83.33 238 ASN C O 1
ATOM 4186 N N . ILE C 1 199 ? -13.085 5.650 -36.265 1.00 59.30 239 ILE C N 1
ATOM 4187 C CA . ILE C 1 199 ? -12.291 4.494 -36.685 1.00 52.12 239 ILE C CA 1
ATOM 4188 C C . ILE C 1 199 ? -11.471 3.911 -35.537 1.00 61.68 239 ILE C C 1
ATOM 4189 O O . ILE C 1 199 ? -11.574 4.357 -34.395 1.00 69.92 239 ILE C O 1
ATOM 4194 N N . LYS D 1 7 ? -22.726 25.183 -29.695 1.00 102.52 47 LYS D N 1
ATOM 4195 C CA . LYS D 1 7 ? -21.417 25.452 -30.280 1.00 104.74 47 LYS D CA 1
ATOM 4196 C C . LYS D 1 7 ? -21.131 26.949 -30.288 1.00 108.80 47 LYS D C 1
ATOM 4197 O O . LYS D 1 7 ? -22.043 27.764 -30.427 1.00 86.61 47 LYS D O 1
ATOM 4203 N N . ASN D 1 8 ? -19.861 27.311 -30.143 1.00 114.26 48 ASN D N 1
ATOM 4204 C CA . ASN D 1 8 ? -19.502 28.714 -29.988 1.00 97.81 48 ASN D CA 1
ATOM 4205 C C . ASN D 1 8 ? -19.534 29.481 -31.306 1.00 90.76 48 ASN D C 1
ATOM 4206 O O . ASN D 1 8 ? -19.029 30.599 -31.383 1.00 80.29 48 ASN D O 1
ATOM 4208 N N . ASN D 1 9 ? -20.126 28.890 -32.341 1.00 76.64 49 ASN D N 1
ATOM 4209 C CA . ASN D 1 9 ? -20.265 29.592 -33.611 1.00 83.28 49 ASN D CA 1
ATOM 4210 C C . ASN D 1 9 ? -21.629 30.273 -33.744 1.00 86.03 49 ASN D C 1
ATOM 4211 O O . ASN D 1 9 ? -21.834 31.086 -34.644 1.00 82.18 49 ASN D O 1
ATOM 4216 N N . ILE D 1 10 ? -22.559 29.942 -32.849 1.00 68.75 50 ILE D N 1
ATOM 4217 C CA . ILE D 1 10 ? -23.825 30.667 -32.791 1.00 74.74 50 ILE D CA 1
ATOM 4218 C C . ILE D 1 10 ? -23.621 32.104 -32.323 1.00 67.87 50 ILE D C 1
ATOM 4219 O O . ILE D 1 10 ? -24.089 33.067 -32.957 1.00 73.11 50 ILE D O 1
ATOM 4224 N N . ILE D 1 11 ? -22.883 32.237 -31.226 1.00 61.37 51 ILE D N 1
ATOM 4225 C CA . ILE D 1 11 ? -22.575 33.541 -30.669 1.00 63.97 51 ILE D CA 1
ATOM 4226 C C . ILE D 1 11 ? -21.774 34.348 -31.686 1.00 64.92 51 ILE D C 1
ATOM 4227 O O . ILE D 1 11 ? -21.959 35.556 -31.804 1.00 71.41 51 ILE D O 1
ATOM 4232 N N . GLU D 1 12 ? -20.927 33.668 -32.454 1.00 62.06 52 GLU D N 1
ATOM 4233 C CA . GLU D 1 12 ? -20.099 34.335 -33.452 1.00 56.47 52 GLU D CA 1
ATOM 4234 C C . GLU D 1 12 ? -20.884 34.765 -34.691 1.00 58.87 52 GLU D C 1
ATOM 4235 O O . GLU D 1 12 ? -20.614 35.829 -35.250 1.00 69.83 52 GLU D O 1
ATOM 4241 N N . GLU D 1 13 ? -21.848 33.959 -35.126 1.00 49.46 53 GLU D N 1
ATOM 4242 C CA . GLU D 1 13 ? -22.645 34.346 -36.289 1.00 61.02 53 GLU D CA 1
ATOM 4243 C C . GLU D 1 13 ? -23.599 35.489 -35.950 1.00 59.74 53 GLU D C 1
ATOM 4244 O O . GLU D 1 13 ? -23.787 36.417 -36.754 1.00 70.98 53 GLU D O 1
ATOM 4250 N N . PHE D 1 14 ? -24.179 35.447 -34.754 1.00 51.27 54 PHE D N 1
ATOM 4251 C CA . PHE D 1 14 ? -25.028 36.555 -34.328 1.00 54.06 54 PHE D CA 1
ATOM 4252 C C . PHE D 1 14 ? -24.187 37.828 -34.146 1.00 48.58 54 PHE D C 1
ATOM 4253 O O . PHE D 1 14 ? -24.587 38.928 -34.576 1.00 48.55 54 PHE D O 1
ATOM 4261 N N . ASP D 1 15 ? -23.017 37.674 -33.525 1.00 48.46 55 ASP D N 1
ATOM 4262 C CA . ASP D 1 15 ? -22.076 38.786 -33.404 1.00 47.16 55 ASP D CA 1
ATOM 4263 C C . ASP D 1 15 ? -21.737 39.377 -34.768 1.00 53.06 55 ASP D C 1
ATOM 4264 O O . ASP D 1 15 ? -21.653 40.596 -34.912 1.00 51.39 55 ASP D O 1
ATOM 4269 N N . LYS D 1 16 ? -21.576 38.517 -35.773 1.00 56.62 56 LYS D N 1
ATOM 4270 C CA . LYS D 1 16 ? -21.247 38.989 -37.114 1.00 41.83 56 LYS D CA 1
ATOM 4271 C C . LYS D 1 16 ? -22.411 39.766 -37.707 1.00 49.07 56 LYS D C 1
ATOM 4272 O O . LYS D 1 16 ? -22.205 40.766 -38.399 1.00 49.20 56 LYS D O 1
ATOM 4278 N N . LEU D 1 17 ? -23.632 39.308 -37.443 1.00 43.75 57 LEU D N 1
ATOM 4279 C CA . LEU D 1 17 ? -24.808 40.063 -37.869 1.00 39.38 57 LEU D CA 1
ATOM 4280 C C . LEU D 1 17 ? -24.742 41.486 -37.318 1.00 40.09 57 LEU D C 1
ATOM 4281 O O . LEU D 1 17 ? -24.833 42.477 -38.072 1.00 43.29 57 LEU D O 1
ATOM 4286 N N . SER D 1 18 ? -24.522 41.576 -36.007 1.00 46.67 58 SER D N 1
ATOM 4287 C CA . SER D 1 18 ? -24.448 42.873 -35.336 1.00 40.84 58 SER D CA 1
ATOM 4288 C C . SER D 1 18 ? -23.342 43.762 -35.908 1.00 41.61 58 SER D C 1
ATOM 4289 O O . SER D 1 18 ? -23.563 44.944 -36.187 1.00 42.25 58 SER D O 1
ATOM 4292 N N . ASP D 1 19 ? -22.158 43.186 -36.087 1.00 42.85 59 ASP D N 1
ATOM 4293 C CA . ASP D 1 19 ? -21.004 43.933 -36.577 1.00 43.24 59 ASP D CA 1
ATOM 4294 C C . ASP D 1 19 ? -21.201 44.445 -38.002 1.00 50.02 59 ASP D C 1
ATOM 4295 O O . ASP D 1 19 ? -20.894 45.604 -38.294 1.00 53.33 59 ASP D O 1
ATOM 4300 N N . ASP D 1 20 ? -21.727 43.592 -38.878 1.00 40.95 60 ASP D N 1
ATOM 4301 C CA . ASP D 1 20 ? -21.998 43.992 -40.256 1.00 43.19 60 ASP D CA 1
ATOM 4302 C C . ASP D 1 20 ? -22.983 45.155 -40.265 1.00 47.56 60 ASP D C 1
ATOM 4303 O O . ASP D 1 20 ? -22.777 46.161 -40.970 1.00 53.51 60 ASP D O 1
ATOM 4308 N N . PHE D 1 21 ? -24.047 45.020 -39.475 1.00 45.02 61 PHE D N 1
ATOM 4309 C CA . PHE D 1 21 ? -25.035 46.090 -39.385 1.00 36.96 61 PHE D CA 1
ATOM 4310 C C . PHE D 1 21 ? -24.395 47.398 -38.917 1.00 43.47 61 PHE D C 1
ATOM 4311 O O . PHE D 1 21 ? -24.651 48.466 -39.485 1.00 45.01 61 PHE D O 1
ATOM 4319 N N . SER D 1 22 ? -23.545 47.305 -37.899 1.00 39.38 62 SER D N 1
ATOM 4320 C CA . SER D 1 22 ? -22.858 48.478 -37.371 1.00 40.87 62 SER D CA 1
ATOM 4321 C C . SER D 1 22 ? -22.003 49.146 -38.441 1.00 50.18 62 SER D C 1
ATOM 4322 O O . SER D 1 22 ? -21.995 50.374 -38.566 1.00 54.54 62 SER D O 1
ATOM 4325 N N . ASN D 1 23 ? -21.294 48.332 -39.218 1.00 45.45 63 ASN D N 1
ATOM 4326 C CA . ASN D 1 23 ? -20.479 48.846 -40.310 1.00 45.32 63 ASN D CA 1
ATOM 4327 C C . ASN D 1 23 ? -21.316 49.613 -41.332 1.00 54.56 63 ASN D C 1
ATOM 4328 O O . ASN D 1 23 ? -20.977 50.747 -41.694 1.00 56.08 63 ASN D O 1
ATOM 4333 N N . ASP D 1 24 ? -22.416 49.006 -41.777 1.00 38.92 64 ASP D N 1
ATOM 4334 C CA . ASP D 1 24 ? -23.299 49.665 -42.742 1.00 39.81 64 ASP D CA 1
ATOM 4335 C C . ASP D 1 24 ? -23.828 50.995 -42.199 1.00 47.41 64 ASP D C 1
ATOM 4336 O O . ASP D 1 24 ? -23.856 52.012 -42.913 1.00 42.96 64 ASP D O 1
ATOM 4341 N N . ILE D 1 25 ? -24.233 50.982 -40.929 1.00 43.93 65 ILE D N 1
ATOM 4342 C CA . ILE D 1 25 ? -24.731 52.188 -40.279 1.00 30.44 65 ILE D CA 1
ATOM 4343 C C . ILE D 1 25 ? -23.654 53.270 -40.273 1.00 43.44 65 ILE D C 1
ATOM 4344 O O . ILE D 1 25 ? -23.937 54.435 -40.560 1.00 45.33 65 ILE D O 1
ATOM 4349 N N . ASN D 1 26 ? -22.416 52.876 -39.982 1.00 44.21 66 ASN D N 1
ATOM 4350 C CA . ASN D 1 26 ? -21.298 53.817 -39.972 1.00 55.91 66 ASN D CA 1
ATOM 4351 C C . ASN D 1 26 ? -21.024 54.420 -41.351 1.00 48.19 66 ASN D C 1
ATOM 4352 O O . ASN D 1 26 ? -20.775 55.625 -41.473 1.00 58.24 66 ASN D O 1
ATOM 4357 N N . ALA D 1 27 ? -21.089 53.591 -42.388 1.00 41.96 67 ALA D N 1
ATOM 4358 C CA . ALA D 1 27 ? -20.947 54.091 -43.754 1.00 44.46 67 ALA D CA 1
ATOM 4359 C C . ALA D 1 27 ? -22.021 55.140 -44.044 1.00 47.02 67 ALA D C 1
ATOM 4360 O O . ALA D 1 27 ? -21.730 56.223 -44.572 1.00 52.29 67 ALA D O 1
ATOM 4362 N N . THR D 1 28 ? -23.259 54.815 -43.675 1.00 39.13 68 THR D N 1
ATOM 4363 C CA . THR D 1 28 ? -24.371 55.751 -43.816 1.00 41.60 68 THR D CA 1
ATOM 4364 C C . THR D 1 28 ? -24.080 57.079 -43.108 1.00 53.30 68 THR D C 1
ATOM 4365 O O . THR D 1 28 ? -24.330 58.165 -43.654 1.00 53.18 68 THR D O 1
ATOM 4369 N N . LYS D 1 29 ? -23.543 56.982 -41.894 1.00 47.13 69 LYS D N 1
ATOM 4370 C CA . LYS D 1 29 ? -23.188 58.163 -41.116 1.00 46.10 69 LYS D CA 1
ATOM 4371 C C . LYS D 1 29 ? -22.184 59.020 -41.872 1.00 47.72 69 LYS D C 1
ATOM 4372 O O . LYS D 1 29 ? -22.334 60.242 -41.951 1.00 53.72 69 LYS D O 1
ATOM 4378 N N . GLN D 1 30 ? -21.167 58.371 -42.433 1.00 51.01 70 GLN D N 1
ATOM 4379 C CA . GLN D 1 30 ? -20.168 59.076 -43.227 1.00 55.79 70 GLN D CA 1
ATOM 4380 C C . GLN D 1 30 ? -20.832 59.809 -44.394 1.00 59.61 70 GLN D C 1
ATOM 4381 O O . GLN D 1 30 ? -20.498 60.962 -44.686 1.00 57.35 70 GLN D O 1
ATOM 4383 N N . THR D 1 31 ? -21.785 59.141 -45.041 1.00 48.67 71 THR D N 1
ATOM 4384 C CA . THR D 1 31 ? -22.527 59.747 -46.147 1.00 41.03 71 THR D CA 1
ATOM 4385 C C . THR D 1 31 ? -23.272 61.020 -45.727 1.00 49.54 71 THR D C 1
ATOM 4386 O O . THR D 1 31 ? -23.159 62.062 -46.384 1.00 61.20 71 THR D O 1
ATOM 4390 N N . ILE D 1 32 ? -24.031 60.935 -44.637 1.00 44.19 72 ILE D N 1
ATOM 4391 C CA . ILE D 1 32 ? -24.803 62.087 -44.159 1.00 47.40 72 ILE D CA 1
ATOM 4392 C C . ILE D 1 32 ? -23.906 63.247 -43.709 1.00 51.63 72 ILE D C 1
ATOM 4393 O O . ILE D 1 32 ? -24.186 64.428 -43.989 1.00 62.43 72 ILE D O 1
ATOM 4398 N N . LYS D 1 33 ? -22.820 62.907 -43.022 1.00 45.35 73 LYS D N 1
ATOM 4399 C CA . LYS D 1 33 ? -21.847 63.905 -42.609 1.00 56.92 73 LYS D CA 1
ATOM 4400 C C . LYS D 1 33 ? -21.306 64.607 -43.851 1.00 58.41 73 LYS D C 1
ATOM 4401 O O . LYS D 1 33 ? -21.157 65.830 -43.866 1.00 57.90 73 LYS D O 1
ATOM 4407 N N . ASP D 1 34 ? -21.031 63.825 -44.894 1.00 57.08 74 ASP D N 1
ATOM 4408 C CA . ASP D 1 34 ? -20.585 64.376 -46.171 1.00 53.39 74 ASP D CA 1
ATOM 4409 C C . ASP D 1 34 ? -21.624 65.316 -46.781 1.00 52.62 74 ASP D C 1
ATOM 4410 O O . ASP D 1 34 ? -21.268 66.329 -47.382 1.00 64.47 74 ASP D O 1
ATOM 4415 N N . LEU D 1 35 ? -22.903 64.983 -46.626 1.00 54.27 75 LEU D N 1
ATOM 4416 C CA . LEU D 1 35 ? -23.977 65.874 -47.071 1.00 51.07 75 LEU D CA 1
ATOM 4417 C C . LEU D 1 35 ? -23.864 67.234 -46.390 1.00 56.90 75 LEU D C 1
ATOM 4418 O O . LEU D 1 35 ? -23.785 68.285 -47.053 1.00 61.81 75 LEU D O 1
ATOM 4423 N N . PHE D 1 36 ? -23.843 67.198 -45.058 1.00 59.16 76 PHE D N 1
ATOM 4424 C CA . PHE D 1 36 ? -23.774 68.422 -44.263 1.00 58.84 76 PHE D CA 1
ATOM 4425 C C . PHE D 1 36 ? -22.524 69.248 -44.583 1.00 69.21 76 PHE D C 1
ATOM 4426 O O . PHE D 1 36 ? -22.584 70.477 -44.626 1.00 59.57 76 PHE D O 1
ATOM 4434 N N . LEU D 1 37 ? -21.397 68.573 -44.804 1.00 59.12 77 LEU D N 1
ATOM 4435 C CA . LEU D 1 37 ? -20.158 69.256 -45.170 1.00 61.86 77 LEU D CA 1
ATOM 4436 C C . LEU D 1 37 ? -20.273 69.916 -46.543 1.00 69.43 77 LEU D C 1
ATOM 4437 O O . LEU D 1 37 ? -19.836 71.053 -46.734 1.00 69.95 77 LEU D O 1
ATOM 4442 N N . ASP D 1 38 ? -20.868 69.197 -47.492 1.00 63.35 78 ASP D N 1
ATOM 4443 C CA . ASP D 1 38 ? -21.035 69.708 -48.847 1.00 65.22 78 ASP D CA 1
ATOM 4444 C C . ASP D 1 38 ? -21.935 70.937 -48.859 1.00 74.64 78 ASP D C 1
ATOM 4445 O O . ASP D 1 38 ? -21.755 71.832 -49.689 1.00 80.51 78 ASP D O 1
ATOM 4450 N N . ILE D 1 39 ? -22.904 70.989 -47.948 1.00 73.65 79 ILE D N 1
ATOM 4451 C CA . ILE D 1 39 ? -23.717 72.199 -47.843 1.00 67.79 79 ILE D CA 1
ATOM 4452 C C . ILE D 1 39 ? -22.888 73.336 -47.222 1.00 74.34 79 ILE D C 1
ATOM 4453 O O . ILE D 1 39 ? -23.048 74.497 -47.608 1.00 77.96 79 ILE D O 1
ATOM 4458 N N . GLU D 1 40 ? -21.992 73.017 -46.285 1.00 82.82 80 GLU D N 1
ATOM 4459 C CA . GLU D 1 40 ? -21.094 74.043 -45.738 1.00 84.00 80 GLU D CA 1
ATOM 4460 C C . GLU D 1 40 ? -19.960 74.364 -46.710 1.00 88.59 80 GLU D C 1
ATOM 4461 O O . GLU D 1 40 ? -18.798 74.450 -46.313 1.00 90.35 80 GLU D O 1
ATOM 4467 N N . ALA D 1 41 ? -20.300 74.546 -47.977 1.00 84.79 81 ALA D N 1
ATOM 4468 C CA . ALA D 1 41 ? -19.341 74.976 -48.978 1.00 77.92 81 ALA D CA 1
ATOM 4469 C C . ALA D 1 41 ? -19.998 76.083 -49.778 1.00 89.91 81 ALA D C 1
ATOM 4470 O O . ALA D 1 41 ? -19.710 76.279 -50.958 1.00 95.57 81 ALA D O 1
ATOM 4472 N N . SER D 1 42 ? -20.893 76.801 -49.109 1.00 75.56 82 SER D N 1
ATOM 4473 C CA . SER D 1 42 ? -21.763 77.763 -49.766 1.00 70.45 82 SER D CA 1
ATOM 4474 C C . SER D 1 42 ? -22.078 78.942 -48.852 1.00 66.68 82 SER D C 1
ATOM 4475 O O . SER D 1 42 ? -22.649 78.767 -47.775 1.00 55.29 82 SER D O 1
ATOM 4478 N N . VAL D 1 51 ? -23.548 78.276 -42.801 1.00 89.27 91 VAL D N 1
ATOM 4479 C CA . VAL D 1 51 ? -23.786 79.038 -41.583 1.00 88.55 91 VAL D CA 1
ATOM 4480 C C . VAL D 1 51 ? -23.511 78.150 -40.362 1.00 92.08 91 VAL D C 1
ATOM 4481 O O . VAL D 1 51 ? -23.513 76.924 -40.464 1.00 90.13 91 VAL D O 1
ATOM 4485 N N . LYS D 1 52 ? -23.261 78.776 -39.218 1.00 82.77 92 LYS D N 1
ATOM 4486 C CA . LYS D 1 52 ? -22.940 78.068 -37.977 1.00 74.52 92 LYS D CA 1
ATOM 4487 C C . LYS D 1 52 ? -24.080 77.181 -37.471 1.00 82.33 92 LYS D C 1
ATOM 4488 O O . LYS D 1 52 ? -23.843 76.146 -36.845 1.00 79.43 92 LYS D O 1
ATOM 4490 N N . LEU D 1 53 ? -25.311 77.575 -37.773 1.00 68.89 93 LEU D N 1
ATOM 4491 C CA . LEU D 1 53 ? -26.495 76.906 -37.243 1.00 70.69 93 LEU D CA 1
ATOM 4492 C C . LEU D 1 53 ? -26.584 75.403 -37.515 1.00 78.64 93 LEU D C 1
ATOM 4493 O O . LEU D 1 53 ? -26.804 74.614 -36.584 1.00 77.75 93 LEU D O 1
ATOM 4498 N N . LEU D 1 54 ? -26.370 74.989 -38.760 1.00 69.20 94 LEU D N 1
ATOM 4499 C CA . LEU D 1 54 ? -26.481 73.569 -39.074 1.00 73.88 94 LEU D CA 1
ATOM 4500 C C . LEU D 1 54 ? -25.402 72.737 -38.377 1.00 75.71 94 LEU D C 1
ATOM 4501 O O . LEU D 1 54 ? -25.508 71.510 -38.330 1.00 79.79 94 LEU D O 1
ATOM 4506 N N . SER D 1 55 ? -24.377 73.396 -37.832 1.00 87.85 95 SER D N 1
ATOM 4507 C CA . SER D 1 55 ? -23.352 72.668 -37.091 1.00 85.67 95 SER D CA 1
ATOM 4508 C C . SER D 1 55 ? -24.009 71.941 -35.927 1.00 85.62 95 SER D C 1
ATOM 4509 O O . SER D 1 55 ? -23.570 70.860 -35.535 1.00 95.69 95 SER D O 1
ATOM 4511 N N . LYS D 1 56 ? -25.075 72.529 -35.390 1.00 75.29 96 LYS D N 1
ATOM 4512 C CA . LYS D 1 56 ? -25.875 71.828 -34.398 1.00 77.63 96 LYS D CA 1
ATOM 4513 C C . LYS D 1 56 ? -26.727 70.760 -35.086 1.00 91.70 96 LYS D C 1
ATOM 4514 O O . LYS D 1 56 ? -26.703 69.583 -34.696 1.00 88.78 96 LYS D O 1
ATOM 4516 N N . TYR D 1 57 ? -27.419 71.168 -36.151 1.00 72.67 97 TYR D N 1
ATOM 4517 C CA . TYR D 1 57 ? -28.334 70.290 -36.883 1.00 70.98 97 TYR D CA 1
ATOM 4518 C C . TYR D 1 57 ? -27.693 68.974 -37.299 1.00 61.12 97 TYR D C 1
ATOM 4519 O O . TYR D 1 57 ? -28.350 67.935 -37.327 1.00 65.32 97 TYR D O 1
ATOM 4528 N N . SER D 1 58 ? -26.401 69.023 -37.604 1.00 53.04 98 SER D N 1
ATOM 4529 C CA . SER D 1 58 ? -25.711 67.874 -38.173 1.00 55.83 98 SER D CA 1
ATOM 4530 C C . SER D 1 58 ? -25.477 66.772 -37.150 1.00 60.88 98 SER D C 1
ATOM 4531 O O . SER D 1 58 ? -25.292 65.610 -37.515 1.00 68.12 98 SER D O 1
ATOM 4534 N N . PHE D 1 59 ? -25.481 67.132 -35.871 1.00 68.54 99 PHE D N 1
ATOM 4535 C CA . PHE D 1 59 ? -25.166 66.151 -34.840 1.00 65.27 99 PHE D CA 1
ATOM 4536 C C . PHE D 1 59 ? -26.293 65.135 -34.667 1.00 72.14 99 PHE D C 1
ATOM 4537 O O . PHE D 1 59 ? -26.050 63.955 -34.405 1.00 66.27 99 PHE D O 1
ATOM 4539 N N . VAL D 1 60 ? -27.524 65.601 -34.841 1.00 49.97 100 VAL D N 1
ATOM 4540 C CA . VAL D 1 60 ? -28.709 64.814 -34.515 1.00 51.11 100 VAL D CA 1
ATOM 4541 C C . VAL D 1 60 ? -28.935 63.550 -35.364 1.00 56.70 100 VAL D C 1
ATOM 4542 O O . VAL D 1 60 ? -29.220 62.492 -34.798 1.00 51.92 100 VAL D O 1
ATOM 4546 N N . PRO D 1 61 ? -28.798 63.636 -36.707 1.00 60.72 101 PRO D N 1
ATOM 4547 C CA . PRO D 1 61 ? -29.003 62.398 -37.471 1.00 46.21 101 PRO D CA 1
ATOM 4548 C C . PRO D 1 61 ? -28.021 61.292 -37.088 1.00 46.59 101 PRO D C 1
ATOM 4549 O O . PRO D 1 61 ? -28.388 60.117 -37.136 1.00 48.55 101 PRO D O 1
ATOM 4553 N N . GLU D 1 62 ? -26.804 61.667 -36.702 1.00 43.13 102 GLU D N 1
ATOM 4554 C CA . GLU D 1 62 ? -25.814 60.702 -36.235 1.00 41.57 102 GLU D CA 1
ATOM 4555 C C . GLU D 1 62 ? -26.255 60.040 -34.939 1.00 45.01 102 GLU D C 1
ATOM 4556 O O . GLU D 1 62 ? -26.060 58.841 -34.739 1.00 42.30 102 GLU D O 1
ATOM 4562 N N . GLU D 1 63 ? -26.862 60.833 -34.063 1.00 43.63 103 GLU D N 1
ATOM 4563 C CA . GLU D 1 63 ? -27.348 60.324 -32.792 1.00 40.53 103 GLU D CA 1
ATOM 4564 C C . GLU D 1 63 ? -28.439 59.301 -33.035 1.00 38.94 103 GLU D C 1
ATOM 4565 O O . GLU D 1 63 ? -28.495 58.266 -32.373 1.00 45.67 103 GLU D O 1
ATOM 4571 N N . LYS D 1 64 ? -29.298 59.592 -34.005 1.00 44.22 104 LYS D N 1
ATOM 4572 C CA . LYS D 1 64 ? -30.392 58.694 -34.336 1.00 39.56 104 LYS D CA 1
ATOM 4573 C C . LYS D 1 64 ? -29.857 57.394 -34.937 1.00 41.18 104 LYS D C 1
ATOM 4574 O O . LYS D 1 64 ? -30.410 56.320 -34.699 1.00 40.80 104 LYS D O 1
ATOM 4580 N N . LEU D 1 65 ? -28.769 57.492 -35.700 1.00 34.00 105 LEU D N 1
ATOM 4581 C CA . LEU D 1 65 ? -28.177 56.316 -36.330 1.00 34.58 105 LEU D CA 1
ATOM 4582 C C . LEU D 1 65 ? -27.370 55.479 -35.342 1.00 32.65 105 LEU D C 1
ATOM 4583 O O . LEU D 1 65 ? -27.271 54.260 -35.491 1.00 42.57 105 LEU D O 1
ATOM 4588 N N . ASN D 1 66 ? -26.798 56.125 -34.330 1.00 40.27 106 ASN D N 1
ATOM 4589 C CA . ASN D 1 66 ? -26.103 55.391 -33.279 1.00 31.83 106 ASN D CA 1
ATOM 4590 C C . ASN D 1 66 ? -27.098 54.631 -32.415 1.00 33.76 106 ASN D C 1
ATOM 4591 O O . ASN D 1 66 ? -26.780 53.579 -31.862 1.00 36.02 106 ASN D O 1
ATOM 4596 N N . ILE D 1 67 ? -28.312 55.168 -32.321 1.00 26.39 107 ILE D N 1
ATOM 4597 C CA . ILE D 1 67 ? -29.397 54.509 -31.602 1.00 32.67 107 ILE D CA 1
ATOM 4598 C C . ILE D 1 67 ? -29.840 53.250 -32.346 1.00 37.38 107 ILE D C 1
ATOM 4599 O O . ILE D 1 67 ? -30.004 52.191 -31.734 1.00 34.94 107 ILE D O 1
ATOM 4604 N N . ILE D 1 68 ? -30.038 53.373 -33.658 1.00 38.81 108 ILE D N 1
ATOM 4605 C CA . ILE D 1 68 ? -30.417 52.234 -34.496 1.00 35.97 108 ILE D CA 1
ATOM 4606 C C . ILE D 1 68 ? -29.419 51.093 -34.327 1.00 28.13 108 ILE D C 1
ATOM 4607 O O . ILE D 1 68 ? -29.799 49.939 -34.116 1.00 34.23 108 ILE D O 1
ATOM 4612 N N . ASP D 1 69 ? -28.140 51.442 -34.387 1.00 22.79 109 ASP D N 1
ATOM 4613 C CA . ASP D 1 69 ? -27.052 50.493 -34.201 1.00 29.65 109 ASP D CA 1
ATOM 4614 C C . ASP D 1 69 ? -27.112 49.845 -32.815 1.00 44.39 109 ASP D C 1
ATOM 4615 O O . ASP D 1 69 ? -26.961 48.628 -32.680 1.00 42.69 109 ASP D O 1
ATOM 4620 N N . GLY D 1 70 ? -27.358 50.658 -31.791 1.00 35.61 110 GLY D N 1
ATOM 4621 C CA . GLY D 1 70 ? -27.360 50.170 -30.425 1.00 30.52 110 GLY D CA 1
ATOM 4622 C C . GLY D 1 70 ? -28.555 49.305 -30.084 1.00 35.18 110 GLY D C 1
ATOM 4623 O O . GLY D 1 70 ? -28.447 48.369 -29.290 1.00 33.38 110 GLY D O 1
ATOM 4624 N N . ILE D 1 71 ? -29.696 49.609 -30.692 1.00 32.80 111 ILE D N 1
ATOM 4625 C CA . ILE D 1 71 ? -30.910 48.838 -30.455 1.00 27.05 111 ILE D CA 1
ATOM 4626 C C . ILE D 1 71 ? -30.723 47.400 -30.928 1.00 34.43 111 ILE D C 1
ATOM 4627 O O . ILE D 1 71 ? -31.094 46.447 -30.238 1.00 37.55 111 ILE D O 1
ATOM 4632 N N . LEU D 1 72 ? -30.109 47.248 -32.094 1.00 32.13 112 LEU D N 1
ATOM 4633 C CA . LEU D 1 72 ? -29.905 45.924 -32.659 1.00 37.73 112 LEU D CA 1
ATOM 4634 C C . LEU D 1 72 ? -28.854 45.128 -31.895 1.00 35.33 112 LEU D C 1
ATOM 4635 O O . LEU D 1 72 ? -29.025 43.931 -31.666 1.00 44.34 112 LEU D O 1
ATOM 4640 N N . ARG D 1 73 ? -27.769 45.787 -31.504 1.00 30.46 113 ARG D N 1
ATOM 4641 C CA . ARG D 1 73 ? -26.696 45.103 -30.788 1.00 38.54 113 ARG D CA 1
ATOM 4642 C C . ARG D 1 73 ? -27.161 44.603 -29.420 1.00 42.43 113 ARG D C 1
ATOM 4643 O O . ARG D 1 73 ? -26.821 43.493 -29.008 1.00 45.10 113 ARG D O 1
ATOM 4651 N N . SER D 1 74 ? -27.945 45.422 -28.725 1.00 32.58 114 SER D N 1
ATOM 4652 C CA . SER D 1 74 ? -28.533 45.021 -27.454 1.00 38.22 114 SER D CA 1
ATOM 4653 C C . SER D 1 74 ? -29.510 43.866 -27.651 1.00 46.33 114 SER D C 1
ATOM 4654 O O . SER D 1 74 ? -29.712 43.052 -26.750 1.00 44.82 114 SER D O 1
ATOM 4656 N N . PHE D 1 75 ? -30.122 43.802 -28.830 1.00 36.50 115 PHE D N 1
ATOM 4657 C CA . PHE D 1 75 ? -31.036 42.711 -29.139 1.00 33.94 115 PHE D CA 1
ATOM 4658 C C . PHE D 1 75 ? -30.284 41.402 -29.316 1.00 43.70 115 PHE D C 1
ATOM 4659 O O . PHE D 1 75 ? -30.676 40.374 -28.763 1.00 42.95 115 PHE D O 1
ATOM 4667 N N . ILE D 1 76 ? -29.205 41.449 -30.094 1.00 36.49 116 ILE D N 1
ATOM 4668 C CA . ILE D 1 76 ? -28.388 40.270 -30.349 1.00 34.75 116 ILE D CA 1
ATOM 4669 C C . ILE D 1 76 ? -27.812 39.748 -29.041 1.00 43.30 116 ILE D C 1
ATOM 4670 O O . ILE D 1 76 ? -27.833 38.547 -28.769 1.00 58.81 116 ILE D O 1
ATOM 4675 N N . GLU D 1 77 ? -27.319 40.672 -28.224 1.00 45.15 117 GLU D N 1
ATOM 4676 C CA . GLU D 1 77 ? -26.704 40.329 -26.951 1.00 47.37 117 GLU D CA 1
ATOM 4677 C C . GLU D 1 77 ? -27.693 39.689 -25.977 1.00 46.41 117 GLU D C 1
ATOM 4678 O O . GLU D 1 77 ? -27.392 38.669 -25.356 1.00 49.73 117 GLU D O 1
ATOM 4684 N N . ASN D 1 78 ? -28.875 40.283 -25.848 1.00 40.69 118 ASN D N 1
ATOM 4685 C CA . ASN D 1 78 ? -29.869 39.777 -24.911 1.00 45.50 118 ASN D CA 1
ATOM 4686 C C . ASN D 1 78 ? -30.557 38.509 -25.409 1.00 49.11 118 ASN D C 1
ATOM 4687 O O . ASN D 1 78 ? -31.277 37.852 -24.656 1.00 57.28 118 ASN D O 1
ATOM 4692 N N . ASN D 1 79 ? -30.331 38.160 -26.673 1.00 45.86 119 ASN D N 1
ATOM 4693 C CA . ASN D 1 79 ? -30.981 36.988 -27.248 1.00 49.47 119 ASN D CA 1
ATOM 4694 C C . ASN D 1 79 ? -30.045 35.799 -27.455 1.00 54.59 119 ASN D C 1
ATOM 4695 O O . ASN D 1 79 ? -30.500 34.709 -27.802 1.00 58.11 119 ASN D O 1
ATOM 4700 N N . LYS D 1 80 ? -28.746 36.003 -27.246 1.00 53.91 120 LYS D N 1
ATOM 4701 C CA . LYS D 1 80 ? -27.795 34.895 -27.300 1.00 57.54 120 LYS D CA 1
ATOM 4702 C C . LYS D 1 80 ? -28.174 33.877 -26.231 1.00 59.84 120 LYS D C 1
ATOM 4703 O O . LYS D 1 80 ? -28.021 32.670 -26.422 1.00 66.63 120 LYS D O 1
ATOM 4709 N N . THR D 1 81 ? -28.675 34.386 -25.108 1.00 54.09 121 THR D N 1
ATOM 4710 C CA . THR D 1 81 ? -29.086 33.554 -23.984 1.00 59.36 121 THR D CA 1
ATOM 4711 C C . THR D 1 81 ? -30.204 32.597 -24.383 1.00 71.72 121 THR D C 1
ATOM 4712 O O . THR D 1 81 ? -30.164 31.410 -24.060 1.00 78.90 121 THR D O 1
ATOM 4716 N N . HIS D 1 82 ? -31.204 33.125 -25.083 1.00 69.15 122 HIS D N 1
ATOM 4717 C CA . HIS D 1 82 ? -32.342 32.325 -25.522 1.00 75.39 122 HIS D CA 1
ATOM 4718 C C . HIS D 1 82 ? -31.986 31.383 -26.667 1.00 68.24 122 HIS D C 1
ATOM 4719 O O . HIS D 1 82 ? -32.622 30.346 -26.857 1.00 78.20 122 HIS D O 1
ATOM 4726 N N . VAL D 1 83 ? -30.957 31.749 -27.422 1.00 54.54 123 VAL D N 1
ATOM 4727 C CA . VAL D 1 83 ? -30.662 31.081 -28.682 1.00 63.44 123 VAL D CA 1
ATOM 4728 C C . VAL D 1 83 ? -29.757 29.847 -28.547 1.00 62.66 123 VAL D C 1
ATOM 4729 O O . VAL D 1 83 ? -29.957 28.854 -29.249 1.00 62.66 123 VAL D O 1
ATOM 4733 N N . ILE D 1 84 ? -28.792 29.892 -27.629 1.00 61.50 124 ILE D N 1
ATOM 4734 C CA . ILE D 1 84 ? -27.819 28.804 -27.503 1.00 67.70 124 ILE D CA 1
ATOM 4735 C C . ILE D 1 84 ? -28.444 27.442 -27.175 1.00 66.99 124 ILE D C 1
ATOM 4736 O O . ILE D 1 84 ? -28.046 26.423 -27.740 1.00 64.48 124 ILE D O 1
ATOM 4741 N N . ASN D 1 85 ? -29.425 27.424 -26.282 1.00 67.66 125 ASN D N 1
ATOM 4742 C CA . ASN D 1 85 ? -30.049 26.175 -25.872 1.00 65.15 125 ASN D CA 1
ATOM 4743 C C . ASN D 1 85 ? -31.386 25.942 -26.576 1.00 68.99 125 ASN D C 1
ATOM 4744 O O . ASN D 1 85 ? -32.271 25.261 -26.052 1.00 67.09 125 ASN D O 1
ATOM 4749 N N . SER D 1 86 ? -31.529 26.537 -27.757 1.00 66.11 126 SER D N 1
ATOM 4750 C CA . SER D 1 86 ? -32.728 26.396 -28.576 1.00 56.71 126 SER D CA 1
ATOM 4751 C C . SER D 1 86 ? -32.422 25.475 -29.757 1.00 52.28 126 SER D C 1
ATOM 4752 O O . SER D 1 86 ? -31.258 25.191 -30.039 1.00 65.38 126 SER D O 1
ATOM 4755 N N . SER D 1 87 ? -33.463 24.990 -30.428 1.00 54.15 127 SER D N 1
ATOM 4756 C CA . SER D 1 87 ? -33.298 24.071 -31.554 1.00 54.53 127 SER D CA 1
ATOM 4757 C C . SER D 1 87 ? -32.655 24.740 -32.770 1.00 57.83 127 SER D C 1
ATOM 4758 O O . SER D 1 87 ? -32.672 25.965 -32.894 1.00 58.19 127 SER D O 1
ATOM 4761 N N . ASN D 1 88 ? -32.092 23.929 -33.665 1.00 46.10 128 ASN D N 1
ATOM 4762 C CA . ASN D 1 88 ? -31.423 24.440 -34.862 1.00 51.46 128 ASN D CA 1
ATOM 4763 C C . ASN D 1 88 ? -32.361 25.176 -35.811 1.00 43.64 128 ASN D C 1
ATOM 4764 O O . ASN D 1 88 ? -31.978 26.179 -36.425 1.00 54.21 128 ASN D O 1
ATOM 4769 N N . ALA D 1 89 ? -33.589 24.678 -35.924 1.00 43.95 129 ALA D N 1
ATOM 4770 C CA . ALA D 1 89 ? -34.584 25.290 -36.792 1.00 46.57 129 ALA D CA 1
ATOM 4771 C C . ALA D 1 89 ? -34.846 26.726 -36.352 1.00 53.73 129 ALA D C 1
ATOM 4772 O O . ALA D 1 89 ? -34.773 27.663 -37.158 1.00 57.33 129 ALA D O 1
ATOM 4774 N N . TYR D 1 90 ? -35.129 26.888 -35.062 1.00 50.00 130 TYR D N 1
ATOM 4775 C CA . TYR D 1 90 ? -35.386 28.200 -34.486 1.00 50.25 130 TYR D CA 1
ATOM 4776 C C . TYR D 1 90 ? -34.192 29.120 -34.698 1.00 47.46 130 TYR D C 1
ATOM 4777 O O . TYR D 1 90 ? -34.359 30.303 -34.972 1.00 44.97 130 TYR D O 1
ATOM 4786 N N . ILE D 1 91 ? -32.990 28.567 -34.568 1.00 43.60 131 ILE D N 1
ATOM 4787 C CA . ILE D 1 91 ? -31.763 29.338 -34.742 1.00 44.30 131 ILE D CA 1
ATOM 4788 C C . ILE D 1 91 ? -31.627 29.873 -36.167 1.00 44.35 131 ILE D C 1
ATOM 4789 O O . ILE D 1 91 ? -31.406 31.071 -36.367 1.00 56.28 131 ILE D O 1
ATOM 4794 N N . TYR D 1 92 ? -31.795 28.995 -37.154 1.00 44.05 132 TYR D N 1
ATOM 4795 C CA . TYR D 1 92 ? -31.656 29.386 -38.556 1.00 50.53 132 TYR D CA 1
ATOM 4796 C C . TYR D 1 92 ? -32.721 30.402 -38.964 1.00 45.51 132 TYR D C 1
ATOM 4797 O O . TYR D 1 92 ? -32.424 31.415 -39.618 1.00 47.71 132 TYR D O 1
ATOM 4806 N N . ILE D 1 93 ? -33.950 30.152 -38.522 1.00 48.51 133 ILE D N 1
ATOM 4807 C CA . ILE D 1 93 ? -35.064 31.048 -38.808 1.00 45.14 133 ILE D CA 1
ATOM 4808 C C . ILE D 1 93 ? -34.865 32.425 -38.173 1.00 48.44 133 ILE D C 1
ATOM 4809 O O . ILE D 1 93 ? -35.016 33.454 -38.831 1.00 48.72 133 ILE D O 1
ATOM 4814 N N . GLN D 1 94 ? -34.503 32.428 -36.895 1.00 50.87 134 GLN D N 1
ATOM 4815 C CA . GLN D 1 94 ? -34.267 33.653 -36.143 1.00 50.92 134 GLN D CA 1
ATOM 4816 C C . GLN D 1 94 ? -33.175 34.480 -36.810 1.00 39.66 134 GLN D C 1
ATOM 4817 O O . GLN D 1 94 ? -33.305 35.700 -36.980 1.00 39.40 134 GLN D O 1
ATOM 4823 N N . LYS D 1 95 ? -32.107 33.792 -37.206 1.00 40.95 135 LYS D N 1
ATOM 4824 C CA . LYS D 1 95 ? -30.985 34.422 -37.892 1.00 44.78 135 LYS D CA 1
ATOM 4825 C C . LYS D 1 95 ? -31.427 35.092 -39.197 1.00 46.73 135 LYS D C 1
ATOM 4826 O O . LYS D 1 95 ? -31.088 36.258 -39.463 1.00 47.95 135 LYS D O 1
ATOM 4832 N N . GLU D 1 96 ? -32.218 34.366 -39.986 1.00 41.45 136 GLU D N 1
ATOM 4833 C CA . GLU D 1 96 ? -32.770 34.919 -41.224 1.00 49.37 136 GLU D CA 1
ATOM 4834 C C . GLU D 1 96 ? -33.664 36.138 -40.987 1.00 46.84 136 GLU D C 1
ATOM 4835 O O . GLU D 1 96 ? -33.577 37.129 -41.717 1.00 44.39 136 GLU D O 1
ATOM 4841 N N . LYS D 1 97 ? -34.520 36.061 -39.971 1.00 43.05 137 LYS D 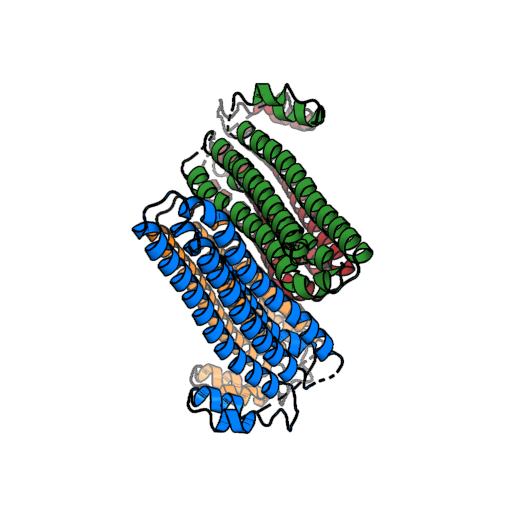N 1
ATOM 4842 C CA . LYS D 1 97 ? -35.415 37.166 -39.632 1.00 45.79 137 LYS D CA 1
ATOM 4843 C C . LYS D 1 97 ? -34.628 38.418 -39.263 1.00 48.01 137 LYS D C 1
ATOM 4844 O O . LYS D 1 97 ? -34.965 39.526 -39.697 1.00 46.89 137 LYS D O 1
ATOM 4850 N N . ILE D 1 98 ? -33.576 38.237 -38.469 1.00 40.44 138 ILE D N 1
ATOM 4851 C CA . ILE D 1 98 ? -32.717 39.357 -38.090 1.00 44.08 138 ILE D CA 1
ATOM 4852 C C . ILE D 1 98 ? -32.070 39.965 -39.335 1.00 41.32 138 ILE D C 1
ATOM 4853 O O . ILE D 1 98 ? -32.023 41.199 -39.486 1.00 44.33 138 ILE D O 1
ATOM 4858 N N . LYS D 1 99 ? -31.595 39.101 -40.234 1.00 33.54 139 LYS D N 1
ATOM 4859 C CA . LYS D 1 99 ? -31.044 39.575 -41.503 1.00 30.93 139 LYS D CA 1
ATOM 4860 C C . LYS D 1 99 ? -32.061 40.429 -42.265 1.00 42.98 139 LYS D C 1
ATOM 4861 O O . LYS D 1 99 ? -31.724 41.491 -42.808 1.00 52.55 139 LYS D O 1
ATOM 4867 N N . ASN D 1 100 ? -33.312 39.977 -42.268 1.00 37.96 140 ASN D N 1
ATOM 4868 C CA . ASN D 1 100 ? -34.379 40.687 -42.966 1.00 45.59 140 ASN D CA 1
ATOM 4869 C C . ASN D 1 100 ? -34.691 42.053 -42.365 1.00 42.09 140 ASN D C 1
ATOM 4870 O O . ASN D 1 100 ? -34.859 43.035 -43.095 1.00 51.29 140 ASN D O 1
ATOM 4875 N N . VAL D 1 101 ? -34.750 42.118 -41.038 1.00 35.17 141 VAL D N 1
ATOM 4876 C CA . VAL D 1 101 ? -34.997 43.382 -40.349 1.00 32.16 141 VAL D CA 1
ATOM 4877 C C . VAL D 1 101 ? -33.883 44.376 -40.669 1.00 41.92 141 VAL D C 1
ATOM 4878 O O . VAL D 1 101 ? -34.148 45.539 -41.021 1.00 44.40 141 VAL D O 1
ATOM 4882 N N . CYS D 1 102 ? -32.639 43.908 -40.568 1.00 31.13 142 CYS D N 1
ATOM 4883 C CA . CYS D 1 102 ? -31.490 44.753 -40.882 1.00 29.40 142 CYS D CA 1
ATOM 4884 C C . CYS D 1 102 ? -31.541 45.283 -42.317 1.00 43.33 142 CYS D C 1
ATOM 4885 O O . CYS D 1 102 ? -31.319 46.481 -42.553 1.00 44.75 142 CYS D O 1
ATOM 4888 N N . ASN D 1 103 ? -31.842 44.402 -43.271 1.00 46.41 143 ASN D N 1
ATOM 4889 C CA . ASN D 1 103 ? -31.925 44.823 -44.669 1.00 41.24 143 ASN D CA 1
ATOM 4890 C C . ASN D 1 103 ? -33.039 45.846 -44.879 1.00 41.19 143 ASN D C 1
ATOM 4891 O O . ASN D 1 103 ? -32.885 46.788 -45.660 1.00 48.36 143 ASN D O 1
ATOM 4896 N N . PHE D 1 104 ? -34.148 45.663 -44.166 1.00 27.14 144 PHE D N 1
ATOM 4897 C CA . PHE D 1 104 ? -35.256 46.619 -44.187 1.00 37.49 144 PHE D CA 1
ATOM 4898 C C . PHE D 1 104 ? -34.783 48.009 -43.772 1.00 46.35 144 PHE D C 1
ATOM 4899 O O . PHE D 1 104 ? -34.973 49.003 -44.505 1.00 42.94 144 PHE D O 1
ATOM 4907 N N . ILE D 1 105 ? -34.150 48.063 -42.601 1.00 34.06 145 ILE D N 1
ATOM 4908 C CA . ILE D 1 105 ? -33.636 49.320 -42.074 1.00 34.67 145 ILE D CA 1
ATOM 4909 C C . ILE D 1 105 ? -32.679 49.988 -43.062 1.00 36.52 145 ILE D C 1
ATOM 4910 O O . ILE D 1 105 ? -32.826 51.177 -43.373 1.00 39.08 145 ILE D O 1
ATOM 4915 N N . LEU D 1 106 ? -31.720 49.221 -43.578 1.00 32.34 146 LEU D N 1
ATOM 4916 C CA . LEU D 1 106 ? -30.721 49.779 -44.491 1.00 31.96 146 LEU D CA 1
ATOM 4917 C C . LEU D 1 106 ? -31.344 50.301 -45.785 1.00 41.08 146 LEU D C 1
ATOM 4918 O O . LEU D 1 106 ? -30.927 51.338 -46.308 1.00 48.25 146 LEU D O 1
ATOM 4923 N N . LYS D 1 107 ? -32.347 49.587 -46.290 1.00 33.65 147 LYS D N 1
ATOM 4924 C CA . LYS D 1 107 ? -33.064 50.011 -47.489 1.00 36.08 147 LYS D CA 1
ATOM 4925 C C . LYS D 1 107 ? -33.727 51.369 -47.254 1.00 34.90 147 LYS D C 1
ATOM 4926 O O . LYS D 1 107 ? -33.547 52.321 -48.044 1.00 40.95 147 LYS D O 1
ATOM 4932 N N . LYS D 1 108 ? -34.463 51.467 -46.147 1.00 44.10 148 LYS D N 1
ATOM 4933 C CA . LYS D 1 108 ? -35.094 52.735 -45.787 1.00 26.41 148 LYS D CA 1
ATOM 4934 C C . LYS D 1 108 ? -34.062 53.855 -45.683 1.00 31.47 148 LYS D C 1
ATOM 4935 O O . LYS D 1 108 ? -34.285 54.969 -46.176 1.00 42.77 148 LYS D O 1
ATOM 4941 N N . LEU D 1 109 ? -32.919 53.540 -45.081 1.00 40.46 149 LEU D N 1
ATOM 4942 C CA . LEU D 1 109 ? -31.843 54.514 -44.925 1.00 42.79 149 LEU D CA 1
ATOM 4943 C C . LEU D 1 109 ? -31.286 55.010 -46.254 1.00 39.08 149 LEU D C 1
ATOM 4944 O O . LEU D 1 109 ? -31.073 56.208 -46.423 1.00 44.62 149 LEU D O 1
ATOM 4949 N N . ASN D 1 110 ? -31.045 54.099 -47.191 1.00 37.42 150 ASN D N 1
ATOM 4950 C CA . ASN D 1 110 ? -30.517 54.493 -48.491 1.00 36.27 150 ASN D CA 1
ATOM 4951 C C . ASN D 1 110 ?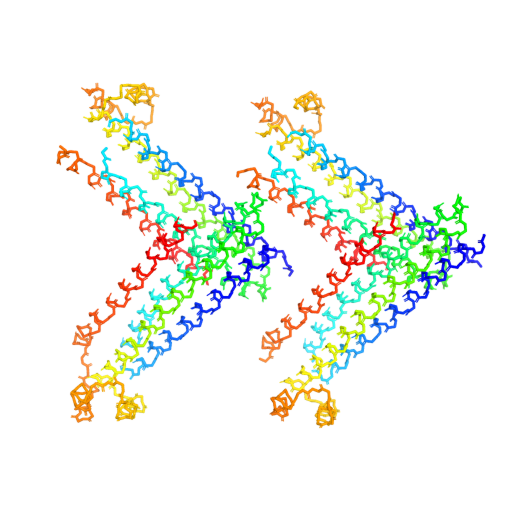 -31.505 55.376 -49.245 1.00 39.98 150 ASN D C 1
ATOM 4952 O O . ASN D 1 110 ? -31.111 56.381 -49.870 1.00 43.27 150 ASN D O 1
ATOM 4957 N N . SER D 1 111 ? -32.789 55.024 -49.155 1.00 34.58 151 SER D N 1
ATOM 4958 C CA . SER D 1 111 ? -33.832 55.866 -49.745 1.00 39.88 151 SER D CA 1
ATOM 4959 C C . SER D 1 111 ? -33.784 57.279 -49.153 1.00 47.45 151 SER D C 1
ATOM 4960 O O . SER D 1 111 ? -33.796 58.285 -49.883 1.00 52.53 151 SER D O 1
ATOM 4963 N N . LEU D 1 112 ? -33.699 57.339 -47.826 1.00 43.74 152 LEU D N 1
ATOM 4964 C CA . LEU D 1 112 ? -33.607 58.608 -47.110 1.00 45.74 152 LEU D CA 1
ATOM 4965 C C . LEU D 1 112 ? -32.393 59.438 -47.541 1.00 46.60 152 LEU D C 1
ATOM 4966 O O . LEU D 1 112 ? -32.491 60.659 -47.719 1.00 41.90 152 LEU D O 1
ATOM 4971 N N . ILE D 1 113 ? -31.259 58.763 -47.722 1.00 33.65 153 ILE D N 1
ATOM 4972 C CA . ILE D 1 113 ? -30.026 59.409 -48.157 1.00 35.88 153 ILE D CA 1
ATOM 4973 C C . ILE D 1 113 ? -30.170 60.035 -49.537 1.00 56.76 153 ILE D C 1
ATOM 4974 O O . ILE D 1 113 ? -29.783 61.189 -49.744 1.00 57.10 153 ILE D O 1
ATOM 4979 N N . GLN D 1 114 ? -30.734 59.285 -50.480 1.00 49.20 154 GLN D N 1
ATOM 4980 C CA . GLN D 1 114 ? -30.963 59.842 -51.812 1.00 58.14 154 GLN D CA 1
ATOM 4981 C C . GLN D 1 114 ? -31.888 61.059 -51.760 1.00 54.24 154 GLN D C 1
ATOM 4982 O O . GLN D 1 114 ? -31.573 62.119 -52.337 1.00 61.38 154 GLN D O 1
ATOM 4988 N N . ILE D 1 115 ? -33.023 60.900 -51.079 1.00 39.60 155 ILE D N 1
ATOM 4989 C CA . ILE D 1 115 ? -33.952 62.012 -50.876 1.00 37.17 155 ILE D CA 1
ATOM 4990 C C . ILE D 1 115 ? -33.242 63.267 -50.367 1.00 47.12 155 ILE D C 1
ATOM 4991 O O . ILE D 1 115 ? -33.397 64.354 -50.935 1.00 51.51 155 ILE D O 1
ATOM 4996 N N . ASN D 1 116 ? -32.444 63.113 -49.313 1.00 47.18 156 ASN D N 1
ATOM 4997 C CA . ASN D 1 116 ? -31.813 64.274 -48.692 1.00 59.39 156 ASN D CA 1
ATOM 4998 C C . ASN D 1 116 ? -30.581 64.769 -49.446 1.00 49.64 156 ASN D C 1
ATOM 4999 O O . ASN D 1 116 ? -30.065 65.850 -49.157 1.00 59.19 156 ASN D O 1
ATOM 5004 N N . GLU D 1 117 ? -30.108 63.988 -50.413 1.00 54.60 157 GLU D N 1
ATOM 5005 C CA . GLU D 1 117 ? -29.101 64.495 -51.337 1.00 57.34 157 GLU D CA 1
ATOM 5006 C C . GLU D 1 117 ? -29.786 65.416 -52.328 1.00 56.96 157 GLU D C 1
ATOM 5007 O O . GLU D 1 117 ? -29.250 66.470 -52.675 1.00 57.07 157 GLU D O 1
ATOM 5013 N N . LEU D 1 118 ? -30.962 65.013 -52.804 1.00 49.42 158 LEU D N 1
ATOM 5014 C CA . LEU D 1 118 ? -31.732 65.918 -53.649 1.00 36.38 158 LEU D CA 1
ATOM 5015 C C . LEU D 1 118 ? -32.080 67.182 -52.857 1.00 51.44 158 LEU D C 1
ATOM 5016 O O . LEU D 1 118 ? -32.059 68.287 -53.405 1.00 49.87 158 LEU D O 1
ATOM 5021 N N . ASN D 1 119 ? -32.392 67.022 -51.571 1.00 56.06 159 ASN D N 1
ATOM 5022 C CA . ASN D 1 119 ? -32.619 68.179 -50.702 1.00 54.40 159 ASN D CA 1
ATOM 5023 C C . ASN D 1 119 ? -31.385 69.066 -50.595 1.00 45.69 159 ASN D C 1
ATOM 5024 O O . ASN D 1 119 ? -31.492 70.292 -50.611 1.00 49.67 159 ASN D O 1
ATOM 5029 N N . LYS D 1 120 ? -30.217 68.437 -50.487 1.00 41.79 160 LYS D N 1
ATOM 5030 C CA . LYS D 1 120 ? -28.947 69.159 -50.444 1.00 41.71 160 LYS D CA 1
ATOM 5031 C C . LYS D 1 120 ? -28.724 69.981 -51.704 1.00 58.16 160 LYS D C 1
ATOM 5032 O O . LYS D 1 120 ? -28.395 71.166 -51.628 1.00 67.39 160 LYS D O 1
ATOM 5038 N N . SER D 1 121 ? -28.892 69.340 -52.856 1.00 57.87 161 SER D N 1
ATOM 5039 C CA . SER D 1 121 ? -28.762 70.020 -54.136 1.00 51.85 161 SER D CA 1
ATOM 5040 C C . SER D 1 121 ? -29.737 71.191 -54.221 1.00 54.95 161 SER D C 1
ATOM 5041 O O . SER D 1 121 ? -29.368 72.286 -54.645 1.00 64.95 161 SER D O 1
ATOM 5044 N N . HIS D 1 122 ? -30.975 70.954 -53.797 1.00 45.61 162 HIS D N 1
ATOM 5045 C CA . HIS D 1 122 ? -32.003 71.988 -53.797 1.00 51.24 162 HIS D CA 1
ATOM 5046 C C . HIS D 1 122 ? -31.594 73.189 -52.944 1.00 59.42 162 HIS D C 1
ATOM 5047 O O . HIS D 1 122 ? -31.749 74.341 -53.361 1.00 72.24 162 HIS D O 1
ATOM 5054 N N . ILE D 1 123 ? -31.063 72.916 -51.756 1.00 60.43 163 ILE D N 1
ATOM 5055 C CA . ILE D 1 123 ? -30.642 73.974 -50.842 1.00 63.72 163 ILE D CA 1
ATOM 5056 C C . ILE D 1 123 ? -29.466 74.769 -51.398 1.00 62.56 163 ILE D C 1
ATOM 5057 O O . ILE D 1 123 ? -29.498 76.001 -51.421 1.00 57.21 163 ILE D O 1
ATOM 5062 N N . ILE D 1 124 ? -28.439 74.059 -51.855 1.00 59.29 164 ILE D N 1
ATOM 5063 C CA . ILE D 1 124 ? -27.252 74.697 -52.417 1.00 66.95 164 ILE D CA 1
ATOM 5064 C C . ILE D 1 124 ? -27.623 75.569 -53.612 1.00 69.79 164 ILE D C 1
ATOM 5065 O O . ILE D 1 124 ? -27.149 76.699 -53.732 1.00 76.34 164 ILE D O 1
ATOM 5070 N N . LEU D 1 125 ? -28.488 75.053 -54.481 1.00 58.89 165 LEU D N 1
ATOM 5071 C CA . LEU D 1 125 ? -28.928 75.813 -55.648 1.00 63.41 165 LEU D CA 1
ATOM 5072 C C . LEU D 1 125 ? -29.731 77.050 -55.257 1.00 64.16 165 LEU D C 1
ATOM 5073 O O . LEU D 1 125 ? -29.439 78.152 -55.721 1.00 71.03 165 LEU D O 1
ATOM 5078 N N . LYS D 1 126 ? -30.748 76.869 -54.417 1.00 67.42 166 LYS D N 1
ATOM 5079 C CA . LYS D 1 126 ? -31.657 77.969 -54.102 1.00 61.27 166 LYS D CA 1
ATOM 5080 C C . LYS D 1 126 ? -30.965 79.141 -53.399 1.00 75.11 166 LYS D C 1
ATOM 5081 O O . LYS D 1 126 ? -31.342 80.297 -53.602 1.00 74.88 166 LYS D O 1
ATOM 5087 N N . TYR D 1 127 ? -29.955 78.854 -52.582 1.00 73.04 167 TYR D N 1
ATOM 5088 C CA . TYR D 1 127 ? -29.289 79.912 -51.827 1.00 63.53 167 TYR D CA 1
ATOM 5089 C C . TYR D 1 127 ? -27.794 79.988 -52.098 1.00 67.17 167 TYR D C 1
ATOM 5090 O O . TYR D 1 127 ? -27.332 80.922 -52.753 1.00 109.31 167 TYR D O 1
ATOM 5099 N N . GLY D 1 128 ? -27.044 79.023 -51.576 1.00 65.73 168 GLY D N 1
ATOM 5100 C CA . GLY D 1 128 ? -25.596 79.016 -51.694 1.00 75.13 168 GLY D CA 1
ATOM 5101 C C . GLY D 1 128 ? -25.042 79.277 -53.084 1.00 94.25 168 GLY D C 1
ATOM 5102 O O . GLY D 1 128 ? -25.714 79.060 -54.094 1.00 91.59 168 GLY D O 1
ATOM 5103 N N . LYS D 1 129 ? -23.798 79.739 -53.133 1.00 89.27 169 LYS D N 1
ATOM 5104 C CA . LYS D 1 129 ? -23.149 80.046 -54.399 1.00 96.48 169 LYS D CA 1
ATOM 5105 C C . LYS D 1 129 ? -21.671 79.699 -54.336 1.00 99.85 169 LYS D C 1
ATOM 5106 O O . LYS D 1 129 ? -20.844 80.538 -53.976 1.00 110.65 169 LYS D O 1
ATOM 5108 N N . GLY D 1 130 ? -21.361 78.448 -54.669 1.00 105.19 170 GLY D N 1
ATOM 5109 C CA . GLY D 1 130 ? -20.002 77.932 -54.667 1.00 108.15 170 GLY D CA 1
ATOM 5110 C C . GLY D 1 130 ? -18.943 78.856 -55.246 1.00 117.18 170 GLY D C 1
ATOM 5111 O O . GLY D 1 130 ? -18.137 79.414 -54.502 1.00 121.59 170 GLY D O 1
ATOM 5112 N N . GLU D 1 131 ? -18.929 79.015 -56.569 1.00 110.78 171 GLU D N 1
ATOM 5113 C CA . GLU D 1 131 ? -19.843 78.308 -57.459 1.00 84.50 171 GLU D CA 1
ATOM 5114 C C . GLU D 1 131 ? -19.235 76.979 -57.884 1.00 109.43 171 GLU D C 1
ATOM 5115 O O . GLU D 1 131 ? -19.812 76.251 -58.693 1.00 95.43 171 GLU D O 1
ATOM 5117 N N . ALA D 1 132 ? -18.059 76.678 -57.338 1.00 112.18 172 ALA D N 1
ATOM 5118 C CA . ALA D 1 132 ? -17.414 75.394 -57.569 1.00 114.56 172 ALA D CA 1
ATOM 5119 C C . ALA D 1 132 ? -18.211 74.318 -56.845 1.00 116.40 172 ALA D C 1
ATOM 5120 O O . ALA D 1 132 ? -18.246 73.160 -57.266 1.00 110.07 172 ALA D O 1
ATOM 5122 N N . LYS D 1 133 ? -18.842 74.716 -55.742 1.00 112.38 173 LYS D N 1
ATOM 5123 C CA . LYS D 1 133 ? -19.770 73.852 -55.023 1.00 101.35 173 LYS D CA 1
ATOM 5124 C C . LYS D 1 133 ? -21.142 73.928 -55.682 1.00 93.30 173 LYS D C 1
ATOM 5125 O O . LYS D 1 133 ? -21.920 72.972 -55.636 1.00 104.09 173 LYS D O 1
ATOM 5127 N N . LYS D 1 134 ? -21.419 75.056 -56.337 1.00 85.71 174 LYS D N 1
ATOM 5128 C CA . LYS D 1 134 ? -22.651 75.198 -57.108 1.00 79.40 174 LYS D CA 1
ATOM 5129 C C . LYS D 1 134 ? -22.369 74.594 -58.481 1.00 97.11 174 LYS D C 1
ATOM 5130 O O . LYS D 1 134 ? -22.991 74.924 -59.492 1.00 90.40 174 LYS D O 1
ATOM 5136 N N . GLY D 1 135 ? -21.370 73.714 -58.474 1.00 102.20 175 GLY D N 1
ATOM 5137 C CA . GLY D 1 135 ? -21.123 72.751 -59.523 1.00 76.74 175 GLY D CA 1
ATOM 5138 C C . GLY D 1 135 ? -22.030 71.555 -59.251 1.00 89.28 175 GLY D C 1
ATOM 5139 O O . GLY D 1 135 ? -21.649 70.404 -59.465 1.00 80.13 175 GLY D O 1
ATOM 5140 N N . VAL D 1 136 ? -23.181 71.829 -58.642 1.00 98.11 176 VAL D N 1
ATOM 5141 C CA . VAL D 1 136 ? -24.242 70.852 -58.470 1.00 83.07 176 VAL D CA 1
ATOM 5142 C C . VAL D 1 136 ? -25.161 70.935 -59.716 1.00 83.90 176 VAL D C 1
ATOM 5143 O O . VAL D 1 136 ? -25.842 69.971 -60.081 1.00 81.19 176 VAL D O 1
ATOM 5147 N N . LEU D 1 137 ? -25.134 72.082 -60.396 1.00 85.99 177 LEU D N 1
ATOM 5148 C CA . LEU D 1 137 ? -25.918 72.283 -61.620 1.00 82.01 177 LEU D CA 1
ATOM 5149 C C . LEU D 1 137 ? -25.644 71.258 -62.722 1.00 75.08 177 LEU D C 1
ATOM 5150 O O . LEU D 1 137 ? -26.549 70.923 -63.481 1.00 73.19 177 LEU D O 1
ATOM 5155 N N . GLU D 1 138 ? -24.413 70.765 -62.820 1.00 76.44 178 GLU D N 1
ATOM 5156 C CA . GLU D 1 138 ? -24.099 69.747 -63.824 1.00 84.59 178 GLU D CA 1
ATOM 5157 C C . GLU D 1 138 ? -24.622 68.387 -63.354 1.00 84.95 178 GLU D C 1
ATOM 5158 O O . GLU D 1 138 ? -24.979 67.520 -64.160 1.00 89.19 178 GLU D O 1
ATOM 5164 N N . SER D 1 139 ? -24.673 68.204 -62.039 1.00 76.23 179 SER D N 1
ATOM 5165 C CA . SER D 1 139 ? -25.156 66.950 -61.485 1.00 81.69 179 SER D CA 1
ATOM 5166 C C . SER D 1 139 ? -26.666 66.890 -61.653 1.00 76.31 179 SER D C 1
ATOM 5167 O O . SER D 1 139 ? -27.229 65.825 -61.900 1.00 75.99 179 SER D O 1
ATOM 5170 N N . ILE D 1 140 ? -27.311 68.047 -61.535 1.00 70.61 180 ILE D N 1
ATOM 5171 C CA . ILE D 1 140 ? -28.750 68.147 -61.730 1.00 71.03 180 ILE D CA 1
ATOM 5172 C C . ILE D 1 140 ? -29.084 68.032 -63.218 1.00 76.13 180 ILE D C 1
ATOM 5173 O O . ILE D 1 140 ? -30.047 67.370 -63.596 1.00 75.42 180 ILE D O 1
ATOM 5178 N N . LYS D 1 141 ? -28.269 68.668 -64.056 1.00 75.34 181 LYS D N 1
ATOM 5179 C CA . LYS D 1 141 ? -28.481 68.656 -65.502 1.00 87.33 181 LYS D CA 1
ATOM 5180 C C . LYS D 1 141 ? -28.418 67.249 -66.084 1.00 80.99 181 LYS D C 1
ATOM 5181 O O . LYS D 1 141 ? -29.267 66.865 -66.888 1.00 73.40 181 LYS D O 1
ATOM 5183 N N . ASN D 1 142 ? -27.410 66.486 -65.675 1.00 87.85 182 ASN D N 1
ATOM 5184 C CA . ASN D 1 142 ? -27.240 65.122 -66.162 1.00 85.62 182 ASN D CA 1
ATOM 5185 C C . ASN D 1 142 ? -28.029 64.116 -65.322 1.00 87.88 182 ASN D C 1
ATOM 5186 O O . ASN D 1 142 ? -27.765 62.914 -65.373 1.00 86.70 182 ASN D O 1
ATOM 5188 N N . ASN D 1 143 ? -28.997 64.610 -64.554 1.00 86.59 183 ASN D N 1
ATOM 5189 C CA . ASN D 1 143 ? -29.845 63.753 -63.728 1.00 85.34 183 ASN D CA 1
ATOM 5190 C C . ASN D 1 143 ? -31.087 63.296 -64.490 1.00 84.06 183 ASN D C 1
ATOM 5191 O O . ASN D 1 143 ? -31.930 64.111 -64.863 1.00 87.97 183 ASN D O 1
ATOM 5196 N N . ASP D 1 144 ? -31.201 61.988 -64.702 1.00 94.63 184 ASP D N 1
ATOM 5197 C CA . ASP D 1 144 ? -32.335 61.423 -65.427 1.00 93.05 184 ASP D CA 1
ATOM 5198 C C . ASP D 1 144 ? -33.317 60.718 -64.492 1.00 85.08 184 ASP D C 1
ATOM 5199 O O . ASP D 1 144 ? -34.212 60.004 -64.947 1.00 80.71 184 ASP D O 1
ATOM 5201 N N . ASP D 1 145 ? -33.153 60.922 -63.189 1.00 83.06 185 ASP D N 1
ATOM 5202 C CA . ASP D 1 145 ? -33.974 60.221 -62.204 1.00 76.82 185 ASP D CA 1
ATOM 5203 C C . ASP D 1 145 ? -35.032 61.118 -61.559 1.00 76.22 185 ASP D C 1
ATOM 5204 O O . ASP D 1 145 ? -35.976 60.624 -60.941 1.00 80.21 185 ASP D O 1
ATOM 5209 N N . ILE D 1 146 ? -34.867 62.430 -61.707 1.00 66.85 186 ILE D N 1
ATOM 5210 C CA . ILE D 1 146 ? -35.829 63.403 -61.190 1.00 52.41 186 ILE D CA 1
ATOM 5211 C C . ILE D 1 146 ? -36.806 63.833 -62.277 1.00 55.88 186 ILE D C 1
ATOM 5212 O O . ILE D 1 146 ? -36.530 63.667 -63.464 1.00 67.29 186 ILE D O 1
ATOM 5217 N N . SER D 1 147 ? -37.950 64.373 -61.868 1.00 42.42 187 SER D N 1
ATOM 5218 C CA . SER D 1 147 ? -38.953 64.846 -62.814 1.00 45.08 187 SER D CA 1
ATOM 5219 C C . SER D 1 147 ? -38.414 66.016 -63.641 1.00 55.79 187 SER D C 1
ATOM 5220 O O . SER D 1 147 ? -37.477 66.698 -63.223 1.00 55.41 187 SER D O 1
ATOM 5223 N N . LYS D 1 148 ? -39.016 66.251 -64.805 1.00 65.55 188 LYS D N 1
ATOM 5224 C CA . LYS D 1 148 ? -38.610 67.360 -65.671 1.00 66.71 188 LYS D CA 1
ATOM 5225 C C . LYS D 1 148 ? -39.067 68.701 -65.125 1.00 60.28 188 LYS D C 1
ATOM 5226 O O . LYS D 1 148 ? -38.417 69.726 -65.326 1.00 53.46 188 LYS D O 1
ATOM 5232 N N . ASN D 1 149 ? -40.200 68.670 -64.436 1.00 36.97 189 ASN D N 1
ATOM 5233 C CA . ASN D 1 149 ? -40.781 69.834 -63.783 1.00 48.76 189 ASN D CA 1
ATOM 5234 C C . ASN D 1 149 ? -39.850 70.407 -62.724 1.00 55.15 189 ASN D C 1
ATOM 5235 O O . ASN D 1 149 ? -39.528 71.601 -62.734 1.00 64.02 189 ASN D O 1
ATOM 5240 N N . LEU D 1 150 ? -39.428 69.541 -61.807 1.00 48.11 190 LEU D N 1
ATOM 5241 C CA . LEU D 1 150 ? -38.488 69.921 -60.763 1.00 57.36 190 LEU D CA 1
ATOM 5242 C C . LEU D 1 150 ? -37.194 70.426 -61.376 1.00 53.61 190 LEU D C 1
ATOM 5243 O O . LEU D 1 150 ? -36.642 71.430 -60.933 1.00 68.10 190 LEU D O 1
ATOM 5248 N N . LYS D 1 151 ? -36.724 69.723 -62.401 1.00 52.03 191 LYS D N 1
ATOM 5249 C CA . LYS D 1 151 ? -35.499 70.084 -63.107 1.00 53.05 191 LYS D CA 1
ATOM 5250 C C . LYS D 1 151 ? -35.599 71.508 -63.645 1.00 56.50 191 LYS D C 1
ATOM 5251 O O . LYS D 1 151 ? -34.682 72.327 -63.495 1.00 52.99 191 LYS D O 1
ATOM 5257 N N . SER D 1 152 ? -36.752 71.794 -64.239 1.00 49.62 192 SER D N 1
ATOM 5258 C CA . SER D 1 152 ? -37.059 73.103 -64.786 1.00 52.19 192 SER D CA 1
ATOM 5259 C C . SER D 1 152 ? -37.025 74.156 -63.689 1.00 58.52 192 SER D C 1
ATOM 5260 O O . SER D 1 152 ? -36.409 75.211 -63.850 1.00 66.34 192 SER D O 1
ATOM 5263 N N . GLU D 1 153 ? -37.697 73.868 -62.579 1.00 59.42 193 GLU D N 1
ATOM 5264 C CA . GLU D 1 153 ? -37.732 74.794 -61.452 1.00 61.23 193 GLU D CA 1
ATOM 5265 C C . GLU D 1 153 ? -36.366 75.034 -60.813 1.00 65.58 193 GLU D C 1
ATOM 5266 O O . GLU D 1 153 ? -36.124 76.099 -60.249 1.00 71.82 193 GLU D O 1
ATOM 5272 N N . LEU D 1 154 ? -35.467 74.063 -60.928 1.00 59.32 194 LEU D N 1
ATOM 5273 C CA . LEU D 1 154 ? -34.154 74.172 -60.303 1.00 58.86 194 LEU D CA 1
ATOM 5274 C C . LE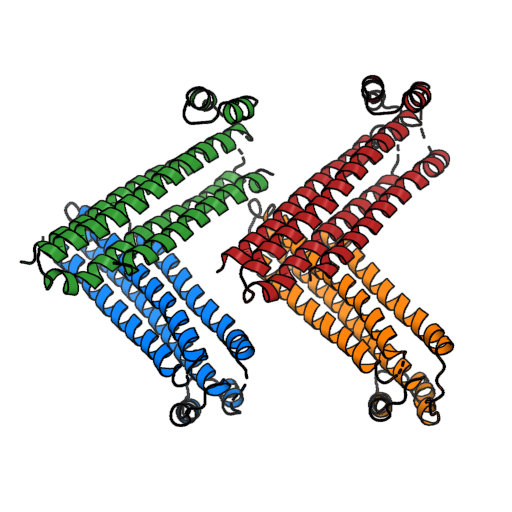U D 1 154 ? -33.183 74.922 -61.199 1.00 69.97 194 LEU D C 1
ATOM 5275 O O . LEU D 1 154 ? -32.307 75.631 -60.706 1.00 76.57 194 LEU D O 1
ATOM 5280 N N . LEU D 1 155 ? -33.325 74.759 -62.513 1.00 73.67 195 LEU D N 1
ATOM 5281 C CA . LEU D 1 155 ? -32.377 75.375 -63.435 1.00 66.62 195 LEU D CA 1
ATOM 5282 C C . LEU D 1 155 ? -32.593 76.889 -63.523 1.00 72.44 195 LEU D C 1
ATOM 5283 O O . LEU D 1 155 ? -31.819 77.593 -64.174 1.00 81.15 195 LEU D O 1
ATOM 5288 N N . LYS D 1 156 ? -33.640 77.385 -62.863 1.00 68.32 196 LYS D N 1
ATOM 5289 C CA . LYS D 1 156 ? -33.900 78.820 -62.818 1.00 62.23 196 LYS D CA 1
ATOM 5290 C C . LYS D 1 156 ? -32.971 79.550 -61.852 1.00 75.53 196 LYS D C 1
ATOM 5291 O O . LYS D 1 156 ? -32.856 80.774 -61.901 1.00 86.35 196 LYS D O 1
ATOM 5297 N N . TYR D 1 157 ? -32.314 78.803 -60.971 1.00 72.62 197 TYR D N 1
ATOM 5298 C CA . TYR D 1 157 ? -31.395 79.413 -60.018 1.00 70.79 197 TYR D CA 1
ATOM 5299 C C . TYR D 1 157 ? -30.015 79.618 -60.640 1.00 64.58 197 TYR D C 1
ATOM 5300 O O . TYR D 1 157 ? -29.153 78.742 -60.572 1.00 73.02 197 TYR D O 1
ATOM 5309 N N . VAL D 1 167 ? -30.903 85.599 -43.435 1.00 84.74 207 VAL D N 1
ATOM 5310 C CA . VAL D 1 167 ? -30.653 84.309 -42.805 1.00 88.52 207 VAL D CA 1
ATOM 5311 C C . VAL D 1 167 ? -31.965 83.647 -42.391 1.00 90.99 207 VAL D C 1
ATOM 5312 O O . VAL D 1 167 ? -32.144 82.443 -42.571 1.00 87.99 207 VAL D O 1
ATOM 5316 N N . SER D 1 168 ? -32.897 84.447 -41.878 1.00 94.08 208 SER D N 1
ATOM 5317 C CA . SER D 1 168 ? -34.178 83.936 -41.387 1.00 82.34 208 SER D CA 1
ATOM 5318 C C . SER D 1 168 ? -34.936 83.253 -42.519 1.00 77.82 208 SER D C 1
ATOM 5319 O O . SER D 1 168 ? -35.733 82.339 -42.297 1.00 93.42 208 SER D O 1
ATOM 5322 N N . GLU D 1 169 ? -34.648 83.692 -43.738 1.00 77.36 209 GLU D N 1
ATOM 5323 C CA . GLU D 1 169 ? -35.272 83.154 -44.934 1.00 79.32 209 GLU D CA 1
ATOM 5324 C C . GLU D 1 169 ? -34.815 81.714 -45.187 1.00 78.13 209 GLU D C 1
ATOM 5325 O O . GLU D 1 169 ? -35.626 80.824 -45.514 1.00 68.55 209 GLU D O 1
ATOM 5331 N N . LEU D 1 170 ? -33.522 81.478 -44.980 1.00 70.90 210 LEU D N 1
ATOM 5332 C CA . LEU D 1 170 ? -32.950 80.149 -45.136 1.00 64.30 210 LEU D CA 1
ATOM 5333 C C . LEU D 1 170 ? -33.484 79.221 -44.048 1.00 74.66 210 LEU D C 1
ATOM 5334 O O . LEU D 1 170 ? -33.776 78.060 -44.322 1.00 70.28 210 LEU D O 1
ATOM 5339 N N . ILE D 1 171 ? -33.593 79.720 -42.816 1.00 65.92 211 ILE D N 1
ATOM 5340 C CA . ILE D 1 171 ? -34.202 78.938 -41.738 1.00 66.63 211 ILE D CA 1
ATOM 5341 C C . ILE D 1 171 ? -35.620 78.532 -42.121 1.00 61.94 211 ILE D C 1
ATOM 5342 O O . ILE D 1 171 ? -36.000 77.360 -41.991 1.00 70.66 211 ILE D O 1
ATOM 5347 N N . ASN D 1 172 ? -36.381 79.494 -42.634 1.00 65.77 212 ASN D N 1
ATOM 5348 C CA . ASN D 1 172 ? -37.746 79.217 -43.052 1.00 76.55 212 ASN D CA 1
ATOM 5349 C C . ASN D 1 172 ? -37.788 78.200 -44.192 1.00 64.29 212 ASN D C 1
ATOM 5350 O O . ASN D 1 172 ? -38.805 77.533 -44.390 1.00 67.27 212 ASN D O 1
ATOM 5355 N N . PHE D 1 173 ? -36.693 78.069 -44.939 1.00 56.86 213 PHE D N 1
ATOM 5356 C CA . PHE D 1 173 ? -36.683 77.089 -46.030 1.00 67.41 213 PHE D CA 1
ATOM 5357 C C . PHE D 1 173 ? -36.235 75.685 -45.590 1.00 64.26 213 PHE D C 1
ATOM 5358 O O . PHE D 1 173 ? -36.835 74.686 -45.994 1.00 50.73 213 PHE D O 1
ATOM 5366 N N . ILE D 1 174 ? -35.187 75.604 -44.773 1.00 63.71 214 ILE D N 1
ATOM 5367 C CA . ILE D 1 174 ? -34.618 74.309 -44.395 1.00 53.08 214 ILE D CA 1
ATOM 5368 C C . ILE D 1 174 ? -35.262 73.674 -43.165 1.00 56.91 214 ILE D C 1
ATOM 5369 O O . ILE D 1 174 ? -35.034 72.494 -42.896 1.00 62.21 214 ILE D O 1
ATOM 5374 N N . THR D 1 175 ? -36.055 74.437 -42.415 1.00 61.20 215 THR D N 1
ATOM 5375 C CA . THR D 1 175 ? -36.686 73.883 -41.212 1.00 66.55 215 THR D CA 1
ATOM 5376 C C . THR D 1 175 ? -37.616 72.697 -41.526 1.00 64.53 215 THR D C 1
ATOM 5377 O O . THR D 1 175 ? -37.547 71.677 -40.838 1.00 59.30 215 THR D O 1
ATOM 5381 N N . PRO D 1 176 ? -38.485 72.814 -42.553 1.00 63.39 216 PRO D N 1
ATOM 5382 C CA . PRO D 1 176 ? -39.289 71.616 -42.840 1.00 65.59 216 PRO D CA 1
ATOM 5383 C C . PRO D 1 176 ? -38.456 70.429 -43.336 1.00 57.36 216 PRO D C 1
ATOM 5384 O O . PRO D 1 176 ? -38.765 69.286 -42.995 1.00 53.08 216 PRO D O 1
ATOM 5388 N N . ILE D 1 177 ? -37.411 70.705 -44.116 1.00 49.16 217 ILE D N 1
ATOM 5389 C CA . ILE D 1 177 ? -36.561 69.659 -44.688 1.00 52.62 217 ILE D CA 1
ATOM 5390 C C . ILE D 1 177 ? -35.844 68.843 -43.616 1.00 53.64 217 ILE D C 1
ATOM 5391 O O . ILE D 1 177 ? -35.831 67.611 -43.656 1.00 47.38 217 ILE D O 1
ATOM 5396 N N . TYR D 1 178 ? -35.239 69.542 -42.664 1.00 53.49 218 TYR D N 1
ATOM 5397 C CA . TYR D 1 178 ? -34.529 68.905 -41.566 1.00 48.30 218 TYR D CA 1
ATOM 5398 C C . TYR D 1 178 ? -35.457 68.154 -40.616 1.00 56.74 218 TYR D C 1
ATOM 5399 O O . TYR D 1 178 ? -35.147 67.039 -40.199 1.00 52.70 218 TYR D O 1
ATOM 5408 N N . ASP D 1 179 ? -36.588 68.762 -40.271 1.00 47.15 219 ASP D N 1
ATOM 5409 C CA . ASP D 1 179 ? -37.531 68.131 -39.353 1.00 46.55 219 ASP D CA 1
ATOM 5410 C C . ASP D 1 179 ? -38.123 66.847 -39.932 1.00 49.17 219 ASP D C 1
ATOM 5411 O O . ASP D 1 179 ? -38.370 65.891 -39.201 1.00 58.00 219 ASP D O 1
ATOM 5416 N N . ASP D 1 180 ? -38.345 66.825 -41.242 1.00 54.18 220 ASP D N 1
ATOM 5417 C CA . ASP D 1 180 ? -38.854 65.627 -41.899 1.00 50.73 220 ASP D CA 1
ATOM 5418 C C . ASP D 1 180 ? -37.771 64.557 -41.908 1.00 44.06 220 ASP D C 1
ATOM 5419 O O . ASP D 1 180 ? -38.063 63.364 -41.854 1.00 46.57 220 ASP D O 1
ATOM 5424 N N . PHE D 1 181 ? -36.518 64.996 -41.974 1.00 43.70 221 PHE D N 1
ATOM 5425 C CA . PHE D 1 181 ? -35.388 64.079 -41.948 1.00 30.91 221 PHE D CA 1
ATOM 5426 C C . PHE D 1 181 ? -35.311 63.394 -40.590 1.00 47.01 221 PHE D C 1
ATOM 5427 O O . PHE D 1 181 ? -35.283 62.165 -40.509 1.00 55.15 221 PHE D O 1
ATOM 5435 N N . ILE D 1 182 ? -35.301 64.194 -39.526 1.00 48.96 222 ILE D N 1
ATOM 5436 C CA . ILE D 1 182 ? -35.237 63.668 -38.165 1.00 40.80 222 ILE D CA 1
ATOM 5437 C C . ILE D 1 182 ? -36.509 62.881 -37.838 1.00 47.28 222 ILE D C 1
ATOM 5438 O O . ILE D 1 182 ? -36.472 61.898 -37.092 1.00 45.32 222 ILE D O 1
ATOM 5443 N N . LYS D 1 183 ? -37.630 63.305 -38.415 1.00 45.16 223 LYS D N 1
ATOM 5444 C CA . LYS D 1 183 ? -38.891 62.591 -38.242 1.00 40.29 223 LYS D CA 1
ATOM 5445 C C . LYS D 1 183 ? -38.815 61.197 -38.846 1.00 54.52 223 LYS D C 1
ATOM 5446 O O . LYS D 1 183 ? -39.271 60.224 -38.245 1.00 53.73 223 LYS D O 1
ATOM 5452 N N . ASN D 1 184 ? -38.232 61.108 -40.037 1.00 44.78 224 ASN D N 1
ATOM 5453 C CA . ASN D 1 184 ? -38.105 59.834 -40.731 1.00 48.78 224 ASN D CA 1
ATOM 5454 C C . ASN D 1 184 ? -37.197 58.850 -39.999 1.00 44.50 224 ASN D C 1
ATOM 5455 O O . ASN D 1 184 ? -37.464 57.650 -39.972 1.00 46.13 224 ASN D O 1
ATOM 5460 N N . LEU D 1 185 ? -36.138 59.365 -39.386 1.00 40.91 225 LEU D N 1
ATOM 5461 C CA . LEU D 1 185 ? -35.213 58.525 -38.635 1.00 37.24 225 LEU D CA 1
ATOM 5462 C C . LEU D 1 185 ? -35.844 57.995 -37.344 1.00 49.45 225 LEU D C 1
ATOM 5463 O O . LEU D 1 185 ? -35.578 56.865 -36.933 1.00 47.13 225 LEU D O 1
ATOM 5468 N N . THR D 1 186 ? -36.704 58.802 -36.731 1.00 39.26 226 THR D N 1
ATOM 5469 C CA . THR D 1 186 ? -37.343 58.439 -35.468 1.00 40.31 226 THR D CA 1
ATOM 5470 C C . THR D 1 186 ? -38.388 57.338 -35.663 1.00 42.14 226 THR D C 1
ATOM 5471 O O . THR D 1 186 ? -38.517 56.431 -34.836 1.00 52.40 226 THR D O 1
ATOM 5475 N N . ASP D 1 187 ? -39.124 57.412 -36.766 1.00 48.32 227 ASP D N 1
ATOM 5476 C CA . ASP D 1 187 ? -40.131 56.404 -37.073 1.00 51.96 227 ASP D CA 1
ATOM 5477 C C . ASP D 1 187 ? -39.443 55.101 -37.461 1.00 48.22 227 ASP D C 1
ATOM 5478 O O . ASP D 1 187 ? -39.987 54.009 -37.281 1.00 49.47 227 ASP D O 1
ATOM 5483 N N . LEU D 1 188 ? -38.233 55.237 -37.991 1.00 42.02 228 LEU D N 1
ATOM 5484 C CA . LEU D 1 188 ? -37.415 54.102 -38.385 1.00 37.71 228 LEU D CA 1
ATOM 5485 C C . LEU D 1 188 ? -36.932 53.349 -37.147 1.00 46.65 228 LEU D C 1
ATOM 5486 O O . LEU D 1 188 ? -36.908 52.115 -37.119 1.00 42.89 228 LEU D O 1
ATOM 5491 N N . ILE D 1 189 ? -36.559 54.111 -36.123 1.00 38.29 229 ILE D N 1
ATOM 5492 C CA . ILE D 1 189 ? -36.183 53.560 -34.826 1.00 38.54 229 ILE D CA 1
ATOM 5493 C C . ILE D 1 189 ? -37.368 52.810 -34.223 1.00 48.81 229 ILE D C 1
ATOM 5494 O O . ILE D 1 189 ? -37.209 51.758 -33.596 1.00 45.76 229 ILE D O 1
ATOM 5499 N N . ASN D 1 190 ? -38.562 53.354 -34.436 1.00 41.31 230 ASN D N 1
ATOM 5500 C CA . ASN D 1 190 ? -39.789 52.742 -33.941 1.00 43.15 230 ASN D CA 1
ATOM 5501 C C . ASN D 1 190 ? -40.134 51.445 -34.667 1.00 48.64 230 ASN D C 1
ATOM 5502 O O . ASN D 1 190 ? -40.553 50.466 -34.043 1.00 54.10 230 ASN D O 1
ATOM 5507 N N . ASP D 1 191 ? -39.950 51.440 -35.984 1.00 51.72 231 ASP D N 1
ATOM 5508 C CA . ASP D 1 191 ? -40.205 50.248 -36.779 1.00 45.34 231 ASP D CA 1
ATOM 5509 C C . ASP D 1 191 ? -39.240 49.141 -36.389 1.00 41.62 231 ASP D C 1
ATOM 5510 O O . ASP D 1 191 ? -39.613 47.972 -36.324 1.00 52.03 231 ASP D O 1
ATOM 5515 N N . LEU D 1 192 ? -37.997 49.522 -36.114 1.00 42.12 232 LEU D N 1
ATOM 5516 C CA . LEU D 1 192 ? -36.979 48.563 -35.708 1.00 42.89 232 LEU D CA 1
ATOM 5517 C C . LEU D 1 192 ? -37.337 47.918 -34.374 1.00 38.08 232 LEU D C 1
ATOM 5518 O O . LEU D 1 192 ? -37.274 46.699 -34.228 1.00 41.20 232 LEU D O 1
ATOM 5523 N N . GLN D 1 193 ? -37.752 48.743 -33.418 1.00 45.18 233 GLN D N 1
ATOM 5524 C CA . GLN D 1 193 ? -38.094 48.267 -32.082 1.00 44.27 233 GLN D CA 1
ATOM 5525 C C . GLN D 1 193 ? -39.333 47.378 -32.097 1.00 51.28 233 GLN D C 1
ATOM 5526 O O . GLN D 1 193 ? -39.469 46.475 -31.272 1.00 58.84 233 GLN D O 1
ATOM 5532 N N . ILE D 1 194 ? -40.229 47.638 -33.044 1.00 37.40 234 ILE D N 1
ATOM 5533 C CA . ILE D 1 194 ? -41.435 46.835 -33.200 1.00 39.47 234 ILE D CA 1
ATOM 5534 C C . ILE D 1 194 ? -41.116 45.512 -33.882 1.00 53.35 234 ILE D C 1
ATOM 5535 O O . ILE D 1 194 ? -41.524 44.445 -33.420 1.00 58.67 234 ILE D O 1
ATOM 5540 N N . LYS D 1 195 ? -40.366 45.591 -34.976 1.00 46.41 235 LYS D N 1
ATOM 5541 C CA . LYS D 1 195 ? -40.052 44.414 -35.773 1.00 41.71 235 LYS D CA 1
ATOM 5542 C C . LYS D 1 195 ? -39.165 43.450 -34.985 1.00 48.55 235 LYS D C 1
ATOM 5543 O O . LYS D 1 195 ? -39.266 42.235 -35.153 1.00 55.58 235 LYS D O 1
ATOM 5549 N N . LEU D 1 196 ? -38.307 43.987 -34.121 1.00 46.94 236 LEU D N 1
ATOM 5550 C CA . LEU D 1 196 ? -37.465 43.143 -33.279 1.00 49.33 236 LEU D CA 1
ATOM 5551 C C . LEU D 1 196 ? -38.316 42.473 -32.206 1.00 52.33 236 LEU D C 1
ATOM 5552 O O . LEU D 1 196 ? -38.042 41.344 -31.800 1.00 60.11 236 LEU D O 1
ATOM 5557 N N . LYS D 1 197 ? -39.354 43.174 -31.755 1.00 59.87 237 LYS D N 1
ATOM 5558 C CA . LYS D 1 197 ? -40.262 42.639 -30.745 1.00 55.14 237 LYS D CA 1
ATOM 5559 C C . LYS D 1 197 ? -41.034 41.435 -31.267 1.00 55.89 237 LYS D C 1
ATOM 5560 O O . LYS D 1 197 ? -41.312 40.496 -30.521 1.00 62.20 237 LYS D O 1
ATOM 5566 N N . ASN D 1 198 ? -41.366 41.463 -32.554 1.00 43.80 238 ASN D N 1
ATOM 5567 C CA . ASN D 1 198 ? -42.122 40.381 -33.172 1.00 54.21 238 ASN D CA 1
ATOM 5568 C C . ASN D 1 198 ? -41.316 39.093 -33.343 1.00 61.65 238 ASN D C 1
ATOM 5569 O O . ASN D 1 198 ? -41.871 38.056 -33.702 1.00 83.75 238 ASN D O 1
ATOM 5574 N N . ILE D 1 199 ? -40.009 39.158 -33.098 1.00 50.55 239 ILE D N 1
ATOM 5575 C CA . ILE D 1 199 ? -39.161 37.972 -33.200 1.00 60.40 239 ILE D CA 1
ATOM 5576 C C . ILE D 1 199 ? -38.274 37.810 -31.960 1.00 63.62 239 ILE D C 1
ATOM 5577 O O . ILE D 1 199 ? -37.315 37.037 -31.963 1.00 69.16 239 ILE D O 1
ATOM 5582 N N . SER D 1 200 ? -38.610 38.532 -30.894 1.00 75.13 240 SER D N 1
ATOM 5583 C CA . SER D 1 200 ? -37.874 38.421 -29.637 1.00 69.09 240 SER D CA 1
ATOM 5584 C C . SER D 1 200 ? -38.511 37.371 -28.729 1.00 78.71 240 SER D C 1
ATOM 5585 O O . SER D 1 200 ? -39.301 36.540 -29.180 1.00 78.80 240 SER D O 1
#

Foldseek 3Di:
DCLLVVLVVLLVVLVVLLVVLLVLLVVLLVLLVLDPVVNVVSVVLSPLVNVLSVLVSVVLVVLSVVCVVVQPPDDPVLSVVLSVLSVVLSVVLSVLSVVLSVVVSVVSLQLCFVANPNVVSVCVLVVLVPDPPDDVVVSVVRNVTDVVVSCVPCVVVSVVSSVSSVVSSVVSVVSSVVSD/DLVLLVVLLVVLLVLLVVLLVLLVVLLVLLCLCVVNVVSNVLSVLLVVLSVLVSVVSNVLSVVVVVVPVPDDVVVVVVVSVLSSVLSVVLSVLSVVLSVVVSVVSLQLCLQANPNVVSVCVLVVLVVDPPDDVVVSVVRNVSVVPDHPVGDDVVSCVSCVVVSVVSSVSSVVSSVVSVVSSVVD/DCVLVVVLVVVLVVLLVLLVVLLVLLLVLLVLLVVLPVVVNVVSVVLSVLVNVLSVLLSVVSVVLSVVCVVVLVPDDPVVNVVLVVLSNVLSVVLSVLSVVLSVVVSVVSQQLSFVVHPCLVVLVVDPPDDVVVSVVRNPTVSCPSCVVVSVVSSVSSVVSSVVSNVSSVVD/DCVLLVLLVVLLVVLVVLLVVLLVLLLVLLVLLVLQDPVCVVLSVQVNVLSVLLSVVSVVLSVVCVVVQPPDDPVLSVVLSVLSVVLSVVLSVLSVVLSVVVSVVSLQLCFVHGPNVVSVVCLVVLVPDPPDDVVVSVVRNPTVVVSCVVCVVVSVVSSVSSVVSSVVSNVSSVVSD

B-factor: mean 56.52, std 17.28, range [21.29, 127.31]

Solvent-accessible surface area: 37175 Å² total; per-residue (Å²): 162,97,38,50,58,64,0,49,45,31,1,63,85,4,13,99,59,0,49,60,9,34,102,48,7,80,61,15,19,85,73,20,31,48,91,119,114,29,43,66,52,8,38,53,45,7,102,48,2,80,61,41,0,35,5,0,5,0,9,0,18,8,25,0,37,66,6,34,92,97,1,137,132,42,74,52,58,64,10,125,84,4,56,100,86,0,33,84,11,11,92,56,0,31,59,98,1,79,61,18,11,106,86,12,65,62,30,33,14,43,18,9,2,70,61,19,71,42,73,106,36,38,31,17,57,113,67,5,49,115,43,102,100,28,62,78,113,57,47,71,98,2,81,132,78,109,73,83,89,18,33,95,36,4,44,81,32,32,80,64,6,25,131,50,0,57,64,7,6,54,49,0,18,83,72,8,147,118,25,99,92,100,66,75,3,42,124,19,1,60,44,4,7,99,55,0,58,60,9,30,97,51,6,66,60,14,18,78,73,22,37,26,91,161,24,62,68,49,6,38,139,48,5,91,42,2,70,62,47,0,37,6,0,2,0,9,1,19,7,38,1,42,60,22,47,58,66,12,73,115,34,67,94,62,128,8,110,114,18,47,106,91,0,83,74,3,4,68,55,0,29,141,86,0,85,58,20,10,110,96,13,63,64,33,29,13,46,14,7,1,71,28,12,46,42,77,105,40,17,41,18,42,120,77,4,48,114,40,111,100,27,62,76,112,60,55,63,100,2,58,130,50,63,100,51,101,24,110,101,51,63,89,71,114,9,51,106,42,5,52,82,32,36,79,71,8,26,123,43,0,58,63,9,8,59,51,0,17,83,68,9,151,114,50,125,64,113,37,46,103,29,5,36,127,29,1,45,54,2,0,85,61,0,48,63,9,37,96,52,6,88,59,12,15,98,67,29,44,86,75,107,123,22,11,56,63,26,20,68,159,50,27,46,38,2,46,36,40,0,41,18,0,6,0,14,0,8,4,30,3,41,68,40,28,88,132,5,66,122,32,74,119,68,107,9,138,81,8,52,77,80,2,88,88,10,5,89,76,0,28,57,31,1,82,63,18,15,121,96,10,72,53,29,14,7,42,19,13,15,77,83,146,65,22,59,122,65,7,52,122,49,111,101,18,58,152,111,55,19,70,96,2,73,139,97,141,56,33,63,42,6,45,46,34,27,76,79,9,25,73,55,0,64,59,7,18,74,49,0,34,89,64,4,153,114,51,180,72,43,13,59,94,62,0,47,100,22,1,52,51,3,1,48,60,0,45,63,9,37,48,50,6,117,71,14,24,90,68,31,84,51,68,99,88,73,16,63,68,48,33,32,38,1,69,41,48,0,42,15,0,3,0,14,0,13,2,17,2,33,44,8,45,97,122,1,81,113,36,73,111,65,81,16,146,85,4,28,63,83,0,76,92,6,9,93,56,0,31,141,93,2,85,56,16,13,116,96,13,68,57,28,19,10,49,18,3,2,73,77,14,74,38,75,105,28,39,23,15,58,112,70,4,55,92,38,100,140,29,62,151,115,53,24,60,95,2,95,157,95,112,76,101,44,51,108,37,15,47,74,49,31,75,85,11,25,123,57,0,60,67,9,16,74,52,0,36,86,80,8,136,117,20,84

Organism: Plasmodium berghei (NCBI:txid5821)

Radius of gyration: 32.99 Å; Cα contacts (8 Å, |Δi|>4): 493; chains: 4; bounding box: 92×94×75 Å

InterPro domains:
  IPR040897 Plasmodium host cell traversal SPECT1 [PF18680] (59-234)

Sequence (713 aa):
NNIIEEFDKLSDDFSNDINATKQTIKDLFLDIEASDDVVKLLSKYSFVPEEKLNIIDGILRSFIENNKTHVINSSNAYIYIQKEKIKNVCNFILKKLNSLIQINELNKSHIILKYGKGEAKKGVLESIKNNDDISKNLKSELLKYRVSELINFITPIYDDFIKNLTDLINDLQIKLKNISIIEEFDKLSDDFSNDINATKQTIKDLFLDIEASDVVKLLSKYSFVPEEKLNIIDGILRSFIENNKTHVINSSNAYIYIQKEKIKNVCNFILKKLNSLIQINELNKSHIILKYGKGEAKKGVLESIKNNDDISKNLKSELLKYENVNNQNIRVSELINFITPIYDDFIKNLTDLINDLQIKLKNIKNNIIEEFDKLSDDFSNDINATKQTIKDLFLDIEASSDDVVKLLSKYSFVPEEKLNIIDGILRSFIENNKTHVINSSNAYIYIQKEKIKNVCNFILKKLNSLIQINELNKSHIILKYKGVLESIKNNDDISKNLKSELLKYELINFITPIYDDFIKNLTDLINDLQIKLKNIKNNIIEEFDKLSDDFSNDINATKQTIKDLFLDIEASVKLLSKYSFVPEEKLNIIDGILRSFIENNKTHVINSSNAYIYIQKEKIKNVCNFILKKLNSLIQINELNKSHIILKYGKGEAKKGVLESIKNNDDISKNLKSELLKYVSELINFITPIYDDFIKNLTDLINDLQIKLKNIS

Secondary structure (DSSP, 8-state):
-THHHHHHHHHHHHHHHHHHHHHHHHHHHHHHT---HHHHHHHHHTHHHHHHHHHHHHHHHHHHHHHHHHHHTS-HHHHHHHHHHHHHHHHHHHHHHHHHHHHHHHHHHHHHHHT---SSTTTTHHHHHH-SSS-HHHHHHHHT--HHHHHHHHHHHHHHHHHHHHHHHHHHHHHHHTT-/-HHHHHHHHHHHHHHHHHHHHHHHHHHHHH----HHHHHHHHTHHHHHHHHHHHHHHHHHHHHHSGGGTTS-HHHHHHHHHHHHHHHHHHHHHHHHHHHHHHHHHHHHHHHT---SSTTTTHHHHHT-SSS-HHHHHHHGGGGG---SS--SHHHHHHHHHHHHHHHHHHHHHHHHHHHHHHT-/-THHHHHHHHHHHHHHHHHHHHHHHHHHHHHHHTT--HHHHHHHHHHTHHHHHHHHHHHHHHHHHHHHHHHHHHTS-HHHHHHH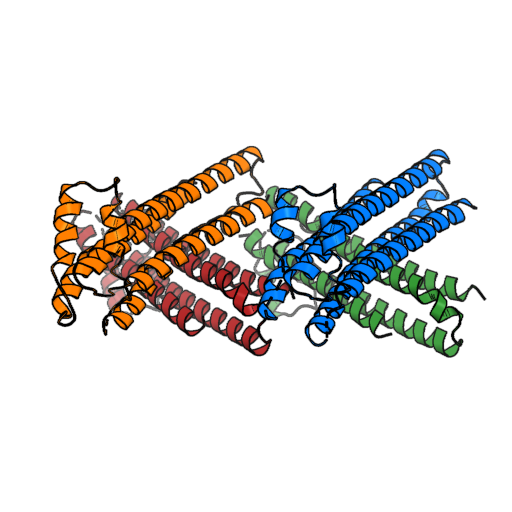HHHHHHHHHHHHHHHHHHHHHHHHHHHHHHHH--TTHHHHHS-SSS-HHHHHHHTT--HHHHHHHHHHHHHHHHHHHHHHHHHHHHT-/-THHHHHHHHHHHHHHHHHHHHHHHHHHHHHHHTT---THHHHTHHHHHHHHHHHHHHHHHHHHHHHHHHTS-HHHHHHHHHHHHHHHHHHHHHHHHHHHHHHHHHHHHHHHT---SSSSTTHHHHHT--SS-HHHHHHHTT--HHHHHHHHHHHHHHHHHHHHHHHHHHHHHHTT-